Protein AF-A0A9W4UR04-F1 (afdb_monomer)

Sequence (602 aa):
MTTPFQALRPRLPQHEDHEETTQFPSSPHDAPISTSKLAYKSFTALTTPRKLILLISFLLGISLTTMLKHESLLWLLASKTGTTPMVGYGQGAPFDYPGLRFDVQDRKFQITVFSDLHLADQARPEGSDNQTIAVMNKVLDAEPGTDLVVLNGDLISCEWVGPESVNSTIDKIIDPLLARKLPFTATFGNHDMSKTCDTRAVAQHMREKASVLATGHREVTWTRNAVQGKYEDVGTSNYYIPVYSASGGGNPNLSMVLWFFDSRGGNKYQPGGEDEGVGDWVGDEVVSWFTLQRNFLLSQNNNIPIPSLAFVHIPPSVTAAFQKSGLRTEATEPGLNEETINTQAEGIKGGDHKFLQALIDTEGLMAVFSGHDHRIDWCMKYSRTHPIPTFQPPVAKNGMHLCFNRHTGYGGYSDYERGGRHIVVDEDDLITSLHASHPRQQPPGETQQRKEKEGGGGGLQMWIRLESGHVSGNVSLNASYGVDEYEVVGRGKTFLGGGGVEVDLSSSSSLAPSPSYISSSAGYASRVSRSRSSTPTPPTTTTTTTTTTSATGTPESTPIPTEVHDASGVVAVSRSLPSANSASSPLSSSLLVMRWWILVFL

Organism: NCBI:txid1303443

Secondary structure (DSSP, 8-state):
-----PPP--------------------------HHHHHHHHHHTS-HHHHHHHHHHHHHHHHHHHHHH-THHHHHHHTTSS------TTTTS---SSSEE--TTT-EEEEEEEB---BT-TTS-TTHHHHHHHHHHHHHHH-TT-SEEEEES--B-GGG--TTTHHHHHHHHHHHHHHHT--EEEE--TTS-BTTB-HHHHHHHHHHHHHTT-BTTB-SB-----S-S-HHHH-S--EEEEEE-SSSTTSPPEEEEEEEE----SB---TTS---B---S--HHHHHHHHHHHHHHHHHTTTPPPPEEEEESSPPTHHHHHHHHT---TTTS-S-B-SPPP-TTTTSTTSSHHHHHHHHT-TTEEEEEE-S-TTB--EEEESSSS--TTSPPPSSTT-EEEEEPPB--SSSS--BPPEEEEEEEEHHHHHHHHHHHS-----TT--------TT--S-EEEEEEETTS-EEEEEEESSSTTTS--PPPP--B----SS--------------------------------------------------------------------------------------S-STTHHHHHTTGGG--

Foldseek 3Di:
DDDDDDDDDDDDDDDDDDDDDDDDDDDDDDDPDDPVVVVVVVLVPDDPVVNVVVVVVVVVVVVVVVVVVPPVVVVVVVVVPVDDPPDDVQQPAAAQDLFAEQALPQQKAKEWEAEQAAPQFPVFDPCLNVQLLLQVVLQCVLVVVHQEYEYQENQHQCVRDALVCLLVSVCSVCVVLLVVLHAYEYEYAQRQAWQNHAVQVNLVSSQVVQVVVDDRSRGSYPFAAPFDDACLAANGGWDKGFYFGSDSRRHTDGAEMETEGHQHWHAHHHHPDHGDTGFRGGHPSSLVVLLVVQVVVCVVVVVQQHAYEYGYAFAAPVVLLVVVVPLDDCFQWPFFPPDRRDHGPPPNVCRHVSVVVSLLARQNYAEYEYEDPQRTFTKDFFAPVDDRVPDDGRPHHLGHMYGYWHHSGSRDDDFFFHWIKMKMARSVLSVVSSCVVPPDPDDPDDDDPDPPPPDDRRFMWMFTQTSVRDTFDTDGRGSCRSPGTDDHGDRHGDDDDDDDDPPPPPDDDDDDDDDDDDDDDDDDDDDDDDDDDDDDDDDDDDDDDDDDDDDDDDDDDDDDDDDDDDDDDDDDDDDDDDDDDDDDDPDPPPVVVVVVVVVVPD

pLDDT: mean 74.49, std 27.39, range [24.7, 98.94]

Mean predicted aligned error: 17.42 Å

Structure (mmCIF, N/CA/C/O backbone):
data_AF-A0A9W4UR04-F1
#
_entry.id   AF-A0A9W4UR04-F1
#
loop_
_atom_site.group_PDB
_atom_site.id
_atom_site.type_symbol
_atom_site.label_atom_id
_atom_site.label_alt_id
_atom_site.label_comp_id
_atom_site.label_asym_id
_atom_site.label_entity_id
_atom_site.label_seq_id
_atom_site.pdbx_PDB_ins_code
_atom_site.Cartn_x
_atom_site.Cartn_y
_atom_site.Cartn_z
_atom_site.occupancy
_atom_site.B_iso_or_equiv
_atom_site.auth_seq_id
_atom_site.auth_comp_id
_atom_site.auth_asym_id
_atom_site.auth_atom_id
_atom_site.pdbx_PDB_model_num
ATOM 1 N N . MET A 1 1 ? 22.907 44.168 11.884 1.00 30.09 1 MET A N 1
ATOM 2 C CA . MET A 1 1 ? 22.542 45.555 12.243 1.00 30.09 1 MET A CA 1
ATOM 3 C C . MET A 1 1 ? 21.029 45.635 12.283 1.00 30.09 1 MET A C 1
ATOM 5 O O . MET A 1 1 ? 20.379 45.160 11.365 1.00 30.09 1 MET A O 1
ATOM 9 N N . THR A 1 2 ? 20.504 46.098 13.408 1.00 34.31 2 THR A N 1
ATOM 10 C CA . THR A 1 2 ? 19.102 46.088 13.841 1.00 34.31 2 THR A CA 1
ATOM 11 C C . THR A 1 2 ? 18.376 47.373 13.439 1.00 34.31 2 THR A C 1
ATOM 13 O O . THR A 1 2 ? 18.956 48.447 13.559 1.00 34.31 2 THR A O 1
ATOM 16 N N . THR A 1 3 ? 17.100 47.285 13.043 1.00 31.25 3 THR A N 1
ATOM 17 C CA . THR A 1 3 ? 15.973 48.051 13.633 1.00 31.25 3 THR A CA 1
ATOM 18 C C . THR A 1 3 ? 14.618 47.670 12.997 1.00 31.25 3 THR A C 1
ATOM 20 O O . THR A 1 3 ? 14.602 47.218 11.854 1.00 31.25 3 THR A O 1
ATOM 23 N N . PRO A 1 4 ? 13.493 47.792 13.740 1.00 47.91 4 PRO A N 1
ATOM 24 C CA . PRO A 1 4 ? 12.186 47.212 13.404 1.00 47.91 4 PRO A CA 1
ATOM 25 C C . PRO A 1 4 ? 11.139 48.256 12.955 1.00 47.91 4 PRO A C 1
ATOM 27 O O . PRO A 1 4 ? 11.324 49.453 13.160 1.00 47.91 4 PRO A O 1
ATOM 30 N N . PHE A 1 5 ? 9.997 47.796 12.424 1.00 36.66 5 PHE A N 1
ATOM 31 C CA . PHE A 1 5 ? 8.817 48.627 12.135 1.00 36.66 5 PHE A CA 1
ATOM 32 C C . PHE A 1 5 ? 7.612 48.238 13.011 1.00 36.66 5 PHE A C 1
ATOM 34 O O . PHE A 1 5 ? 7.276 47.062 13.148 1.00 36.66 5 PHE A O 1
ATOM 41 N N . GLN A 1 6 ? 6.992 49.257 13.614 1.00 33.50 6 GLN A N 1
ATOM 42 C CA . GLN A 1 6 ? 5.826 49.216 14.505 1.00 33.50 6 GLN A CA 1
ATOM 43 C C . GLN A 1 6 ? 4.490 49.248 13.745 1.00 33.50 6 GLN A C 1
ATOM 45 O O . GLN A 1 6 ? 4.362 49.899 12.710 1.00 33.50 6 GLN A O 1
ATOM 50 N N . ALA A 1 7 ? 3.475 48.617 14.344 1.00 33.78 7 ALA A N 1
ATOM 51 C CA . ALA A 1 7 ? 2.067 48.669 13.956 1.00 33.78 7 ALA A CA 1
ATOM 52 C C . ALA A 1 7 ? 1.283 49.716 14.779 1.00 33.78 7 ALA A C 1
ATOM 54 O O . ALA A 1 7 ? 1.504 49.871 15.980 1.00 33.78 7 ALA A O 1
ATOM 55 N N . LEU A 1 8 ? 0.330 50.394 14.132 1.00 32.00 8 LEU A N 1
ATOM 56 C CA . LEU A 1 8 ? -0.577 51.397 14.705 1.00 32.00 8 LEU A CA 1
ATOM 57 C C . LEU A 1 8 ? -1.945 50.781 15.069 1.00 32.00 8 LEU A C 1
ATOM 59 O O . LEU A 1 8 ? -2.575 50.124 14.244 1.00 32.00 8 LEU A O 1
ATOM 63 N N . ARG A 1 9 ? -2.435 51.065 16.285 1.00 30.48 9 ARG A N 1
ATOM 64 C CA . ARG A 1 9 ? -3.853 50.992 16.701 1.00 30.48 9 ARG A CA 1
ATOM 65 C C . ARG A 1 9 ? -4.294 52.379 17.194 1.00 30.48 9 ARG A C 1
ATOM 67 O O . ARG A 1 9 ? -3.541 52.968 17.970 1.00 30.48 9 ARG A O 1
ATOM 74 N N . PRO A 1 10 ? -5.508 52.864 16.881 1.00 38.09 10 PRO A N 1
ATOM 75 C CA . PRO A 1 10 ? -6.090 54.018 17.567 1.00 38.09 10 PRO A CA 1
ATOM 76 C C . PRO A 1 10 ? -6.950 53.604 18.775 1.00 38.09 10 PRO A C 1
ATOM 78 O O . PRO A 1 10 ? -7.755 52.677 18.693 1.00 38.09 10 PRO A O 1
ATOM 81 N N . ARG A 1 11 ? -6.778 54.330 19.888 1.00 30.11 11 ARG A N 1
ATOM 82 C CA . ARG A 1 11 ? -7.666 54.381 21.064 1.00 30.11 11 ARG A CA 1
ATOM 83 C C . ARG A 1 11 ? -8.720 55.478 20.864 1.00 30.11 11 ARG A C 1
ATOM 85 O O . ARG A 1 11 ? -8.395 56.521 20.304 1.00 30.11 11 ARG A O 1
ATOM 92 N N . LEU A 1 12 ? -9.921 55.279 21.406 1.00 34.00 12 LEU A N 1
ATOM 93 C CA . LEU A 1 12 ? -10.919 56.328 21.655 1.00 34.00 12 LEU A CA 1
ATOM 94 C C . LEU A 1 12 ? -11.213 56.415 23.169 1.00 34.00 12 LEU A C 1
ATOM 96 O O . LEU A 1 12 ? -11.013 55.413 23.863 1.00 34.00 12 LEU A O 1
ATOM 100 N N . PRO A 1 13 ? -11.610 57.591 23.694 1.00 39.84 13 PRO A N 1
ATOM 101 C CA . PRO A 1 13 ? -11.506 57.925 25.113 1.00 39.84 13 PRO A CA 1
ATOM 102 C C . PRO A 1 13 ? -12.808 57.734 25.906 1.00 39.84 13 PRO A C 1
ATOM 104 O O . PRO A 1 13 ? -13.908 57.822 25.365 1.00 39.84 13 PRO A O 1
ATOM 107 N N . GLN A 1 14 ? -12.641 57.518 27.213 1.00 32.31 14 GLN A N 1
ATOM 108 C CA . GLN A 1 14 ? -13.676 57.619 28.242 1.00 32.31 14 GLN A CA 1
ATOM 109 C C . GLN A 1 14 ? -13.855 59.076 28.688 1.00 32.31 14 GLN A C 1
ATOM 111 O O . GLN A 1 14 ? -12.871 59.803 28.820 1.00 32.31 14 GLN A O 1
ATOM 116 N N . HIS A 1 15 ? -15.096 59.450 28.996 1.00 34.84 15 HIS A N 1
ATOM 117 C CA . HIS A 1 15 ? -15.423 60.505 29.950 1.00 34.84 15 HIS A CA 1
ATOM 118 C C . HIS A 1 15 ? -16.747 60.135 30.633 1.00 34.84 15 HIS A C 1
ATOM 120 O O . HIS A 1 15 ? -17.757 59.935 29.958 1.00 34.84 15 HIS A O 1
ATOM 126 N N . GLU A 1 16 ? -16.701 59.976 31.954 1.00 36.75 16 GLU A N 1
ATOM 127 C CA . GLU A 1 16 ? -17.862 59.993 32.848 1.00 36.75 16 GLU A CA 1
ATOM 128 C C . GLU A 1 16 ? -18.278 61.449 33.091 1.00 36.75 16 GLU A C 1
ATOM 130 O O . GLU A 1 16 ? -17.415 62.325 33.041 1.00 36.75 16 GLU A O 1
ATOM 135 N N . ASP A 1 17 ? -19.571 61.683 33.348 1.00 32.16 17 ASP A N 1
ATOM 136 C CA . ASP A 1 17 ? -20.024 62.622 34.382 1.00 32.16 17 ASP A CA 1
ATOM 137 C C . ASP A 1 17 ? -21.543 62.518 34.657 1.00 32.16 17 ASP A C 1
ATOM 139 O O . ASP A 1 17 ? -22.376 62.607 33.758 1.00 32.16 17 ASP A O 1
ATOM 143 N N . HIS A 1 18 ? -21.825 62.383 35.956 1.00 32.28 18 HIS A N 1
ATOM 144 C CA . HIS A 1 18 ? -22.937 62.893 36.767 1.00 32.28 18 HIS A CA 1
ATOM 145 C C . HIS A 1 18 ? -24.399 62.395 36.662 1.00 32.28 18 HIS A C 1
ATOM 147 O O . HIS A 1 18 ? -25.042 62.290 35.624 1.00 32.28 18 HIS A O 1
ATOM 153 N N . GLU A 1 19 ? -24.900 62.147 37.874 1.00 38.91 19 GLU A N 1
ATOM 154 C CA . GLU A 1 19 ? -26.187 61.648 38.349 1.00 38.91 19 GLU A CA 1
ATOM 155 C C . GLU A 1 19 ? -27.166 62.811 38.605 1.00 38.91 19 GLU A C 1
ATOM 157 O O . GLU A 1 19 ? -26.792 63.775 39.271 1.00 38.91 19 GLU A O 1
ATOM 162 N N . GLU A 1 20 ? -28.426 62.713 38.157 1.00 31.45 20 GLU A N 1
ATOM 163 C CA . GLU A 1 20 ? -29.533 63.478 38.755 1.00 31.45 20 GLU A CA 1
ATOM 164 C C . GLU A 1 20 ? -30.890 62.761 38.591 1.00 31.45 20 GLU A C 1
ATOM 166 O O . GLU A 1 20 ? -31.393 62.517 37.493 1.00 31.45 20 GLU A O 1
ATOM 171 N N . THR A 1 21 ? -31.484 62.412 39.730 1.00 36.62 21 THR A N 1
ATOM 172 C CA . THR A 1 21 ? -32.844 61.886 39.919 1.00 36.62 21 THR A CA 1
ATOM 173 C C . THR A 1 21 ? -33.911 62.963 39.716 1.00 36.62 21 THR A C 1
ATOM 175 O O . THR A 1 21 ? -33.892 63.970 40.415 1.00 36.62 21 THR A O 1
ATOM 178 N N . THR A 1 22 ? -34.938 62.696 38.902 1.00 31.50 22 THR A N 1
ATOM 179 C CA . THR A 1 22 ? -36.258 63.352 39.004 1.00 31.50 22 THR A CA 1
ATOM 180 C C . THR A 1 22 ? -37.398 62.376 38.682 1.00 31.50 22 THR A C 1
ATOM 182 O O . THR A 1 22 ? -37.239 61.405 37.946 1.00 31.50 22 THR A O 1
ATOM 185 N N . GLN A 1 23 ? -38.541 62.602 39.329 1.00 34.03 23 GLN A N 1
ATOM 186 C CA . GLN A 1 23 ? -39.650 61.672 39.561 1.00 34.03 23 GLN A CA 1
ATOM 187 C C . GLN A 1 23 ? -40.946 62.186 38.878 1.00 34.03 23 GLN A C 1
ATOM 189 O O . GLN A 1 23 ? -41.136 63.398 38.812 1.00 34.03 23 GLN A O 1
ATOM 194 N N . PHE A 1 24 ? -41.852 61.254 38.509 1.00 28.69 24 PHE A N 1
ATOM 195 C CA . PHE A 1 24 ? -43.296 61.371 38.130 1.00 28.69 24 PHE A CA 1
ATOM 196 C C . PHE A 1 24 ? -43.697 61.629 36.651 1.00 28.69 24 PHE A C 1
ATOM 198 O O . PHE A 1 24 ? -42.949 62.292 35.942 1.00 28.69 24 PHE A O 1
ATOM 205 N N . PRO A 1 25 ? -44.924 61.242 36.184 1.00 39.28 25 PRO A N 1
ATOM 206 C CA . PRO A 1 25 ? -45.940 60.309 36.720 1.00 39.28 25 PRO A CA 1
ATOM 207 C C . PRO A 1 25 ? -46.449 59.239 35.709 1.00 39.28 25 PRO A C 1
ATOM 209 O O . PRO A 1 25 ? -46.221 59.295 34.504 1.00 39.28 25 PRO A O 1
ATOM 212 N N . SER A 1 26 ? -47.205 58.268 36.227 1.00 37.81 26 SER A N 1
ATOM 213 C CA . SER A 1 26 ? -47.869 57.162 35.525 1.00 37.81 26 SER A CA 1
ATOM 214 C C . SER A 1 26 ? -49.300 57.486 35.050 1.00 37.81 26 SER A C 1
ATOM 216 O O . SER A 1 26 ? -50.077 58.114 35.768 1.00 37.81 26 SER A O 1
ATOM 218 N N . SER A 1 27 ? -49.686 56.967 33.873 1.00 33.00 27 SER A N 1
ATOM 219 C CA . SER A 1 27 ? -51.078 56.655 33.486 1.00 33.00 27 SER A CA 1
ATOM 220 C C . SER A 1 27 ? -51.115 55.577 32.369 1.00 33.00 27 SER A C 1
ATOM 222 O O . SER A 1 27 ? -50.116 55.446 31.663 1.00 33.00 27 SER A O 1
ATOM 224 N N . PRO A 1 28 ? -52.186 54.758 32.250 1.00 46.91 28 PRO A N 1
ATOM 225 C CA . PRO A 1 28 ? -52.107 53.334 31.876 1.00 46.91 28 PRO A CA 1
ATOM 226 C C . PRO A 1 28 ? -52.612 52.986 30.452 1.00 46.91 28 PRO A C 1
ATOM 228 O O . PRO A 1 28 ? -53.100 53.860 29.747 1.00 46.91 28 PRO A O 1
ATOM 231 N N . HIS A 1 29 ? -52.580 51.675 30.130 1.00 40.47 29 HIS A N 1
ATOM 232 C CA . HIS A 1 29 ? -53.002 50.945 28.904 1.00 40.47 29 HIS A CA 1
ATOM 233 C C . HIS A 1 29 ? -51.819 50.691 27.941 1.00 40.47 29 HIS A C 1
ATOM 235 O O . HIS A 1 29 ? -51.236 51.631 27.432 1.00 40.47 29 HIS A O 1
ATOM 241 N N . ASP A 1 30 ? -51.287 49.477 27.743 1.00 40.22 30 ASP A N 1
ATOM 242 C CA . ASP A 1 30 ? -51.924 48.174 27.512 1.00 40.22 30 ASP A CA 1
ATOM 243 C C . ASP A 1 30 ? -51.205 47.010 28.226 1.00 40.22 30 ASP A C 1
ATOM 245 O O . ASP A 1 30 ? -49.981 46.891 28.205 1.00 40.22 30 ASP A O 1
ATOM 249 N N . ALA A 1 31 ? -51.972 46.105 28.841 1.00 47.88 31 ALA A N 1
ATOM 250 C CA . ALA A 1 31 ? -51.442 44.864 29.407 1.00 47.88 31 ALA A CA 1
ATOM 251 C C . ALA A 1 31 ? -51.293 43.785 28.312 1.00 47.88 31 ALA A C 1
ATOM 253 O O . ALA A 1 31 ? -52.207 43.631 27.498 1.00 47.88 31 ALA A O 1
ATOM 254 N N . PRO A 1 32 ? -50.220 42.969 28.309 1.00 51.06 32 PRO A N 1
ATOM 255 C CA . PRO A 1 32 ? -50.100 41.853 27.379 1.00 51.06 32 PRO A CA 1
ATOM 256 C C . PRO A 1 32 ? -51.223 40.838 27.632 1.00 51.06 32 PRO A C 1
ATOM 258 O O . PRO A 1 32 ? -51.410 40.329 28.743 1.00 51.06 32 PRO A O 1
ATOM 261 N N . ILE A 1 33 ? -52.002 40.545 26.588 1.00 56.50 33 ILE A N 1
ATOM 262 C CA . ILE A 1 33 ? -53.060 39.537 26.635 1.00 56.50 33 ILE A CA 1
ATOM 263 C C . ILE A 1 33 ? -52.392 38.177 26.837 1.00 56.50 33 ILE A C 1
ATOM 265 O O . ILE A 1 33 ? -51.756 37.633 25.940 1.00 56.50 33 ILE A O 1
ATOM 269 N N . SER A 1 34 ? -52.546 37.621 28.035 1.00 66.69 34 SER A N 1
ATOM 270 C CA . SER A 1 34 ? -52.095 36.269 28.348 1.00 66.69 34 SER A CA 1
ATOM 271 C C . SER A 1 34 ? -52.772 35.262 27.408 1.00 66.69 34 SER A C 1
ATOM 273 O O . SER A 1 34 ? -54.000 35.125 27.406 1.00 66.69 34 SER A O 1
ATOM 275 N N . THR A 1 35 ? -51.971 34.553 26.612 1.00 59.44 35 THR A N 1
ATOM 276 C CA . THR A 1 35 ? -52.415 33.526 25.653 1.00 59.44 35 THR A CA 1
ATOM 277 C C . THR A 1 35 ? -53.272 32.448 26.321 1.00 59.44 35 THR A C 1
ATOM 279 O O . THR A 1 35 ? -54.255 31.988 25.740 1.00 59.44 35 THR A O 1
ATOM 282 N N . SER A 1 36 ? -52.998 32.131 27.590 1.00 59.78 36 SER A N 1
ATOM 283 C CA . SER A 1 36 ? -53.793 31.192 28.389 1.00 59.78 36 SER A CA 1
ATOM 284 C C . SER A 1 36 ? -55.196 31.720 28.717 1.00 59.78 36 SER A C 1
ATOM 286 O O . SER A 1 36 ? -56.164 30.959 28.675 1.00 59.78 36 SER A O 1
ATOM 288 N N . LYS A 1 37 ? -55.360 33.031 28.953 1.00 64.88 37 LYS A N 1
ATOM 289 C CA . LYS A 1 37 ? -56.682 33.653 29.163 1.00 64.88 37 LYS A CA 1
ATOM 290 C C . LYS A 1 37 ? -57.512 33.684 27.877 1.00 64.88 37 LYS A C 1
ATOM 292 O O . LYS A 1 37 ? -58.730 33.507 27.942 1.00 64.88 37 LYS A O 1
ATOM 297 N N . LEU A 1 38 ? -56.875 33.879 26.719 1.00 68.19 38 LEU A N 1
ATOM 298 C CA . LEU A 1 38 ? -57.549 33.854 25.415 1.00 68.19 38 LEU A CA 1
ATOM 299 C C . LEU A 1 38 ? -57.971 32.429 25.024 1.00 68.19 38 LEU A C 1
ATOM 301 O O . LEU A 1 38 ? -59.106 32.225 24.588 1.00 68.19 38 LEU A O 1
ATOM 305 N N . ALA A 1 39 ? -57.106 31.439 25.256 1.00 67.12 39 ALA A N 1
ATOM 306 C CA . ALA A 1 39 ? -57.418 30.027 25.053 1.00 67.12 39 ALA A CA 1
ATOM 307 C C . ALA A 1 39 ? -58.566 29.565 25.965 1.00 67.12 39 ALA A C 1
ATOM 309 O O . ALA A 1 39 ? -59.502 28.915 25.501 1.00 67.12 39 ALA A O 1
ATOM 310 N N . TYR A 1 40 ? -58.562 29.981 27.236 1.00 73.06 40 TYR A N 1
ATOM 311 C CA . TYR A 1 40 ? -59.632 29.655 28.178 1.00 73.06 40 TYR A CA 1
ATOM 312 C C . TYR A 1 40 ? -60.978 30.282 27.787 1.00 73.06 40 TYR A C 1
ATOM 314 O O . TYR A 1 40 ? -62.000 29.597 27.788 1.00 73.06 40 TYR A O 1
ATOM 322 N N . LYS A 1 41 ? -61.001 31.565 27.394 1.00 72.81 41 LYS A N 1
ATOM 323 C CA . LYS A 1 41 ? -62.226 32.216 26.891 1.00 72.81 41 LYS A CA 1
ATOM 324 C C . LYS A 1 41 ? -62.745 31.568 25.604 1.00 72.81 41 LYS A C 1
ATOM 326 O O . LYS A 1 41 ? -63.948 31.382 25.457 1.00 72.81 41 LYS A O 1
ATOM 331 N N . SER A 1 42 ? -61.846 31.180 24.702 1.00 72.06 42 SER A N 1
ATOM 332 C CA . SER A 1 42 ? -62.211 30.498 23.454 1.00 72.06 42 SER A CA 1
ATOM 333 C C . SER A 1 42 ? -62.763 29.096 23.720 1.00 72.06 42 SER A C 1
ATOM 335 O O . SER A 1 42 ? -63.747 28.693 23.107 1.00 72.06 42 SER A O 1
ATOM 337 N N . PHE A 1 43 ? -62.194 28.374 24.690 1.00 75.25 43 PHE A N 1
ATOM 338 C CA . PHE A 1 43 ? -62.690 27.063 25.097 1.00 75.25 43 PHE A CA 1
ATOM 339 C C . PHE A 1 43 ? -64.053 27.153 25.788 1.00 75.25 43 PHE A C 1
ATOM 341 O O . PHE A 1 43 ? -64.946 26.363 25.488 1.00 75.25 43 PHE A O 1
ATOM 348 N N . THR A 1 44 ? -64.267 28.131 26.675 1.00 74.88 44 THR A N 1
ATOM 349 C CA . THR A 1 44 ? -65.549 28.289 27.383 1.00 74.88 44 THR A CA 1
ATOM 350 C C . THR A 1 44 ? -66.685 28.759 26.474 1.00 74.88 44 THR A C 1
ATOM 352 O O . THR A 1 44 ? -67.827 28.372 26.728 1.00 74.88 44 THR A O 1
ATOM 355 N N . ALA A 1 45 ? -66.383 29.468 25.382 1.00 78.06 45 ALA A N 1
ATOM 356 C CA . ALA A 1 45 ? -67.348 29.881 24.359 1.00 78.06 45 ALA A CA 1
ATOM 357 C C . ALA A 1 45 ? -67.834 28.739 23.441 1.00 78.06 45 ALA A C 1
ATOM 359 O O . ALA A 1 45 ? -68.806 28.907 22.704 1.00 78.06 45 ALA A O 1
ATOM 360 N N . LEU A 1 46 ? -67.192 27.565 23.470 1.00 79.44 46 LEU A N 1
ATOM 361 C CA . LEU A 1 46 ? -67.609 26.417 22.665 1.00 79.44 46 LEU A CA 1
ATOM 362 C C . LEU A 1 46 ? -68.857 25.727 23.233 1.00 79.44 46 LEU A C 1
ATOM 364 O O . LEU A 1 46 ? -69.061 25.625 24.448 1.00 79.44 46 LEU A O 1
ATOM 368 N N . THR A 1 47 ? -69.673 25.180 22.334 1.00 86.44 47 THR A N 1
ATOM 369 C CA . THR A 1 47 ? -70.814 24.336 22.697 1.00 86.44 47 THR A CA 1
ATOM 370 C C . THR A 1 47 ? -70.339 23.028 23.338 1.00 86.44 47 THR A C 1
ATOM 372 O O . THR A 1 47 ? -69.255 22.526 23.029 1.00 86.44 47 THR A O 1
ATOM 375 N N . THR A 1 48 ? -71.151 22.446 24.224 1.00 82.50 48 THR A N 1
ATOM 376 C CA . THR A 1 48 ? -70.830 21.206 24.960 1.00 82.50 48 THR A CA 1
ATOM 377 C C . THR A 1 48 ? -70.334 20.054 24.067 1.00 82.50 48 THR A C 1
ATOM 379 O O . THR A 1 48 ? -69.335 19.435 24.433 1.00 82.50 48 THR A O 1
ATOM 382 N N . PRO A 1 49 ? -70.903 19.798 22.867 1.00 82.12 49 PRO A N 1
ATOM 383 C CA . PRO A 1 49 ? -70.399 18.753 21.971 1.00 82.12 49 PRO A CA 1
ATOM 384 C C . PRO A 1 49 ? -68.988 19.043 21.445 1.00 82.12 49 PRO A C 1
ATOM 386 O O . PRO A 1 49 ? -68.160 18.144 21.346 1.00 82.12 49 PRO A O 1
ATOM 389 N N . ARG A 1 50 ? -68.677 20.311 21.145 1.00 74.00 50 ARG A N 1
ATOM 390 C CA . ARG A 1 50 ? -67.355 20.717 20.640 1.00 74.00 50 ARG A CA 1
ATOM 391 C C . ARG A 1 50 ? -66.289 20.683 21.733 1.00 74.00 50 ARG A C 1
ATOM 393 O O . ARG A 1 50 ? -65.159 20.291 21.458 1.00 74.00 50 ARG A O 1
ATOM 400 N N . LYS A 1 51 ? -66.659 21.024 22.973 1.00 81.38 51 LYS A N 1
ATOM 401 C CA . LYS A 1 51 ? -65.796 20.843 24.153 1.00 81.38 51 LYS A CA 1
ATOM 402 C C . LYS A 1 51 ? -65.456 19.372 24.365 1.00 81.38 51 LYS A C 1
ATOM 404 O O . LYS A 1 51 ? -64.294 19.053 24.583 1.00 81.38 51 LYS A O 1
ATOM 409 N N . LEU A 1 52 ? -66.451 18.491 24.246 1.00 81.19 52 LEU A N 1
ATOM 410 C CA . LEU A 1 52 ? -66.263 17.052 24.406 1.00 81.19 52 LEU A CA 1
ATOM 411 C C . LEU A 1 52 ? -65.339 16.475 23.324 1.00 81.19 52 LEU A C 1
ATOM 413 O O . LEU A 1 52 ? -64.427 15.729 23.655 1.00 81.19 52 LEU A O 1
ATOM 417 N N . ILE A 1 53 ? -65.511 16.874 22.060 1.00 83.75 53 ILE A N 1
ATOM 418 C CA . ILE A 1 53 ? -64.633 16.443 20.960 1.00 83.75 53 ILE A CA 1
ATOM 419 C C . ILE A 1 53 ? -63.189 16.896 21.197 1.00 83.75 53 ILE A C 1
ATOM 421 O O . ILE A 1 53 ? -62.276 16.090 21.073 1.00 83.75 53 ILE A O 1
ATOM 425 N N . LEU A 1 54 ? -62.964 18.157 21.580 1.00 78.31 54 LEU A N 1
ATOM 426 C CA . LEU A 1 54 ? -61.611 18.652 21.857 1.00 78.31 54 LEU A CA 1
ATOM 427 C C . LEU A 1 54 ? -60.967 17.946 23.051 1.00 78.31 54 LEU A C 1
ATOM 429 O O . LEU A 1 54 ? -59.783 17.624 22.993 1.00 78.31 54 LEU A O 1
ATOM 433 N N . LEU A 1 55 ? -61.740 17.666 24.104 1.00 81.19 55 LEU A N 1
ATOM 434 C CA . LEU A 1 55 ? -61.253 16.931 25.268 1.00 81.19 55 LEU A CA 1
ATOM 435 C C . LEU A 1 55 ? -60.880 15.489 24.896 1.00 81.19 55 LEU A C 1
ATOM 437 O O . LEU A 1 55 ? -59.815 15.016 25.277 1.00 81.19 55 LEU A O 1
ATOM 441 N N . ILE A 1 56 ? -61.723 14.812 24.109 1.00 85.19 56 ILE A N 1
ATOM 442 C CA . ILE A 1 56 ? -61.468 13.451 23.623 1.00 85.19 56 ILE A CA 1
ATOM 443 C C . ILE A 1 56 ? -60.227 13.428 22.730 1.00 85.19 56 ILE A C 1
ATOM 445 O O . ILE A 1 56 ? -59.350 12.602 22.953 1.00 85.19 56 ILE A O 1
ATOM 449 N N . SER A 1 57 ? -60.100 14.356 21.777 1.00 78.88 57 SER A N 1
ATOM 450 C CA . SER A 1 57 ? -58.927 14.451 20.899 1.00 78.88 57 SER A CA 1
ATOM 451 C C . SER A 1 57 ? -57.641 14.746 21.672 1.00 78.88 57 SER A C 1
ATOM 453 O O . SER A 1 57 ? -56.596 14.182 21.358 1.00 78.88 57 SER A O 1
ATOM 455 N N . PHE A 1 58 ? -57.705 15.590 22.705 1.00 80.94 58 PHE A N 1
ATOM 456 C CA . PHE A 1 58 ? -56.564 15.885 23.572 1.00 80.94 58 PHE A CA 1
ATOM 457 C C . PHE A 1 58 ? -56.147 14.662 24.402 1.00 80.94 58 PHE A C 1
ATOM 459 O O . PHE A 1 58 ? -54.966 14.328 24.456 1.00 80.94 58 PHE A O 1
ATOM 466 N N . LEU A 1 59 ? -57.110 13.942 24.985 1.00 84.00 59 LEU A N 1
ATOM 467 C CA . LEU A 1 59 ? -56.856 12.715 25.747 1.00 84.00 59 LEU A CA 1
ATOM 468 C C . LEU A 1 59 ? -56.345 11.566 24.861 1.00 84.00 59 LEU A C 1
ATOM 470 O O . LEU A 1 59 ? -55.467 10.814 25.287 1.00 84.00 59 LEU A O 1
ATOM 474 N N . LEU A 1 60 ? -56.839 11.458 23.623 1.00 81.75 60 LEU A N 1
ATOM 475 C CA . LEU A 1 60 ? -56.311 10.545 22.604 1.00 81.75 60 LEU A CA 1
ATOM 476 C C . LEU A 1 60 ? -54.889 10.927 22.197 1.00 81.75 60 LEU A C 1
ATOM 478 O O . LEU A 1 60 ? -54.043 10.049 22.106 1.00 81.75 60 LEU A O 1
ATOM 482 N N . GLY A 1 61 ? -54.604 12.217 22.010 1.00 79.38 61 GLY A N 1
ATOM 483 C CA . GLY A 1 61 ? -53.261 12.709 21.702 1.00 79.38 61 GLY A CA 1
ATOM 484 C C . GLY A 1 61 ? -52.259 12.412 22.817 1.00 79.38 61 GLY A C 1
ATOM 485 O O . GLY A 1 61 ? -51.160 11.934 22.535 1.00 79.38 61 GLY A O 1
ATOM 486 N N . ILE A 1 62 ? -52.651 12.612 24.081 1.00 77.00 62 ILE A N 1
ATOM 487 C CA . ILE A 1 62 ? -51.835 12.243 25.248 1.00 77.00 62 ILE A CA 1
ATOM 488 C C . ILE A 1 62 ? -51.654 10.728 25.320 1.00 77.00 62 ILE A C 1
ATOM 490 O O . ILE A 1 62 ? -50.528 10.278 25.469 1.00 77.00 62 ILE A O 1
ATOM 494 N N . SER A 1 63 ? -52.717 9.932 25.164 1.00 70.88 63 SER A N 1
ATOM 495 C CA . SER A 1 63 ? -52.604 8.463 25.188 1.00 70.88 63 SER A CA 1
ATOM 496 C C . SER A 1 63 ? -51.739 7.926 24.049 1.00 70.88 63 SER A C 1
ATOM 498 O O . SER A 1 63 ? -50.963 6.999 24.244 1.00 70.88 63 SER A O 1
ATOM 500 N N . LEU A 1 64 ? -51.834 8.518 22.858 1.00 65.25 64 LEU A N 1
ATOM 501 C CA . LEU A 1 64 ? -51.021 8.127 21.714 1.00 65.25 64 LEU A CA 1
ATOM 502 C C . LEU A 1 64 ? -49.558 8.528 21.924 1.00 65.25 64 LEU A C 1
ATOM 504 O O . LEU A 1 64 ? -48.672 7.739 21.629 1.00 65.25 64 LEU A O 1
ATOM 508 N N . THR A 1 65 ? -49.280 9.705 22.491 1.00 67.69 65 THR A N 1
ATOM 509 C CA . THR A 1 65 ? -47.901 10.113 22.815 1.00 67.69 65 THR A CA 1
ATOM 510 C C . THR A 1 65 ? -47.313 9.349 23.995 1.00 67.69 65 THR A C 1
ATOM 512 O O . THR A 1 65 ? -46.114 9.087 23.984 1.00 67.69 65 THR A O 1
ATOM 515 N N . THR A 1 66 ? -48.107 8.935 24.985 1.00 66.00 66 THR A N 1
ATOM 516 C CA . THR A 1 66 ? -47.635 8.050 26.060 1.00 66.00 66 THR A CA 1
ATOM 517 C C . THR A 1 66 ? -47.423 6.624 25.560 1.00 66.00 66 THR A C 1
ATOM 519 O O . THR A 1 66 ? -46.438 6.006 25.952 1.00 66.00 66 THR A O 1
ATOM 522 N N . MET A 1 67 ? -48.256 6.124 24.639 1.00 58.66 67 MET A N 1
ATOM 523 C CA . MET A 1 67 ? -48.025 4.840 23.967 1.00 58.66 67 MET A CA 1
ATOM 524 C C . MET A 1 67 ? -46.808 4.867 23.039 1.00 58.66 67 MET A C 1
ATOM 526 O O . MET A 1 67 ? -46.017 3.931 23.067 1.00 58.66 67 MET A O 1
ATOM 530 N N . LEU A 1 68 ? -46.603 5.945 22.278 1.00 58.81 68 LEU A N 1
ATOM 531 C CA . LEU A 1 68 ? -45.420 6.121 21.429 1.00 58.81 68 LEU A CA 1
ATOM 532 C C . LEU A 1 68 ? -44.142 6.380 22.247 1.00 58.81 68 LEU A C 1
ATOM 534 O O . LEU A 1 68 ? -43.061 6.035 21.797 1.00 58.81 68 LEU A O 1
ATOM 538 N N . LYS A 1 69 ? -44.236 6.939 23.464 1.00 55.84 69 LYS A N 1
ATOM 539 C CA . LYS A 1 69 ? -43.093 7.056 24.394 1.00 55.84 69 LYS A CA 1
ATOM 540 C C . LYS A 1 69 ? -42.778 5.760 25.147 1.00 55.84 69 LYS A C 1
ATOM 542 O O . LYS A 1 69 ? -41.665 5.613 25.640 1.00 55.84 69 LYS A O 1
ATOM 547 N N . HIS A 1 70 ? -43.723 4.826 25.232 1.00 56.31 70 HIS A N 1
ATOM 548 C CA . HIS A 1 70 ? -43.531 3.495 25.810 1.00 56.31 70 HIS A CA 1
ATOM 549 C C . HIS A 1 70 ? -43.406 2.431 24.706 1.00 56.31 70 HIS A C 1
ATOM 551 O O . HIS A 1 70 ? -44.162 1.460 24.661 1.00 56.31 70 HIS A O 1
ATOM 557 N N . GLU A 1 71 ? -42.408 2.578 23.828 1.00 53.31 71 GLU A N 1
ATOM 558 C CA . GLU A 1 71 ? -42.103 1.612 22.756 1.00 53.31 71 GLU A CA 1
ATOM 559 C C . GLU A 1 71 ? -41.807 0.189 23.276 1.00 53.31 71 GLU A C 1
ATOM 561 O O . GLU A 1 71 ? -41.920 -0.793 22.544 1.00 53.31 71 GLU A O 1
ATOM 566 N N . SER A 1 72 ? -41.516 0.039 24.571 1.00 55.62 72 SER A N 1
ATOM 567 C CA . SER A 1 72 ? -41.238 -1.241 25.229 1.00 55.62 72 SER A CA 1
ATOM 568 C C . SER A 1 72 ? -42.432 -2.209 25.250 1.00 55.62 72 SER A C 1
ATOM 570 O O . SER A 1 72 ? -42.233 -3.420 25.335 1.00 55.62 72 SER A O 1
ATOM 572 N N . LEU A 1 73 ? -43.677 -1.713 25.184 1.00 49.75 73 LEU A N 1
ATOM 573 C CA . LEU A 1 73 ? -44.865 -2.566 25.334 1.00 49.75 73 LEU A CA 1
ATOM 574 C C . LEU A 1 73 ? -45.256 -3.295 24.036 1.00 49.75 73 LEU A C 1
ATOM 576 O O . LEU A 1 73 ? -45.748 -4.422 24.089 1.00 49.75 73 LEU A O 1
ATOM 580 N N . LEU A 1 74 ? -44.998 -2.685 22.873 1.00 52.69 74 LEU A N 1
ATOM 581 C CA . LEU A 1 74 ? -45.227 -3.310 21.562 1.00 52.69 74 LEU A CA 1
ATOM 582 C C . LEU A 1 74 ? -44.222 -4.445 21.298 1.00 52.69 74 LEU A C 1
ATOM 584 O O . LEU A 1 74 ? -44.591 -5.484 20.749 1.00 52.69 74 LEU A O 1
ATOM 588 N N . TRP A 1 75 ? -42.990 -4.306 21.795 1.00 49.47 75 TRP A N 1
ATOM 589 C CA . TRP A 1 75 ? -41.970 -5.361 21.764 1.00 49.47 75 TRP A CA 1
ATOM 590 C C . TRP A 1 75 ? -42.326 -6.585 22.622 1.00 49.47 75 TRP A C 1
ATOM 592 O O . TRP A 1 75 ? -41.987 -7.711 22.256 1.00 49.47 75 TRP A O 1
ATOM 602 N N . LEU A 1 76 ? -43.068 -6.397 23.720 1.00 49.56 76 LEU A N 1
ATOM 603 C CA . LEU A 1 76 ? -43.525 -7.490 24.590 1.00 49.56 76 LEU A CA 1
ATOM 604 C C . LEU A 1 76 ? -44.666 -8.324 23.980 1.00 49.56 76 LEU A C 1
ATOM 606 O O . LEU A 1 76 ? -44.883 -9.468 24.379 1.00 49.56 76 LEU A O 1
ATOM 610 N N . LEU A 1 77 ? -45.399 -7.759 23.017 1.00 47.91 77 LEU A N 1
ATOM 611 C CA . LEU A 1 77 ? -46.434 -8.473 22.266 1.00 47.91 77 LEU A CA 1
ATOM 612 C C . LEU A 1 77 ? -45.842 -9.242 21.074 1.00 47.91 77 LEU A C 1
ATOM 614 O O . LEU A 1 77 ? -46.291 -10.353 20.800 1.00 47.91 77 LEU A O 1
ATOM 618 N N . ALA A 1 78 ? -44.793 -8.715 20.430 1.00 49.12 78 ALA A N 1
ATOM 619 C CA . ALA A 1 78 ? -44.076 -9.398 19.346 1.00 49.12 78 ALA A CA 1
ATOM 620 C C . ALA A 1 78 ? -43.198 -10.573 19.830 1.00 49.12 78 ALA A C 1
ATOM 622 O O . ALA A 1 78 ? -42.978 -11.531 19.093 1.00 49.12 78 ALA A O 1
ATOM 623 N N . SER A 1 79 ? -42.739 -10.559 21.086 1.00 46.94 79 SER A N 1
ATOM 624 C CA . SER A 1 79 ? -41.927 -11.643 21.661 1.00 46.94 79 SER A CA 1
ATOM 625 C C . SER A 1 79 ? -42.723 -12.903 22.035 1.00 46.94 79 SER A C 1
ATOM 627 O O . SER A 1 79 ? -42.129 -13.943 22.317 1.00 46.94 79 SER A O 1
ATOM 629 N N . LYS A 1 80 ? -44.063 -12.858 21.995 1.00 41.47 80 LYS A N 1
ATOM 630 C CA . LYS A 1 80 ? -44.933 -13.998 22.340 1.00 41.47 80 LYS A CA 1
ATOM 631 C C . LYS A 1 80 ? -45.263 -14.930 21.168 1.00 41.47 80 LYS A C 1
ATOM 633 O O . LYS A 1 80 ? -45.785 -16.015 21.409 1.00 41.47 80 LYS A O 1
ATOM 638 N N . THR A 1 81 ? -44.954 -14.549 19.927 1.00 46.34 81 THR A N 1
ATOM 639 C CA . THR A 1 81 ? -45.244 -15.350 18.718 1.00 46.34 81 THR A CA 1
ATOM 640 C C . THR A 1 81 ? -44.029 -16.080 18.145 1.00 46.34 81 THR A C 1
ATOM 642 O O . THR A 1 81 ? -44.136 -16.691 17.088 1.00 46.34 81 THR A O 1
ATOM 645 N N . GLY A 1 82 ? -42.871 -16.052 18.817 1.00 41.81 82 GLY A N 1
ATOM 646 C CA . GLY A 1 82 ? -41.681 -16.803 18.385 1.00 41.81 82 GLY A CA 1
ATOM 647 C C . GLY A 1 82 ? -41.036 -16.305 17.085 1.00 41.81 82 GLY A C 1
ATOM 648 O O . GLY A 1 82 ? -40.091 -16.915 16.598 1.00 41.81 82 GLY A O 1
ATOM 649 N N . THR A 1 83 ? -41.502 -15.185 16.537 1.00 40.78 83 THR A N 1
ATOM 650 C CA . THR A 1 83 ? -40.854 -14.472 15.438 1.00 40.78 83 THR A CA 1
ATOM 651 C C . THR A 1 83 ? -40.040 -13.337 16.039 1.00 40.78 83 THR A C 1
ATOM 653 O O . THR A 1 83 ? -40.579 -12.274 16.345 1.00 40.78 83 THR A O 1
ATOM 656 N N . THR A 1 84 ? -38.746 -13.554 16.249 1.00 41.72 84 THR A N 1
ATOM 657 C CA . THR A 1 84 ? -37.805 -12.451 16.459 1.00 41.72 84 THR A CA 1
ATOM 658 C C . THR A 1 84 ? -37.937 -11.474 15.287 1.00 41.72 84 THR A C 1
ATOM 660 O O . THR A 1 84 ? -37.768 -11.883 14.137 1.00 41.72 84 THR A O 1
ATOM 663 N N . PRO A 1 85 ? -38.217 -10.179 15.510 1.00 42.31 85 PRO A N 1
ATOM 664 C CA . PRO A 1 85 ? -38.001 -9.189 14.473 1.00 42.31 85 PRO A CA 1
ATOM 665 C C . PRO A 1 85 ? -36.482 -9.032 14.334 1.00 42.31 85 PRO A C 1
ATOM 667 O O . PRO A 1 85 ? -35.853 -8.288 15.082 1.00 42.31 85 PRO A O 1
ATOM 670 N N . MET A 1 86 ? -35.873 -9.760 13.394 1.00 49.16 86 MET A N 1
ATOM 671 C CA . MET A 1 86 ? -34.521 -9.487 12.884 1.00 49.16 86 MET A CA 1
ATOM 672 C C . MET A 1 86 ? -34.519 -8.196 12.052 1.00 49.16 86 MET A C 1
ATOM 674 O O . MET A 1 86 ? -34.103 -8.199 10.907 1.00 49.16 86 MET A O 1
ATOM 678 N N . VAL A 1 87 ? -35.027 -7.081 12.571 1.00 45.16 87 VAL A N 1
ATOM 679 C CA . VAL A 1 87 ? -34.779 -5.766 11.972 1.00 45.16 87 VAL A CA 1
ATOM 680 C C . VAL A 1 87 ? -34.862 -4.740 13.096 1.00 45.16 87 VAL A C 1
ATOM 682 O O . VAL A 1 87 ? -35.940 -4.259 13.442 1.00 45.16 87 VAL A O 1
ATOM 685 N N . GLY A 1 88 ? -33.717 -4.415 13.697 1.00 41.16 88 GLY A N 1
ATOM 686 C CA . GLY A 1 88 ? -33.603 -3.176 14.465 1.00 41.16 88 GLY A CA 1
ATOM 687 C C . GLY A 1 88 ? -33.856 -1.981 13.540 1.00 41.16 88 GLY A C 1
ATOM 688 O O . GLY A 1 88 ? -33.561 -2.049 12.343 1.00 41.16 88 GLY A O 1
ATOM 689 N N . TYR A 1 89 ? -34.411 -0.890 14.071 1.00 36.75 89 TYR A N 1
ATOM 690 C CA . TYR A 1 89 ? -34.590 0.366 13.332 1.00 36.75 89 TYR A CA 1
ATOM 691 C C . TYR A 1 89 ? -33.309 0.710 12.541 1.00 36.75 89 TYR A C 1
ATOM 693 O O . TYR A 1 89 ? -32.227 0.795 13.115 1.00 36.75 89 TYR A O 1
ATOM 701 N N . GLY A 1 90 ? -33.424 0.847 11.214 1.00 45.91 90 GLY A N 1
ATOM 702 C CA . GLY A 1 90 ? -32.306 1.164 10.311 1.00 45.91 90 GLY A CA 1
ATOM 703 C C . GLY A 1 90 ? -31.591 -0.026 9.653 1.00 45.91 90 GLY A C 1
ATOM 704 O O . GLY A 1 90 ? -30.889 0.188 8.669 1.00 45.91 90 GLY A O 1
ATOM 705 N N . GLN A 1 91 ? -31.799 -1.274 10.097 1.00 46.41 91 GLN A N 1
ATOM 706 C CA . GLN A 1 91 ? -31.160 -2.453 9.478 1.00 46.41 91 GLN A CA 1
ATOM 707 C C . GLN A 1 91 ? -31.806 -2.924 8.164 1.00 46.41 91 GLN A C 1
ATOM 709 O O . GLN A 1 91 ? -31.212 -3.725 7.451 1.00 46.41 91 GLN A O 1
ATOM 714 N N . GLY A 1 92 ? -32.999 -2.429 7.822 1.00 50.53 92 GLY A N 1
ATOM 715 C CA . GLY A 1 92 ? -33.677 -2.766 6.563 1.00 50.53 92 GLY A CA 1
ATOM 716 C C . GLY A 1 92 ? -33.278 -1.897 5.365 1.00 50.53 92 GLY A C 1
ATOM 717 O O . GLY A 1 92 ? -33.664 -2.209 4.241 1.00 50.53 92 GLY A O 1
ATOM 718 N N . ALA A 1 93 ? -32.543 -0.801 5.583 1.00 66.94 93 ALA A N 1
ATOM 719 C CA . ALA A 1 93 ? -32.082 0.063 4.502 1.00 66.94 93 ALA A CA 1
ATOM 720 C C . ALA A 1 93 ? -30.756 -0.476 3.927 1.00 66.94 93 ALA A C 1
ATOM 722 O O . ALA A 1 93 ? -29.846 -0.778 4.705 1.00 66.94 93 ALA A O 1
ATOM 723 N N . PRO A 1 94 ? -30.630 -0.618 2.594 1.00 75.31 94 PRO A N 1
ATOM 724 C CA . PRO A 1 94 ? -29.392 -1.077 1.976 1.00 75.31 94 PRO A CA 1
ATOM 725 C C . PRO A 1 94 ? -28.249 -0.097 2.269 1.00 75.31 94 PRO A C 1
ATOM 727 O O . PRO A 1 94 ? -28.447 1.116 2.301 1.00 75.31 94 PRO A O 1
ATOM 730 N N . PHE A 1 95 ? -27.045 -0.631 2.483 1.00 84.69 95 PHE A N 1
ATOM 731 C CA . PHE A 1 95 ? -25.830 0.177 2.580 1.00 84.69 95 PHE A CA 1
ATOM 732 C C . PHE A 1 95 ? -25.520 0.790 1.211 1.00 84.69 95 PHE A C 1
ATOM 734 O O . PHE A 1 95 ? -25.168 0.065 0.279 1.00 84.69 95 PHE A O 1
ATOM 741 N N . ASP A 1 96 ? -25.664 2.109 1.113 1.00 83.94 96 ASP A N 1
ATOM 742 C CA . ASP A 1 96 ? -25.440 2.890 -0.106 1.00 83.94 96 ASP A CA 1
ATOM 743 C C . ASP A 1 96 ? -24.636 4.163 0.218 1.00 83.94 96 ASP A C 1
ATOM 745 O O . ASP A 1 96 ? -25.068 5.284 -0.030 1.00 83.94 96 ASP A O 1
ATOM 749 N N . TYR A 1 97 ? -23.486 3.976 0.874 1.00 86.88 97 TYR A N 1
ATOM 750 C CA . TYR A 1 97 ? -22.535 5.044 1.201 1.00 86.88 97 TYR A CA 1
ATOM 751 C C . TYR A 1 97 ? -21.327 4.967 0.266 1.00 86.88 97 TYR A C 1
ATOM 753 O O . TYR A 1 97 ? -20.944 3.863 -0.131 1.00 86.88 97 TYR A O 1
ATOM 761 N N . PRO A 1 98 ? -20.679 6.104 -0.043 1.00 89.62 98 PRO A N 1
ATOM 762 C CA . PRO A 1 98 ? -19.431 6.128 -0.795 1.00 89.62 98 PRO A CA 1
ATOM 763 C C . PRO A 1 98 ? -18.276 5.639 0.092 1.00 89.62 98 PRO A C 1
ATOM 765 O O . PRO A 1 98 ? -17.506 6.435 0.618 1.00 89.62 98 PRO A O 1
ATOM 768 N N . GLY A 1 99 ? -18.184 4.326 0.296 1.00 93.88 99 GLY A N 1
ATOM 769 C CA . GLY A 1 99 ? -17.082 3.662 0.984 1.00 93.88 99 GLY A CA 1
ATOM 770 C C . GLY A 1 99 ? -17.237 2.149 1.042 1.00 93.88 99 GLY A C 1
ATOM 771 O O . GLY A 1 99 ? -18.145 1.558 0.454 1.00 93.88 99 GLY A O 1
ATOM 772 N N . LEU A 1 100 ? -16.352 1.533 1.815 1.00 95.81 100 LEU A N 1
ATOM 773 C CA . LEU A 1 100 ? -16.402 0.115 2.149 1.00 95.81 100 LEU A CA 1
ATOM 774 C C . LEU A 1 100 ? -16.987 -0.074 3.548 1.00 95.81 100 LEU A C 1
ATOM 776 O O . LEU A 1 100 ? -17.233 0.891 4.272 1.00 95.81 100 LEU A O 1
ATOM 780 N N . ARG A 1 101 ? -17.249 -1.317 3.940 1.00 95.25 101 ARG A N 1
ATOM 781 C CA . ARG A 1 101 ? -17.861 -1.629 5.230 1.00 95.25 101 ARG A CA 1
ATOM 782 C C . ARG A 1 101 ? -17.200 -2.860 5.828 1.00 95.25 101 ARG A C 1
ATOM 784 O O . ARG A 1 101 ? -16.915 -3.791 5.085 1.00 95.25 101 ARG A O 1
ATOM 791 N N . PHE A 1 102 ? -17.015 -2.862 7.146 1.00 97.00 102 PHE A N 1
ATOM 792 C CA . PHE A 1 102 ? -16.722 -4.092 7.882 1.00 97.00 102 PHE A CA 1
ATOM 793 C C . PHE A 1 102 ? -17.824 -5.127 7.627 1.00 97.00 102 PHE A C 1
ATOM 795 O O . PHE A 1 102 ? -19.006 -4.765 7.517 1.00 97.00 102 PHE A O 1
ATOM 802 N N . ASP A 1 103 ? -17.449 -6.401 7.555 1.00 94.94 103 ASP A N 1
ATOM 803 C CA . ASP A 1 103 ? -18.409 -7.477 7.358 1.00 94.94 103 ASP A CA 1
ATOM 804 C C . ASP A 1 103 ? -19.432 -7.508 8.501 1.00 94.94 103 ASP A C 1
ATOM 806 O O . ASP A 1 103 ? -19.133 -7.319 9.682 1.00 94.94 103 ASP A O 1
ATOM 810 N N . VAL A 1 104 ? -20.696 -7.706 8.139 1.00 93.00 104 VAL A N 1
ATOM 811 C CA . VAL A 1 104 ? -21.814 -7.600 9.084 1.00 93.00 104 VAL A CA 1
ATOM 812 C C . VAL A 1 104 ? -21.945 -8.816 10.001 1.00 93.00 104 VAL A C 1
ATOM 814 O O . VAL A 1 104 ? -22.675 -8.736 10.990 1.00 93.00 104 VAL A O 1
ATOM 817 N N . GLN A 1 105 ? -21.286 -9.930 9.677 1.00 91.06 105 GLN A N 1
ATOM 818 C CA . GLN A 1 105 ? -21.351 -11.180 10.429 1.00 91.06 105 GLN A CA 1
ATOM 819 C C . GLN A 1 105 ? -20.180 -11.299 11.399 1.00 91.06 105 GLN A C 1
ATOM 821 O O . GLN A 1 105 ? -20.406 -11.546 12.584 1.00 91.06 105 GLN A O 1
ATOM 826 N N . ASP A 1 106 ? -18.951 -11.118 10.914 1.00 93.25 106 ASP A N 1
ATOM 827 C CA . ASP A 1 106 ? -17.738 -11.312 11.714 1.00 93.25 106 ASP A CA 1
ATOM 828 C C . ASP A 1 106 ? -17.086 -10.008 12.194 1.00 93.25 106 ASP A C 1
ATOM 830 O O . ASP A 1 106 ? -16.214 -10.062 13.060 1.00 93.25 106 ASP A O 1
ATOM 834 N N . ARG A 1 107 ? -17.563 -8.850 11.709 1.00 95.06 107 ARG A N 1
ATOM 835 C CA . ARG A 1 107 ? -17.079 -7.504 12.068 1.00 95.06 107 ARG A CA 1
ATOM 836 C C . ARG A 1 107 ? -15.618 -7.263 11.685 1.00 95.06 107 ARG A C 1
ATOM 838 O O . ARG A 1 107 ? -14.997 -6.344 12.221 1.00 95.06 107 ARG A O 1
ATOM 845 N N . LYS A 1 108 ? -15.080 -8.040 10.744 1.00 96.62 108 LYS A N 1
ATOM 846 C CA . LYS A 1 108 ? -13.724 -7.881 10.226 1.00 96.62 108 LYS A CA 1
ATOM 847 C C . LYS A 1 108 ? -13.711 -7.110 8.917 1.00 96.62 108 LYS A C 1
ATOM 849 O O . LYS A 1 108 ? -14.721 -6.971 8.232 1.00 96.62 108 LYS A O 1
ATOM 854 N N . PHE A 1 109 ? -12.547 -6.561 8.611 1.00 98.06 109 PHE A N 1
ATOM 855 C CA . PHE A 1 109 ? -12.227 -6.004 7.310 1.00 98.06 109 PHE A CA 1
ATOM 856 C C . PHE A 1 109 ? -10.847 -6.504 6.898 1.00 98.06 109 PHE A C 1
ATOM 858 O O . PHE A 1 109 ? -9.863 -6.270 7.609 1.00 98.06 109 PHE A O 1
ATOM 865 N N . GLN A 1 110 ? -10.786 -7.227 5.786 1.00 98.56 110 GLN A N 1
ATOM 866 C CA . GLN A 1 110 ? -9.601 -7.956 5.350 1.00 98.56 110 GLN A CA 1
ATOM 867 C C . GLN A 1 110 ? -9.045 -7.372 4.053 1.00 98.56 110 GLN A C 1
ATOM 869 O O . GLN A 1 110 ? -9.763 -7.178 3.071 1.00 98.56 110 GLN A O 1
ATOM 874 N N . ILE A 1 111 ? -7.744 -7.105 4.040 1.00 98.88 111 ILE A N 1
ATOM 875 C CA . ILE A 1 111 ? -7.048 -6.462 2.929 1.00 98.88 111 ILE A CA 1
ATOM 876 C C . ILE A 1 111 ? -5.931 -7.382 2.452 1.00 98.88 111 ILE A C 1
ATOM 878 O O . ILE A 1 111 ? -5.029 -7.707 3.222 1.00 98.88 111 ILE A O 1
ATOM 882 N N . THR A 1 112 ? -5.954 -7.747 1.172 1.00 98.88 112 THR A N 1
ATOM 883 C CA . THR A 1 112 ? -4.829 -8.431 0.521 1.00 98.88 112 THR A CA 1
ATOM 884 C C . THR A 1 112 ? -4.048 -7.423 -0.310 1.00 98.88 112 THR A C 1
ATOM 886 O O . THR A 1 112 ? -4.604 -6.762 -1.185 1.00 98.88 112 THR A O 1
ATOM 889 N N . VAL A 1 113 ? -2.756 -7.296 -0.031 1.00 98.94 113 VAL A N 1
ATOM 890 C CA . VAL A 1 113 ? -1.852 -6.331 -0.653 1.00 98.94 113 VAL A CA 1
ATOM 891 C C . VAL A 1 113 ? -0.864 -7.063 -1.554 1.00 98.94 113 VAL A C 1
ATOM 893 O O . VAL A 1 113 ? -0.136 -7.950 -1.098 1.00 98.94 113 VAL A O 1
ATOM 896 N N . PHE A 1 114 ? -0.821 -6.655 -2.818 1.00 98.94 114 PHE A N 1
ATOM 897 C CA . PHE A 1 114 ? 0.194 -7.054 -3.786 1.00 98.94 114 PHE A CA 1
ATOM 898 C C . PHE A 1 114 ? 1.058 -5.840 -4.126 1.00 98.94 114 PHE A C 1
ATOM 900 O O . PHE A 1 114 ? 0.524 -4.759 -4.375 1.00 98.94 114 PHE A O 1
ATOM 907 N N . SER A 1 115 ? 2.374 -6.021 -4.145 1.00 98.50 115 SER A N 1
ATOM 908 C CA . SER A 1 115 ? 3.354 -4.992 -4.509 1.00 98.50 115 SER A CA 1
ATOM 909 C C . SER A 1 115 ? 4.383 -5.587 -5.461 1.00 98.50 115 SER A C 1
ATOM 911 O O . SER A 1 115 ? 4.625 -6.799 -5.429 1.00 98.50 115 SER A O 1
ATOM 913 N N . ASP A 1 116 ? 4.978 -4.736 -6.299 1.00 98.69 116 ASP A N 1
ATOM 914 C CA . ASP A 1 116 ? 6.138 -5.096 -7.117 1.00 98.69 116 ASP A CA 1
ATOM 915 C C . ASP A 1 116 ? 5.819 -6.274 -8.061 1.00 98.69 116 ASP A C 1
ATOM 917 O O . ASP A 1 116 ? 6.474 -7.321 -8.062 1.00 98.69 116 ASP A O 1
ATOM 921 N N . LEU A 1 117 ? 4.733 -6.143 -8.829 1.00 98.75 117 LEU A N 1
ATOM 922 C CA . LEU A 1 117 ? 4.280 -7.162 -9.780 1.00 98.75 117 LEU A CA 1
ATOM 923 C C . LEU A 1 117 ? 5.174 -7.186 -11.027 1.00 98.75 117 LEU A C 1
ATOM 925 O O . LEU A 1 117 ? 5.425 -8.269 -11.568 1.00 98.75 117 LEU A O 1
ATOM 929 N N . HIS A 1 118 ? 5.629 -6.003 -11.463 1.00 98.25 118 HIS A N 1
ATOM 930 C CA . HIS A 1 118 ? 6.532 -5.791 -12.596 1.00 98.25 118 HIS A CA 1
ATOM 931 C C . HIS A 1 118 ? 6.143 -6.580 -13.851 1.00 98.25 118 HIS A C 1
ATOM 933 O O . HIS A 1 118 ? 6.951 -7.311 -14.432 1.00 98.25 118 HIS A O 1
ATOM 939 N N . LEU A 1 119 ? 4.883 -6.473 -14.278 1.00 98.31 119 LEU A N 1
ATOM 940 C CA . LEU A 1 119 ? 4.497 -7.076 -15.550 1.00 98.31 119 LEU A CA 1
ATOM 941 C C . LEU A 1 119 ? 5.239 -6.409 -16.712 1.00 98.31 119 LEU A C 1
ATOM 943 O O . LEU A 1 119 ? 5.552 -5.220 -16.671 1.00 98.31 119 LEU A O 1
ATOM 947 N N . ALA A 1 120 ? 5.462 -7.189 -17.768 1.00 96.31 120 ALA A N 1
ATOM 948 C CA . ALA A 1 120 ? 6.191 -6.796 -18.969 1.00 96.31 120 ALA A CA 1
ATOM 949 C C . ALA A 1 120 ? 7.665 -6.407 -18.730 1.00 96.31 120 ALA A C 1
ATOM 951 O O . ALA A 1 120 ? 8.267 -5.704 -19.542 1.00 96.31 120 ALA A O 1
ATOM 952 N N . ASP A 1 121 ? 8.274 -6.916 -17.658 1.00 95.00 121 ASP A N 1
ATOM 953 C CA . ASP A 1 121 ? 9.714 -6.817 -17.433 1.00 95.00 121 ASP A CA 1
ATOM 954 C C . ASP A 1 121 ? 10.499 -7.676 -18.443 1.00 95.00 121 ASP A C 1
ATOM 956 O O . ASP A 1 121 ? 10.598 -8.900 -18.320 1.00 95.00 121 ASP A O 1
ATOM 960 N N . GLN A 1 122 ? 11.093 -7.026 -19.447 1.00 92.31 122 GLN A N 1
ATOM 961 C CA . GLN A 1 122 ? 11.883 -7.691 -20.490 1.00 92.31 122 GLN A CA 1
ATOM 962 C C . GLN A 1 122 ? 13.219 -8.259 -19.989 1.00 92.31 122 GLN A C 1
ATOM 964 O O . GLN A 1 122 ? 13.851 -9.046 -20.696 1.00 92.31 122 GLN A O 1
ATOM 969 N N . ALA A 1 123 ? 13.659 -7.909 -18.774 1.00 91.00 123 ALA A N 1
ATOM 970 C CA . ALA A 1 123 ? 14.832 -8.526 -18.159 1.00 91.00 123 ALA A CA 1
ATOM 971 C C . ALA A 1 123 ? 14.539 -9.941 -17.623 1.00 91.00 123 ALA A C 1
ATOM 973 O O . ALA A 1 123 ? 15.448 -10.623 -17.131 1.00 91.00 123 ALA A O 1
ATOM 974 N N . ARG A 1 124 ? 13.282 -10.398 -17.697 1.00 91.62 124 ARG A N 1
ATOM 975 C CA . ARG A 1 124 ? 12.829 -11.686 -17.170 1.00 91.62 124 ARG A CA 1
ATOM 976 C C . ARG A 1 124 ? 12.417 -12.664 -18.271 1.00 91.62 124 ARG A C 1
ATOM 978 O O . ARG A 1 124 ? 12.103 -12.251 -19.385 1.00 91.62 124 ARG A O 1
ATOM 985 N N . PRO A 1 125 ? 12.459 -13.983 -17.989 1.00 90.12 125 PRO A N 1
ATOM 986 C CA . PRO A 1 125 ? 12.039 -14.991 -18.953 1.00 90.12 125 PRO A CA 1
ATOM 987 C C . PRO A 1 125 ? 10.601 -14.783 -19.435 1.00 90.12 125 PRO A C 1
ATOM 989 O O . PRO A 1 125 ? 9.723 -14.346 -18.689 1.00 90.12 125 PRO A O 1
ATOM 992 N N . GLU A 1 126 ? 10.343 -15.178 -20.680 1.00 89.69 126 GLU A N 1
ATOM 993 C CA . GLU A 1 126 ? 8.983 -15.221 -21.210 1.00 89.69 126 GLU A CA 1
ATOM 994 C C . GLU A 1 126 ? 8.083 -16.082 -20.306 1.00 89.69 126 GLU A C 1
ATOM 996 O O . GLU A 1 126 ? 8.464 -17.168 -19.865 1.00 89.69 126 GLU A O 1
ATOM 1001 N N . GLY A 1 127 ? 6.876 -15.589 -20.028 1.00 92.62 127 GLY A N 1
ATOM 1002 C CA . GLY A 1 127 ? 5.921 -16.249 -19.140 1.00 92.62 127 GLY A CA 1
ATOM 1003 C C . GLY A 1 127 ? 5.956 -15.775 -17.685 1.00 92.62 127 GLY A C 1
ATOM 1004 O O . GLY A 1 127 ? 5.029 -16.131 -16.954 1.00 92.62 127 GLY A O 1
ATOM 1005 N N . SER A 1 128 ? 6.917 -14.932 -17.279 1.00 95.44 128 SER A N 1
ATOM 1006 C CA . SER A 1 128 ? 6.948 -14.329 -15.935 1.00 95.44 128 SER A CA 1
ATOM 1007 C C . SER A 1 128 ? 5.635 -13.628 -15.569 1.00 95.44 128 SER A C 1
ATOM 1009 O O . SER A 1 128 ? 5.116 -13.860 -14.481 1.00 95.44 128 SER A O 1
ATOM 1011 N N . ASP A 1 129 ? 5.021 -12.873 -16.489 1.00 97.38 129 ASP A N 1
ATOM 1012 C CA . ASP A 1 129 ? 3.699 -12.260 -16.273 1.00 97.38 129 ASP A CA 1
ATOM 1013 C C . ASP A 1 129 ? 2.648 -13.290 -15.826 1.00 97.38 129 ASP A C 1
ATOM 1015 O O . ASP A 1 129 ? 1.925 -13.081 -14.854 1.00 97.38 129 ASP A O 1
ATOM 1019 N N . ASN A 1 130 ? 2.569 -14.432 -16.518 1.00 97.75 130 ASN A N 1
ATOM 1020 C CA . ASN A 1 130 ? 1.590 -15.476 -16.209 1.00 97.75 130 ASN A CA 1
ATOM 1021 C C . ASN A 1 130 ? 1.860 -16.108 -14.840 1.00 97.75 130 ASN A C 1
ATOM 1023 O O . ASN A 1 130 ? 0.921 -16.493 -14.145 1.00 97.75 130 ASN A O 1
ATOM 1027 N N . GLN A 1 131 ? 3.131 -16.208 -14.445 1.00 97.38 131 GLN A N 1
ATOM 1028 C CA . GLN A 1 131 ? 3.515 -16.680 -13.119 1.00 97.38 131 GLN A CA 1
ATOM 1029 C C . GLN A 1 131 ? 3.122 -15.667 -12.043 1.00 97.38 131 GLN A C 1
ATOM 1031 O O . GLN A 1 131 ? 2.508 -16.071 -11.060 1.00 97.38 131 GLN A O 1
ATOM 1036 N N . THR A 1 132 ? 3.348 -14.366 -12.261 1.00 98.50 132 THR A N 1
ATOM 1037 C CA . THR A 1 132 ? 2.857 -13.297 -11.373 1.00 98.50 132 THR A CA 1
ATOM 1038 C C . THR A 1 132 ? 1.342 -13.391 -11.176 1.00 98.50 132 THR A C 1
ATOM 1040 O O . THR A 1 132 ? 0.858 -13.416 -10.044 1.00 98.50 132 THR A O 1
ATOM 1043 N N . ILE A 1 133 ? 0.570 -13.529 -12.260 1.00 98.69 133 ILE A N 1
ATOM 1044 C CA . ILE A 1 133 ? -0.890 -13.674 -12.161 1.00 98.69 133 ILE A CA 1
ATOM 1045 C C . ILE A 1 133 ? -1.282 -14.979 -11.447 1.00 98.69 133 ILE A C 1
ATOM 1047 O O . ILE A 1 133 ? -2.247 -15.006 -10.679 1.00 98.69 133 ILE A O 1
ATOM 1051 N N . ALA A 1 134 ? -0.530 -16.068 -11.634 1.00 98.56 134 ALA A N 1
ATOM 1052 C CA . ALA A 1 134 ? -0.745 -17.306 -10.889 1.00 98.56 134 ALA A CA 1
ATOM 1053 C C . ALA A 1 134 ? -0.496 -17.132 -9.380 1.00 98.56 134 ALA A C 1
ATOM 1055 O O . ALA A 1 134 ? -1.270 -17.673 -8.591 1.00 98.56 134 ALA A O 1
ATOM 1056 N N . VAL A 1 135 ? 0.517 -16.357 -8.971 1.00 98.62 135 VAL A N 1
ATOM 1057 C CA . VAL A 1 135 ? 0.754 -16.003 -7.559 1.00 98.62 135 VAL A CA 1
ATOM 1058 C C . VAL A 1 135 ? -0.450 -15.262 -6.993 1.00 98.62 135 VAL A C 1
ATOM 1060 O O . VAL A 1 135 ? -0.997 -15.696 -5.980 1.00 98.62 135 VAL A O 1
ATOM 1063 N N . MET A 1 136 ? -0.911 -14.202 -7.668 1.00 98.81 136 MET A N 1
ATOM 1064 C CA . MET A 1 136 ? -2.079 -13.433 -7.223 1.00 98.81 136 MET A CA 1
ATOM 1065 C C . MET A 1 136 ? -3.302 -14.331 -7.025 1.00 98.81 136 MET A C 1
ATOM 1067 O O . MET A 1 136 ? -3.967 -14.257 -5.994 1.00 98.81 136 MET A O 1
ATOM 1071 N N . ASN A 1 137 ? -3.576 -15.219 -7.986 1.00 98.75 137 ASN A N 1
ATOM 1072 C CA . ASN A 1 137 ? -4.687 -16.160 -7.892 1.00 98.75 137 ASN A CA 1
ATOM 1073 C C . ASN A 1 137 ? -4.547 -17.092 -6.685 1.00 98.75 137 ASN A C 1
ATOM 1075 O O . ASN A 1 137 ? -5.478 -17.180 -5.896 1.00 98.75 137 ASN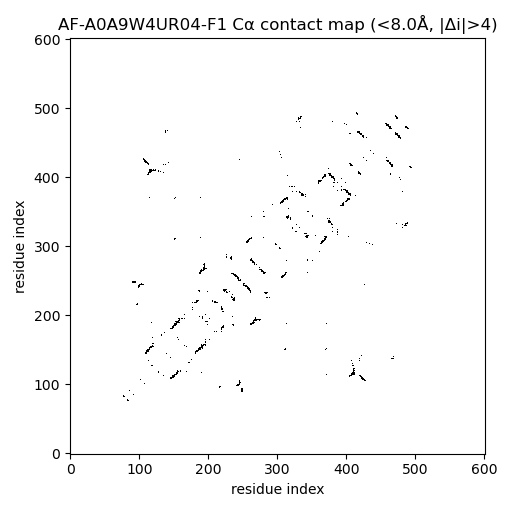 A O 1
ATOM 1079 N N . LYS A 1 138 ? -3.387 -17.732 -6.495 1.00 98.62 138 LYS A N 1
ATOM 1080 C CA . LYS A 1 138 ? -3.167 -18.647 -5.365 1.00 98.62 138 LYS A CA 1
ATOM 1081 C C . LYS A 1 138 ? -3.290 -17.953 -4.010 1.00 98.62 138 LYS A C 1
ATOM 1083 O O . LYS A 1 138 ? -3.848 -18.535 -3.086 1.00 98.62 138 LYS A O 1
ATOM 1088 N N . VAL A 1 139 ? -2.779 -16.726 -3.893 1.00 98.75 139 VAL A N 1
ATOM 1089 C CA . VAL A 1 139 ? -2.907 -15.929 -2.667 1.00 98.75 139 VAL A CA 1
ATOM 1090 C C . VAL A 1 139 ? -4.378 -15.622 -2.389 1.00 98.75 139 VAL A C 1
ATOM 1092 O O . VAL A 1 139 ? -4.844 -15.883 -1.287 1.00 98.75 139 VAL A O 1
ATOM 1095 N N . LEU A 1 140 ? -5.132 -15.142 -3.383 1.00 98.62 140 LEU A N 1
ATOM 1096 C CA . LEU A 1 140 ? -6.560 -14.840 -3.216 1.00 98.62 140 LEU A CA 1
ATOM 1097 C C . LEU A 1 140 ? -7.406 -16.091 -2.945 1.00 98.62 140 LEU A C 1
ATOM 1099 O O . LEU A 1 140 ? -8.348 -16.029 -2.163 1.00 98.62 140 LEU A O 1
ATOM 1103 N N . ASP A 1 141 ? -7.067 -17.226 -3.555 1.00 98.38 141 ASP A N 1
ATOM 1104 C CA . ASP A 1 141 ? -7.757 -18.497 -3.321 1.00 98.38 141 ASP A CA 1
ATOM 1105 C C . ASP A 1 141 ? -7.495 -19.022 -1.892 1.00 98.38 141 ASP A C 1
ATOM 1107 O O . ASP A 1 141 ? -8.366 -19.655 -1.294 1.00 98.38 141 ASP A O 1
ATOM 1111 N N . ALA A 1 142 ? -6.315 -18.735 -1.325 1.00 98.31 142 ALA A N 1
ATOM 1112 C CA . ALA A 1 142 ? -5.972 -19.046 0.063 1.00 98.31 142 ALA A CA 1
ATOM 1113 C C . ALA A 1 142 ? -6.551 -18.043 1.079 1.00 98.31 142 ALA A C 1
ATOM 1115 O O . ALA A 1 142 ? -6.662 -18.387 2.255 1.00 98.31 142 ALA A O 1
ATOM 1116 N N . GLU A 1 143 ? -6.939 -16.844 0.633 1.00 97.62 143 GLU A N 1
ATOM 1117 C CA . GLU A 1 143 ? -7.500 -15.762 1.456 1.00 97.62 143 GLU A CA 1
ATOM 1118 C C . GLU A 1 143 ? -8.926 -15.370 1.008 1.00 97.62 143 GLU A C 1
ATOM 1120 O O . GLU A 1 143 ? -9.173 -14.222 0.606 1.00 97.62 143 GLU A O 1
ATOM 1125 N N . PRO A 1 144 ? -9.907 -16.295 1.092 1.00 95.19 144 PRO A N 1
ATOM 1126 C CA . PRO A 1 144 ? -11.262 -16.082 0.574 1.00 95.19 144 PRO A CA 1
ATOM 1127 C C . PRO A 1 144 ? -12.045 -14.981 1.306 1.00 95.19 144 PRO A C 1
ATOM 1129 O O . PRO A 1 144 ? -13.092 -14.562 0.820 1.00 95.19 144 PRO A O 1
ATOM 1132 N N . GLY A 1 145 ? -11.561 -14.527 2.467 1.00 94.75 145 GLY A N 1
ATOM 1133 C CA . GLY A 1 145 ? -12.153 -13.444 3.252 1.00 94.75 145 GLY A CA 1
ATOM 1134 C C . GLY A 1 145 ? -11.773 -12.035 2.793 1.00 94.75 145 GLY A C 1
ATOM 1135 O O . GLY A 1 145 ? -12.193 -11.085 3.433 1.00 94.75 145 GLY A O 1
ATOM 1136 N N . THR A 1 146 ? -10.973 -11.882 1.732 1.00 98.19 146 THR A N 1
ATOM 1137 C CA . THR A 1 146 ? -10.505 -10.570 1.249 1.00 98.19 146 THR A CA 1
ATOM 1138 C C . THR A 1 146 ? -11.670 -9.639 0.877 1.00 98.19 146 THR A C 1
ATOM 1140 O O . THR A 1 146 ? -12.392 -9.904 -0.082 1.00 98.19 146 THR A O 1
ATOM 1143 N N . ASP A 1 147 ? -11.785 -8.502 1.569 1.00 97.94 147 ASP A N 1
ATOM 1144 C CA . ASP A 1 147 ? -12.781 -7.451 1.302 1.00 97.94 147 ASP A CA 1
ATOM 1145 C C . ASP A 1 147 ? -12.265 -6.378 0.329 1.00 97.94 147 ASP A C 1
ATOM 1147 O O . ASP A 1 147 ? -13.043 -5.738 -0.385 1.00 97.94 147 ASP A O 1
ATOM 1151 N N . LEU A 1 148 ? -10.946 -6.165 0.302 1.00 98.75 148 LEU A N 1
ATOM 1152 C CA . LEU A 1 148 ? -10.277 -5.204 -0.572 1.00 98.75 148 LEU A CA 1
ATOM 1153 C C . LEU A 1 148 ? -8.914 -5.730 -1.025 1.00 98.75 148 LEU A C 1
ATOM 1155 O O . LEU A 1 148 ? -8.091 -6.146 -0.209 1.00 98.75 148 LEU A O 1
ATOM 1159 N N . VAL A 1 149 ? -8.637 -5.628 -2.323 1.00 98.94 149 VAL A N 1
ATOM 1160 C CA . VAL A 1 149 ? -7.291 -5.822 -2.872 1.00 98.94 149 VAL A CA 1
ATOM 1161 C C . VAL A 1 149 ? -6.593 -4.476 -3.044 1.00 98.94 149 VAL A C 1
ATOM 1163 O O . VAL A 1 149 ? -7.118 -3.579 -3.703 1.00 98.94 149 VAL A O 1
ATOM 1166 N N . VAL A 1 150 ? -5.394 -4.332 -2.486 1.00 98.94 150 VAL A N 1
ATOM 1167 C CA . VAL A 1 150 ? -4.535 -3.160 -2.697 1.00 98.94 150 VAL A CA 1
ATOM 1168 C C . VAL A 1 150 ? -3.382 -3.546 -3.618 1.00 98.94 150 VAL A C 1
ATOM 1170 O O . VAL A 1 150 ? -2.591 -4.426 -3.295 1.00 98.94 150 VAL A O 1
ATOM 1173 N N . LEU A 1 151 ? -3.279 -2.868 -4.755 1.00 98.94 151 LEU A N 1
ATOM 1174 C CA . LEU A 1 151 ? -2.146 -2.935 -5.674 1.00 98.94 151 LEU A CA 1
ATOM 1175 C C . LEU A 1 151 ? -1.193 -1.782 -5.321 1.00 98.94 151 LEU A C 1
ATOM 1177 O O . LEU A 1 151 ? -1.450 -0.643 -5.701 1.00 98.94 151 LEU A O 1
ATOM 1181 N N . ASN A 1 152 ? -0.165 -2.039 -4.512 1.00 98.75 152 ASN A N 1
ATOM 1182 C CA . ASN A 1 152 ? 0.656 -0.991 -3.897 1.00 98.75 152 ASN A CA 1
ATOM 1183 C C . ASN A 1 152 ? 1.965 -0.733 -4.666 1.00 98.75 152 ASN A C 1
ATOM 1185 O O . ASN A 1 152 ? 3.051 -0.989 -4.136 1.00 98.75 152 ASN A O 1
ATOM 1189 N N . GLY A 1 153 ? 1.824 -0.231 -5.896 1.00 98.06 153 GLY A N 1
ATOM 1190 C CA . GLY A 1 153 ? 2.896 0.224 -6.788 1.00 98.06 153 GLY A CA 1
ATOM 1191 C C . GLY A 1 153 ? 3.729 -0.864 -7.472 1.00 98.06 153 GLY A C 1
ATOM 1192 O O . GLY A 1 153 ? 3.675 -2.042 -7.104 1.00 98.06 153 GLY A O 1
ATOM 1193 N N . ASP A 1 154 ? 4.464 -0.426 -8.494 1.00 98.62 154 ASP A N 1
ATOM 1194 C CA . ASP A 1 154 ? 5.273 -1.222 -9.422 1.00 98.62 154 ASP A CA 1
ATOM 1195 C C . ASP A 1 154 ? 4.475 -2.374 -10.039 1.00 98.62 154 ASP A C 1
ATOM 1197 O O . ASP A 1 154 ? 4.810 -3.561 -9.975 1.00 98.62 154 ASP A O 1
ATOM 1201 N N . LEU A 1 155 ? 3.342 -2.006 -10.633 1.00 98.56 155 LEU A N 1
ATOM 1202 C CA . LEU A 1 155 ? 2.418 -2.925 -11.287 1.00 98.56 155 LEU A CA 1
ATOM 1203 C C . LEU A 1 155 ? 2.975 -3.387 -12.635 1.00 98.56 155 LEU A C 1
ATOM 1205 O O . LEU A 1 155 ? 2.897 -4.570 -12.982 1.00 98.56 155 LEU A O 1
ATOM 1209 N N . ILE A 1 156 ? 3.527 -2.442 -13.395 1.00 97.50 156 ILE A N 1
ATOM 1210 C CA . ILE A 1 156 ? 4.065 -2.626 -14.741 1.00 97.50 156 ILE A CA 1
ATOM 1211 C C . ILE A 1 156 ? 5.476 -2.044 -14.776 1.00 97.50 156 ILE A C 1
ATOM 1213 O O . ILE A 1 156 ? 5.718 -0.973 -14.238 1.00 97.50 156 ILE A O 1
ATOM 1217 N N . SER A 1 157 ? 6.397 -2.712 -15.466 1.00 96.56 157 SER A N 1
ATOM 1218 C CA . SER A 1 157 ? 7.711 -2.145 -15.786 1.00 96.56 157 SER A CA 1
ATOM 1219 C C . SER A 1 157 ? 7.606 -1.274 -17.040 1.00 96.56 157 SER A C 1
ATOM 1221 O O . SER A 1 157 ? 7.947 -1.707 -18.146 1.00 96.56 157 SER A O 1
ATOM 1223 N N . CYS A 1 158 ? 7.041 -0.072 -16.896 1.00 95.75 158 CYS A N 1
ATOM 1224 C CA . CYS A 1 158 ? 6.642 0.776 -18.019 1.00 95.75 158 CYS A CA 1
ATOM 1225 C C . CYS A 1 158 ? 7.800 1.197 -18.932 1.00 95.75 158 CYS A C 1
ATOM 1227 O O . CYS A 1 158 ? 7.553 1.511 -20.096 1.00 95.75 158 CYS A O 1
ATOM 1229 N N . GLU A 1 159 ? 9.047 1.144 -18.461 1.00 92.62 159 GLU A N 1
ATOM 1230 C CA . GLU A 1 159 ? 10.241 1.422 -19.271 1.00 92.62 159 GLU A CA 1
ATOM 1231 C C . GLU A 1 159 ? 10.377 0.480 -20.478 1.00 92.62 159 GLU A C 1
ATOM 1233 O O . GLU A 1 159 ? 11.073 0.789 -21.447 1.00 92.62 159 GLU A O 1
ATOM 1238 N N . TRP A 1 160 ? 9.694 -0.667 -20.437 1.00 92.25 160 TRP A N 1
ATOM 1239 C CA . TRP A 1 160 ? 9.754 -1.715 -21.453 1.00 92.25 160 TRP A CA 1
ATOM 1240 C C . TRP A 1 160 ? 8.453 -1.888 -22.242 1.00 92.25 160 TRP A C 1
ATOM 1242 O O . TRP A 1 160 ? 8.348 -2.801 -23.067 1.00 92.25 160 TRP A O 1
ATOM 1252 N N . VAL A 1 161 ? 7.450 -1.042 -21.998 1.00 90.44 161 VAL A N 1
ATOM 1253 C CA . VAL A 1 161 ? 6.105 -1.200 -22.563 1.00 90.44 161 VAL A CA 1
ATOM 1254 C C . VAL A 1 161 ? 5.827 -0.122 -23.604 1.00 90.44 161 VAL A C 1
ATOM 1256 O O . VAL A 1 161 ? 5.956 1.073 -23.341 1.00 90.44 161 VAL A O 1
ATOM 1259 N N . GLY A 1 162 ? 5.416 -0.542 -24.804 1.00 89.38 162 GLY A N 1
ATOM 1260 C CA . GLY A 1 162 ? 4.909 0.366 -25.835 1.00 89.38 162 GLY A CA 1
ATOM 1261 C C . GLY A 1 162 ? 3.530 0.935 -25.459 1.00 89.38 162 GLY A C 1
ATOM 1262 O O . GLY A 1 162 ? 2.748 0.225 -24.817 1.00 89.38 162 GLY A O 1
ATOM 1263 N N . PRO A 1 163 ? 3.182 2.179 -25.853 1.00 87.19 163 PRO A N 1
ATOM 1264 C CA . PRO A 1 163 ? 1.928 2.831 -25.449 1.00 87.19 163 PRO A CA 1
ATOM 1265 C C . PRO A 1 163 ? 0.666 2.011 -25.756 1.00 87.19 163 PRO A C 1
ATOM 1267 O O . PRO A 1 163 ? -0.304 2.038 -25.003 1.00 87.19 163 PRO A O 1
ATOM 1270 N N . GLU A 1 164 ? 0.676 1.248 -26.850 1.00 90.81 164 GLU A N 1
ATOM 1271 C CA . GLU A 1 164 ? -0.430 0.386 -27.278 1.00 90.81 164 GLU A CA 1
ATOM 1272 C C . GLU A 1 164 ? -0.634 -0.853 -26.395 1.00 90.81 164 GLU A C 1
ATOM 1274 O O . GLU A 1 164 ? -1.720 -1.433 -26.381 1.00 90.81 164 GLU A O 1
ATOM 1279 N N . SER A 1 165 ? 0.396 -1.255 -25.648 1.00 94.12 165 SER A N 1
ATOM 1280 C CA . SER A 1 165 ? 0.400 -2.483 -24.854 1.00 94.12 165 SER A CA 1
ATOM 1281 C C . SER A 1 165 ? -0.003 -2.247 -23.393 1.00 94.12 165 SER A C 1
ATOM 1283 O O . SER A 1 165 ? -0.481 -3.180 -22.745 1.00 94.12 165 SER A O 1
ATOM 1285 N N . VAL A 1 166 ? 0.103 -1.010 -22.889 1.00 96.00 166 VAL A N 1
ATOM 1286 C CA . VAL A 1 166 ? -0.140 -0.639 -21.479 1.00 96.00 166 VAL A CA 1
ATOM 1287 C C . VAL A 1 166 ? -1.500 -1.130 -20.971 1.00 96.00 166 VAL A C 1
ATOM 1289 O O . VAL A 1 166 ? -1.566 -1.825 -19.955 1.00 96.00 166 VAL A O 1
ATOM 1292 N N . ASN A 1 167 ? -2.581 -0.848 -21.705 1.00 97.06 167 ASN A N 1
ATOM 1293 C CA . ASN A 1 167 ? -3.932 -1.252 -21.300 1.00 97.06 167 ASN A CA 1
ATOM 1294 C C . ASN A 1 167 ? -4.090 -2.779 -21.252 1.00 97.06 167 ASN A C 1
ATOM 1296 O O . ASN A 1 167 ? -4.680 -3.317 -20.321 1.00 97.06 167 ASN A O 1
ATOM 1300 N N . SER A 1 168 ? -3.518 -3.500 -22.219 1.00 97.19 168 SER A N 1
ATOM 1301 C CA . SER A 1 168 ? -3.570 -4.968 -22.219 1.00 97.19 168 SER A CA 1
ATOM 1302 C C . SER A 1 168 ? -2.748 -5.586 -21.082 1.00 97.19 168 SER A C 1
ATOM 1304 O O . SER A 1 168 ? -3.098 -6.646 -20.566 1.00 97.19 168 SER A O 1
ATOM 1306 N N . THR A 1 169 ? -1.672 -4.918 -20.660 1.00 97.75 169 THR A N 1
ATOM 1307 C CA . THR A 1 169 ? -0.840 -5.359 -19.540 1.00 97.75 169 THR A CA 1
ATOM 1308 C C . THR A 1 169 ? -1.554 -5.143 -18.213 1.00 97.75 169 THR A C 1
ATOM 1310 O O . THR A 1 169 ? -1.625 -6.077 -17.416 1.00 97.75 169 THR A O 1
ATOM 1313 N N . ILE A 1 170 ? -2.146 -3.964 -17.985 1.00 98.12 170 ILE A N 1
ATOM 1314 C CA . ILE A 1 170 ? -2.898 -3.721 -16.747 1.00 98.12 170 ILE A CA 1
ATOM 1315 C C . ILE A 1 170 ? -4.143 -4.609 -16.654 1.00 98.12 170 ILE A C 1
ATOM 1317 O O . ILE A 1 170 ? -4.489 -5.080 -15.571 1.00 98.12 170 ILE A O 1
ATOM 1321 N N . ASP A 1 171 ? -4.764 -4.920 -17.793 1.00 98.50 171 ASP A N 1
ATOM 1322 C CA . ASP A 1 171 ? -5.898 -5.835 -17.878 1.00 98.50 171 ASP A CA 1
ATOM 1323 C C . ASP A 1 171 ? -5.584 -7.213 -17.290 1.00 98.50 171 ASP A C 1
ATOM 1325 O O . ASP A 1 171 ? -6.398 -7.743 -16.535 1.00 98.50 171 ASP A O 1
ATOM 1329 N N . LYS A 1 172 ? -4.377 -7.752 -17.519 1.00 98.56 172 LYS A N 1
ATOM 1330 C CA . LYS A 1 172 ? -3.943 -9.025 -16.915 1.00 98.56 172 LYS A CA 1
ATOM 1331 C C . LYS A 1 172 ? -4.004 -9.003 -15.382 1.00 98.56 172 LYS A C 1
ATOM 1333 O O . LYS A 1 172 ? -4.293 -10.035 -14.782 1.00 98.56 172 LYS A O 1
ATOM 1338 N N . ILE A 1 173 ? -3.729 -7.853 -14.761 1.00 98.69 173 ILE A N 1
ATOM 1339 C CA . ILE A 1 173 ? -3.703 -7.673 -13.300 1.00 98.69 173 ILE A CA 1
ATOM 1340 C C . ILE A 1 173 ? -5.124 -7.553 -12.748 1.00 98.69 173 ILE A C 1
ATOM 1342 O O . ILE A 1 173 ? -5.453 -8.185 -11.744 1.00 98.69 173 ILE A O 1
ATOM 1346 N N . ILE A 1 174 ? -5.975 -6.748 -13.393 1.00 98.50 174 ILE A N 1
ATOM 1347 C CA . ILE A 1 174 ? -7.307 -6.431 -12.859 1.00 98.50 174 ILE A CA 1
ATOM 1348 C C . ILE A 1 174 ? -8.381 -7.447 -13.262 1.00 98.50 174 ILE A C 1
ATOM 1350 O O . ILE A 1 174 ? -9.320 -7.650 -12.496 1.00 98.50 174 ILE A O 1
ATOM 1354 N N . ASP A 1 175 ? -8.253 -8.143 -14.395 1.00 98.44 175 ASP A N 1
ATOM 1355 C CA . ASP A 1 175 ? -9.256 -9.116 -14.858 1.00 98.44 175 ASP A CA 1
ATOM 1356 C C . ASP A 1 175 ? -9.542 -10.239 -13.846 1.00 98.44 175 ASP A C 1
ATOM 1358 O O . ASP A 1 175 ? -10.719 -10.523 -13.598 1.00 98.44 175 ASP A O 1
ATOM 1362 N N . PRO A 1 176 ? -8.538 -10.841 -13.176 1.00 98.06 176 PRO A N 1
ATOM 1363 C CA . PRO A 1 176 ? -8.786 -11.808 -12.111 1.00 98.06 176 PRO A CA 1
ATOM 1364 C C . PRO A 1 176 ? -9.542 -11.228 -10.905 1.00 98.06 176 PRO A C 1
ATOM 1366 O O . PRO A 1 176 ? -10.240 -11.974 -10.214 1.00 98.06 176 PRO A O 1
ATOM 1369 N N . LEU A 1 177 ? -9.417 -9.924 -10.634 1.00 98.31 177 LEU A N 1
ATOM 1370 C CA . LEU A 1 177 ? -10.130 -9.238 -9.548 1.00 98.31 177 LEU A CA 1
ATOM 1371 C C . LEU A 1 177 ? -11.581 -8.961 -9.954 1.00 98.31 177 LEU A C 1
ATOM 1373 O O . LEU A 1 177 ? -12.511 -9.283 -9.211 1.00 98.31 177 LEU A O 1
ATOM 1377 N N . LEU A 1 178 ? -11.777 -8.456 -11.176 1.00 97.50 178 LEU A N 1
ATOM 1378 C CA . LEU A 1 178 ? -13.092 -8.204 -11.768 1.00 97.50 178 LEU A CA 1
ATOM 1379 C C . LEU A 1 178 ? -13.913 -9.497 -11.884 1.00 97.50 178 LEU A C 1
ATOM 1381 O O . LEU A 1 178 ? -15.087 -9.515 -11.516 1.00 97.50 178 LEU A O 1
ATOM 1385 N N . ALA A 1 179 ? -13.294 -10.599 -12.321 1.00 96.25 179 ALA A N 1
ATOM 1386 C CA . ALA A 1 179 ? -13.942 -11.907 -12.425 1.00 96.25 179 ALA A CA 1
ATOM 1387 C C . ALA A 1 179 ? -14.430 -12.434 -11.064 1.00 96.25 179 ALA A C 1
ATOM 1389 O O . ALA A 1 179 ? -15.498 -13.044 -10.980 1.00 96.25 179 ALA A O 1
ATOM 1390 N N . ARG A 1 180 ? -13.678 -12.155 -9.990 1.00 95.44 180 ARG A N 1
ATOM 1391 C CA . ARG A 1 180 ? -14.053 -12.485 -8.606 1.00 95.44 180 ARG A CA 1
ATOM 1392 C C . ARG A 1 180 ? -15.007 -11.471 -7.972 1.00 95.44 180 ARG A C 1
ATOM 1394 O O . ARG A 1 180 ? -15.517 -11.733 -6.888 1.00 95.44 180 ARG A O 1
ATOM 1401 N N . LYS A 1 181 ? -15.269 -10.337 -8.636 1.00 94.25 181 LYS A N 1
ATOM 1402 C CA . LYS A 1 181 ? -16.006 -9.183 -8.092 1.00 94.25 181 LYS A CA 1
ATOM 1403 C C . LYS A 1 181 ? -15.381 -8.640 -6.802 1.00 94.25 181 LYS A C 1
ATOM 1405 O O . LYS A 1 181 ? -16.098 -8.153 -5.931 1.00 94.25 181 LYS A O 1
ATOM 1410 N N . LEU A 1 182 ? -14.058 -8.737 -6.685 1.00 95.88 182 LEU A N 1
ATOM 1411 C CA . LEU A 1 182 ? -13.325 -8.207 -5.543 1.00 95.88 182 LEU A CA 1
ATOM 1412 C C . LEU A 1 182 ? -13.106 -6.704 -5.731 1.00 95.88 182 LEU A C 1
ATOM 1414 O O . LEU A 1 182 ? -12.544 -6.307 -6.759 1.00 95.88 182 LEU A O 1
ATOM 1418 N N . PRO A 1 183 ? -13.516 -5.863 -4.763 1.00 96.94 183 PRO A N 1
ATOM 1419 C CA . PRO A 1 183 ? -13.117 -4.469 -4.745 1.00 96.94 183 PRO A CA 1
ATOM 1420 C C . PRO A 1 183 ? -11.594 -4.356 -4.743 1.00 96.94 183 PRO A C 1
ATOM 1422 O O . PRO A 1 183 ? -10.907 -5.085 -4.025 1.00 96.94 183 PRO A O 1
ATOM 1425 N N . PHE A 1 184 ? -11.061 -3.426 -5.526 1.00 98.69 184 PHE A N 1
ATOM 1426 C CA . PHE A 1 184 ? -9.630 -3.166 -5.564 1.00 98.69 184 PHE A CA 1
ATOM 1427 C C . PHE A 1 184 ? -9.303 -1.679 -5.627 1.00 98.69 184 PHE A C 1
ATOM 1429 O O . PHE A 1 184 ? -10.148 -0.821 -5.888 1.00 98.69 184 PHE A O 1
ATOM 1436 N N . THR A 1 185 ? -8.047 -1.365 -5.367 1.00 98.62 185 THR A N 1
ATOM 1437 C CA . THR A 1 185 ? -7.512 -0.008 -5.344 1.00 98.62 185 THR A CA 1
ATOM 1438 C C . THR A 1 185 ? -6.027 -0.064 -5.688 1.00 98.62 185 THR A C 1
ATOM 1440 O O . THR A 1 185 ? -5.401 -1.104 -5.479 1.00 98.62 185 THR A O 1
ATOM 1443 N N . ALA A 1 186 ? -5.464 1.011 -6.234 1.00 98.44 186 ALA A N 1
ATOM 1444 C CA . ALA A 1 186 ? -4.079 1.024 -6.688 1.00 98.44 186 ALA A CA 1
ATOM 1445 C C . ALA A 1 186 ? -3.357 2.322 -6.322 1.00 98.44 186 ALA A C 1
ATOM 1447 O O . ALA A 1 186 ? -3.873 3.415 -6.568 1.00 98.44 186 ALA A O 1
ATOM 1448 N N . THR A 1 187 ? -2.143 2.178 -5.804 1.00 97.06 187 THR A N 1
ATOM 1449 C CA . THR A 1 187 ? -1.113 3.216 -5.870 1.00 97.06 187 THR A CA 1
ATOM 1450 C C . THR A 1 187 ? -0.112 2.867 -6.962 1.00 97.06 187 THR A C 1
ATOM 1452 O O . THR A 1 187 ? -0.015 1.708 -7.370 1.00 97.06 187 THR A O 1
ATOM 1455 N N . PHE A 1 188 ? 0.606 3.873 -7.448 1.00 97.81 188 PHE A N 1
ATOM 1456 C CA . PHE A 1 188 ? 1.666 3.695 -8.433 1.00 97.81 188 PHE A CA 1
ATOM 1457 C C . PHE A 1 188 ? 3.043 3.819 -7.781 1.00 97.81 188 PHE A C 1
ATOM 1459 O O . PHE A 1 188 ? 3.213 4.529 -6.785 1.00 97.81 188 PHE A O 1
ATOM 1466 N N . GLY A 1 189 ? 3.993 3.065 -8.324 1.00 97.19 189 GLY A N 1
ATOM 1467 C CA . GLY A 1 189 ? 5.397 3.073 -7.942 1.00 97.19 189 GLY A CA 1
ATOM 1468 C C . GLY A 1 189 ? 6.281 3.722 -9.001 1.00 97.19 189 GLY A C 1
ATOM 1469 O O . GLY A 1 189 ? 5.804 4.243 -10.014 1.00 97.19 189 GLY A O 1
ATOM 1470 N N . ASN A 1 190 ? 7.588 3.695 -8.761 1.00 97.19 190 ASN A N 1
ATOM 1471 C CA . ASN A 1 190 ? 8.571 4.336 -9.627 1.00 97.19 190 ASN A CA 1
ATOM 1472 C C . ASN A 1 190 ? 8.715 3.657 -10.997 1.00 97.19 190 ASN A C 1
ATOM 1474 O O . ASN A 1 190 ? 9.201 4.296 -11.920 1.00 97.19 190 ASN A O 1
ATOM 1478 N N . HIS A 1 191 ? 8.292 2.407 -11.171 1.00 97.62 191 HIS A N 1
ATOM 1479 C CA . HIS A 1 191 ? 8.322 1.740 -12.478 1.00 97.62 191 HIS A CA 1
ATOM 1480 C C . HIS A 1 191 ? 7.054 1.954 -13.313 1.00 97.62 191 HIS A C 1
ATOM 1482 O O . HIS A 1 191 ? 7.047 1.674 -14.511 1.00 97.62 191 HIS A O 1
ATOM 1488 N N . ASP A 1 192 ? 5.983 2.489 -12.721 1.00 97.38 192 ASP A N 1
ATOM 1489 C CA . ASP A 1 192 ? 4.677 2.604 -13.382 1.00 97.38 192 ASP A CA 1
ATOM 1490 C C . ASP A 1 192 ? 4.548 3.835 -14.301 1.00 97.38 192 ASP A C 1
ATOM 1492 O O . ASP A 1 192 ? 3.516 4.026 -14.951 1.00 97.38 192 ASP A O 1
ATOM 1496 N N . MET A 1 193 ? 5.573 4.690 -14.364 1.00 95.50 193 MET A N 1
ATOM 1497 C CA . MET A 1 193 ? 5.587 5.910 -15.171 1.00 95.50 193 MET A CA 1
ATOM 1498 C C . MET A 1 193 ? 6.855 5.983 -16.028 1.00 95.50 193 MET A C 1
ATOM 1500 O O . MET A 1 193 ? 7.978 5.910 -15.533 1.00 95.50 193 MET A O 1
ATOM 1504 N N . SER A 1 194 ? 6.675 6.155 -17.338 1.00 95.50 194 SER A N 1
ATOM 1505 C CA . SER A 1 194 ? 7.773 6.281 -18.307 1.00 95.50 194 SER A CA 1
ATOM 1506 C C . SER A 1 194 ? 7.334 7.113 -19.510 1.00 95.50 194 SER A C 1
ATOM 1508 O O . SER A 1 194 ? 6.163 7.475 -19.634 1.00 95.50 194 SER A O 1
ATOM 1510 N N . LYS A 1 195 ? 8.248 7.417 -20.437 1.00 94.25 195 LYS A N 1
ATOM 1511 C CA . LYS A 1 195 ? 7.962 8.163 -21.671 1.00 94.25 195 LYS A CA 1
ATOM 1512 C C . LYS A 1 195 ? 6.789 7.608 -22.498 1.00 94.25 195 LYS A C 1
ATOM 1514 O O . LYS A 1 195 ? 6.161 8.363 -23.238 1.00 94.25 195 LYS A O 1
ATOM 1519 N N . THR A 1 196 ? 6.476 6.317 -22.374 1.00 91.25 196 THR A N 1
ATOM 1520 C CA . THR A 1 196 ? 5.393 5.619 -23.094 1.00 91.25 196 THR A CA 1
ATOM 1521 C C . THR A 1 196 ? 4.180 5.265 -22.232 1.00 91.25 196 THR A C 1
ATOM 1523 O O . THR A 1 196 ? 3.177 4.803 -22.775 1.00 91.25 196 THR A O 1
ATOM 1526 N N . CYS A 1 197 ? 4.239 5.481 -20.917 1.00 94.88 197 CYS A N 1
ATOM 1527 C CA . CYS A 1 197 ? 3.275 4.954 -19.954 1.00 94.88 197 CYS A CA 1
ATOM 1528 C C . CYS A 1 197 ? 2.824 6.060 -18.995 1.00 94.88 197 CYS A C 1
ATOM 1530 O O . CYS A 1 197 ? 3.640 6.600 -18.250 1.00 94.88 197 CYS A O 1
ATOM 1532 N N . ASP A 1 198 ? 1.533 6.401 -19.026 1.00 95.38 198 ASP A N 1
ATOM 1533 C CA . ASP A 1 198 ? 0.934 7.420 -18.158 1.00 95.38 198 ASP A CA 1
ATOM 1534 C C . ASP A 1 198 ? 0.049 6.767 -17.093 1.00 95.38 198 ASP A C 1
ATOM 1536 O O . ASP A 1 198 ? -1.027 6.240 -17.397 1.00 95.38 198 ASP A O 1
ATOM 1540 N N . THR A 1 199 ? 0.457 6.859 -15.828 1.00 96.56 199 THR A N 1
ATOM 1541 C CA . THR A 1 199 ? -0.309 6.341 -14.684 1.00 96.56 199 THR A CA 1
ATOM 1542 C C . THR A 1 199 ? -1.722 6.928 -14.606 1.00 96.56 199 THR A C 1
ATOM 1544 O O . THR A 1 199 ? -2.649 6.250 -14.156 1.00 96.56 199 THR A O 1
ATOM 1547 N N . ARG A 1 200 ? -1.953 8.159 -15.089 1.00 95.88 200 ARG A N 1
ATOM 1548 C CA . ARG A 1 200 ? -3.298 8.767 -15.114 1.00 95.88 200 ARG A CA 1
ATOM 1549 C C . ARG A 1 200 ? -4.199 8.086 -16.130 1.00 95.88 200 ARG A C 1
ATOM 1551 O O . ARG A 1 200 ? -5.357 7.806 -15.805 1.00 95.88 200 ARG A O 1
ATOM 1558 N N . ALA A 1 201 ? -3.663 7.784 -17.311 1.00 96.31 201 ALA A N 1
ATOM 1559 C CA . ALA A 1 201 ? -4.349 7.006 -18.335 1.00 96.31 201 ALA A CA 1
ATOM 1560 C C . ALA A 1 201 ? -4.608 5.568 -17.858 1.00 96.31 201 ALA A C 1
ATOM 1562 O O . ALA A 1 201 ? -5.727 5.079 -17.998 1.00 96.31 201 ALA A O 1
ATOM 1563 N N . VAL A 1 202 ? -3.634 4.931 -17.196 1.00 97.44 202 VAL A N 1
ATOM 1564 C CA . VAL A 1 202 ? -3.798 3.600 -16.583 1.00 97.44 202 VAL A CA 1
ATOM 1565 C C . VAL A 1 202 ? -4.924 3.607 -15.546 1.00 97.44 202 VAL A C 1
ATOM 1567 O O . VAL A 1 202 ? -5.842 2.789 -15.610 1.00 97.44 202 VAL A O 1
ATOM 1570 N N . ALA A 1 203 ? -4.914 4.563 -14.613 1.00 97.50 203 ALA A N 1
ATOM 1571 C CA . ALA A 1 203 ? -5.952 4.688 -13.592 1.00 97.50 203 ALA A CA 1
ATOM 1572 C C . ALA A 1 203 ? -7.335 4.981 -14.197 1.00 97.50 203 ALA A C 1
ATOM 1574 O O . ALA A 1 203 ? -8.354 4.522 -13.677 1.00 97.50 203 ALA A O 1
ATOM 1575 N N . GLN A 1 204 ? -7.390 5.766 -15.277 1.00 97.06 204 GLN A N 1
ATOM 1576 C CA . GLN A 1 204 ? -8.621 6.012 -16.021 1.00 97.06 204 GLN A CA 1
ATOM 1577 C C . GLN A 1 204 ? -9.138 4.728 -16.670 1.00 97.06 204 GLN A C 1
ATOM 1579 O O . GLN A 1 204 ? -10.302 4.393 -16.464 1.00 97.06 204 GLN A O 1
ATOM 1584 N N . HIS A 1 205 ? -8.277 3.976 -17.354 1.00 97.44 205 HIS A N 1
ATOM 1585 C CA . HIS A 1 205 ? -8.628 2.700 -17.975 1.00 97.44 205 HIS A CA 1
ATOM 1586 C C . HIS A 1 205 ? -9.144 1.682 -16.947 1.00 97.44 205 HIS A C 1
ATOM 1588 O O . HIS A 1 205 ? -10.203 1.089 -17.150 1.00 97.44 205 HIS A O 1
ATOM 1594 N N . MET A 1 206 ? -8.481 1.551 -15.787 1.00 97.69 206 MET A N 1
ATOM 1595 C CA . MET A 1 206 ? -8.968 0.715 -14.676 1.00 97.69 206 MET A CA 1
ATOM 1596 C C . MET A 1 206 ? -10.401 1.087 -14.262 1.00 97.69 206 MET A C 1
ATOM 1598 O O . MET A 1 206 ? -11.243 0.206 -14.081 1.00 97.69 206 MET A O 1
ATOM 1602 N N . ARG A 1 207 ? -10.691 2.390 -14.117 1.00 96.50 207 ARG A N 1
ATOM 1603 C CA . ARG A 1 207 ? -12.028 2.890 -13.754 1.00 96.50 207 ARG A CA 1
ATOM 1604 C C . ARG A 1 207 ? -13.057 2.610 -14.836 1.00 96.50 207 ARG A C 1
ATOM 1606 O O . ARG A 1 207 ? -14.134 2.115 -14.519 1.00 96.50 207 ARG A O 1
ATOM 1613 N N . GLU A 1 208 ? -12.738 2.909 -16.088 1.00 96.06 208 GLU A N 1
ATOM 1614 C CA . GLU A 1 208 ? -13.637 2.692 -17.222 1.00 96.06 208 GLU A CA 1
ATOM 1615 C C . GLU A 1 208 ? -13.994 1.213 -17.355 1.00 96.06 208 GLU A C 1
ATOM 1617 O O . GLU A 1 208 ? -15.177 0.868 -17.397 1.00 96.06 208 GLU A O 1
ATOM 1622 N N . LYS A 1 209 ? -12.994 0.329 -17.301 1.00 96.31 209 LYS A N 1
ATOM 1623 C CA . LYS A 1 209 ? -13.206 -1.115 -17.388 1.00 96.31 209 LYS A CA 1
ATOM 1624 C C . LYS A 1 209 ? -14.002 -1.664 -16.204 1.00 96.31 209 LYS A C 1
ATOM 1626 O O . LYS A 1 209 ? -14.901 -2.475 -16.404 1.00 96.31 209 LYS A O 1
ATOM 1631 N N . ALA A 1 210 ? -13.731 -1.204 -14.983 1.00 95.44 210 ALA A N 1
ATOM 1632 C CA . ALA A 1 210 ? -14.459 -1.643 -13.791 1.00 95.44 210 ALA A CA 1
ATOM 1633 C C . ALA A 1 210 ? -15.879 -1.051 -13.684 1.00 95.44 210 ALA A C 1
ATOM 1635 O O . ALA A 1 210 ? -16.740 -1.643 -13.029 1.00 95.44 210 ALA A O 1
ATOM 1636 N N . SER A 1 211 ? -16.148 0.095 -14.323 1.00 92.31 211 SER A N 1
ATOM 1637 C CA . SER A 1 211 ? -17.430 0.811 -14.214 1.00 92.31 211 SER A CA 1
ATOM 1638 C C . SER A 1 211 ? -18.631 -0.018 -14.669 1.00 92.31 211 SER A C 1
ATOM 1640 O O . SER A 1 211 ? -19.721 0.129 -14.120 1.00 92.31 211 SER A O 1
ATOM 1642 N N . VAL A 1 212 ? -18.428 -0.954 -15.603 1.00 89.12 212 VAL A N 1
ATOM 1643 C CA . VAL A 1 212 ? -19.483 -1.846 -16.112 1.00 89.12 212 VAL A CA 1
ATOM 1644 C C . VAL A 1 212 ? -20.026 -2.807 -15.048 1.00 89.12 212 VAL A C 1
ATOM 1646 O O . VAL A 1 212 ? -21.098 -3.380 -15.230 1.00 89.12 212 VAL A O 1
ATOM 1649 N N . LEU A 1 213 ? -19.293 -2.991 -13.945 1.00 87.94 213 LEU A N 1
ATOM 1650 C CA . LEU A 1 213 ? -19.674 -3.838 -12.814 1.00 87.94 213 LEU A CA 1
ATOM 1651 C C . LEU A 1 213 ? -20.190 -3.037 -11.608 1.00 87.94 213 LEU A C 1
ATOM 1653 O O . LEU A 1 213 ? -20.597 -3.641 -10.616 1.00 87.94 213 LEU A O 1
ATOM 1657 N N . ALA A 1 214 ? -20.168 -1.701 -11.661 1.00 84.00 214 ALA A N 1
ATOM 1658 C CA . ALA A 1 214 ? -20.589 -0.860 -10.547 1.00 84.00 214 ALA A CA 1
ATOM 1659 C C . ALA A 1 214 ? -22.118 -0.881 -10.363 1.00 84.00 214 ALA A C 1
ATOM 1661 O O . ALA A 1 214 ? -22.883 -0.835 -11.328 1.00 84.00 214 ALA A O 1
ATOM 1662 N N . THR A 1 215 ? -22.577 -0.907 -9.108 1.00 79.12 215 THR A N 1
ATOM 1663 C CA . THR A 1 215 ? -24.011 -0.852 -8.767 1.00 79.12 215 THR A CA 1
ATOM 1664 C C . THR A 1 215 ? -24.261 0.124 -7.616 1.00 79.12 215 THR A C 1
ATOM 1666 O O . THR A 1 215 ? -23.870 -0.154 -6.483 1.00 79.12 215 THR A O 1
ATOM 1669 N N . GLY A 1 216 ? -24.933 1.251 -7.874 1.00 78.62 216 GLY A N 1
ATOM 1670 C CA . GLY A 1 216 ? -25.089 2.315 -6.868 1.00 78.62 216 GLY A CA 1
ATOM 1671 C C . GLY A 1 216 ? -23.729 2.894 -6.462 1.00 78.62 216 GLY A C 1
ATOM 1672 O O . GLY A 1 216 ? -22.875 3.085 -7.324 1.00 78.62 216 GLY A O 1
ATOM 1673 N N . HIS A 1 217 ? -23.496 3.104 -5.163 1.00 78.81 217 HIS A N 1
ATOM 1674 C CA . HIS A 1 217 ? -22.178 3.510 -4.643 1.00 78.81 217 HIS A CA 1
ATOM 1675 C C . HIS A 1 217 ? -21.178 2.348 -4.489 1.00 78.81 217 HIS A C 1
ATOM 1677 O O . HIS A 1 217 ? -20.079 2.535 -3.968 1.00 78.81 217 HIS A O 1
ATOM 1683 N N . ARG A 1 218 ? -21.533 1.131 -4.926 1.00 81.31 218 ARG A N 1
ATOM 1684 C CA . ARG A 1 218 ? -20.630 -0.026 -4.894 1.00 81.31 218 ARG A CA 1
ATOM 1685 C C . ARG A 1 218 ? -19.738 -0.013 -6.121 1.00 81.31 218 ARG A C 1
ATOM 1687 O O . ARG A 1 218 ? -20.061 -0.591 -7.160 1.00 81.31 218 ARG A O 1
ATOM 1694 N N . GLU A 1 219 ? -18.623 0.678 -5.976 1.00 87.00 219 GLU A N 1
ATOM 1695 C CA . GLU A 1 219 ? -17.553 0.711 -6.957 1.00 87.00 219 GLU A CA 1
ATOM 1696 C C . GLU A 1 219 ? -16.673 -0.537 -6.810 1.00 87.00 219 GLU A C 1
ATOM 1698 O O . GLU A 1 219 ? -16.326 -0.942 -5.699 1.00 87.00 219 GLU A O 1
ATOM 1703 N N . VAL A 1 220 ? -16.292 -1.148 -7.935 1.00 91.69 220 VAL A N 1
ATOM 1704 C CA . VAL A 1 220 ? -15.330 -2.266 -7.930 1.00 91.69 220 VAL A CA 1
ATOM 1705 C C . VAL A 1 220 ? -13.893 -1.748 -7.852 1.00 91.69 220 VAL A C 1
ATOM 1707 O O . VAL A 1 220 ? -13.029 -2.427 -7.313 1.00 91.69 220 VAL A O 1
ATOM 1710 N N . THR A 1 221 ? -13.629 -0.526 -8.325 1.00 95.69 221 THR A N 1
ATOM 1711 C CA . THR A 1 221 ? -12.330 0.129 -8.144 1.00 95.69 221 THR A CA 1
ATOM 1712 C C . THR A 1 221 ? -12.438 1.467 -7.430 1.00 95.69 221 THR A C 1
ATOM 1714 O O . THR A 1 221 ? -13.193 2.362 -7.832 1.00 95.69 221 THR A O 1
ATOM 1717 N N . TRP A 1 222 ? -11.599 1.624 -6.414 1.00 95.62 222 TRP A N 1
ATOM 1718 C CA . TRP A 1 222 ? -11.473 2.826 -5.597 1.00 95.62 222 TRP A CA 1
ATOM 1719 C C . TRP A 1 222 ? -10.268 3.687 -5.986 1.00 95.62 222 TRP A C 1
ATOM 1721 O O . TRP A 1 222 ? -10.015 4.700 -5.345 1.00 95.62 222 TRP A O 1
ATOM 1731 N N . THR A 1 223 ? -9.548 3.345 -7.061 1.00 96.31 223 THR A N 1
ATOM 1732 C CA . THR A 1 223 ? -8.402 4.130 -7.546 1.00 96.31 223 THR A CA 1
ATOM 1733 C C . THR A 1 223 ? -8.844 5.517 -8.002 1.00 96.31 223 THR A C 1
ATOM 1735 O O . THR A 1 223 ? -9.570 5.661 -8.995 1.00 96.31 223 THR A O 1
ATOM 1738 N N . ARG A 1 224 ? -8.433 6.567 -7.289 1.00 94.62 224 ARG A N 1
ATOM 1739 C CA . ARG A 1 224 ? -8.817 7.961 -7.566 1.00 94.62 224 ARG A CA 1
ATOM 1740 C C . ARG A 1 224 ? -7.590 8.861 -7.678 1.00 94.62 224 ARG A C 1
ATOM 1742 O O . ARG A 1 224 ? -6.482 8.482 -7.329 1.00 94.62 224 ARG A O 1
ATOM 1749 N N . ASN A 1 225 ? -7.821 10.066 -8.182 1.00 93.88 225 ASN A N 1
ATOM 1750 C CA . ASN A 1 225 ? -6.867 11.162 -8.121 1.00 93.88 225 ASN A CA 1
ATOM 1751 C C . ASN A 1 225 ? -7.584 12.368 -7.503 1.00 93.88 225 ASN A C 1
ATOM 1753 O O . ASN A 1 225 ? -8.352 13.045 -8.188 1.00 93.88 225 ASN A O 1
ATOM 1757 N N . ALA A 1 226 ? -7.409 12.578 -6.197 1.00 95.06 226 ALA A N 1
ATOM 1758 C CA . ALA A 1 226 ? -8.078 13.654 -5.467 1.00 95.06 226 ALA A CA 1
ATOM 1759 C C . ALA A 1 226 ? -7.268 14.961 -5.432 1.00 95.06 226 ALA A C 1
ATOM 1761 O O . ALA A 1 226 ? -7.795 15.983 -4.990 1.00 95.06 226 ALA A O 1
ATOM 1762 N N . VAL A 1 227 ? -6.010 14.947 -5.890 1.00 97.00 227 VAL A N 1
ATOM 1763 C CA . VAL A 1 227 ? -5.106 16.102 -5.838 1.00 97.00 227 VAL A CA 1
ATOM 1764 C C . VAL A 1 227 ? -4.810 16.575 -7.256 1.00 97.00 227 VAL A C 1
ATOM 1766 O O . VAL A 1 227 ? -4.182 15.885 -8.051 1.00 97.00 227 VAL A O 1
ATOM 1769 N N . GLN A 1 228 ? -5.274 17.776 -7.592 1.00 94.81 228 GLN A N 1
ATOM 1770 C CA . GLN A 1 228 ? -5.015 18.371 -8.901 1.00 94.81 228 GLN A CA 1
ATOM 1771 C C . GLN A 1 228 ? -3.607 18.968 -8.948 1.00 94.81 228 GLN A C 1
ATOM 1773 O O . GLN A 1 228 ? -3.198 19.676 -8.032 1.00 94.81 228 GLN A O 1
ATOM 1778 N N . GLY A 1 229 ? -2.886 18.724 -10.039 1.00 94.62 229 GLY A N 1
ATOM 1779 C CA . GLY A 1 229 ? -1.535 19.236 -10.241 1.00 94.62 229 GLY A CA 1
ATOM 1780 C C . GLY A 1 229 ? -0.827 18.526 -11.388 1.00 94.62 229 GLY A C 1
ATOM 1781 O O . GLY A 1 229 ? -1.355 17.572 -11.977 1.00 94.62 229 GLY A O 1
ATOM 1782 N N . LYS A 1 230 ?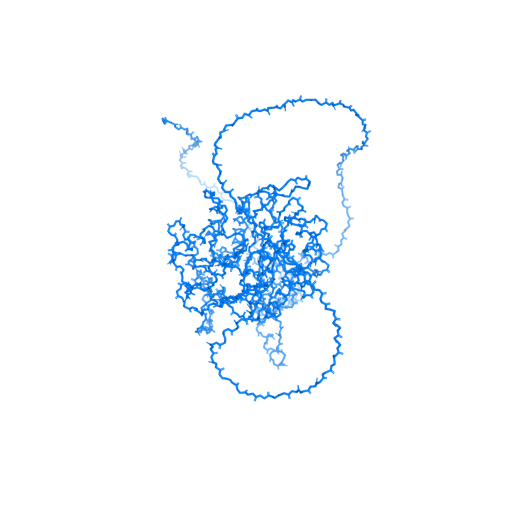 0.381 18.976 -11.723 1.00 93.12 230 LYS A N 1
ATOM 1783 C CA . LYS A 1 230 ? 1.230 18.232 -12.656 1.00 93.12 230 LYS A CA 1
ATOM 1784 C C . LYS A 1 230 ? 1.713 16.944 -11.993 1.00 93.12 230 LYS A C 1
ATOM 1786 O O . LYS A 1 230 ? 1.786 16.876 -10.769 1.00 93.12 230 LYS A O 1
ATOM 1791 N N . TYR A 1 231 ? 1.986 15.908 -12.782 1.00 92.56 231 TYR A N 1
ATOM 1792 C CA . TYR A 1 231 ? 2.411 14.624 -12.218 1.00 92.56 231 TYR A CA 1
ATOM 1793 C C . TYR A 1 231 ? 3.699 14.780 -11.406 1.00 92.56 231 TYR A C 1
ATOM 1795 O O . TYR A 1 231 ? 3.809 14.245 -10.309 1.00 92.56 231 TYR A O 1
ATOM 1803 N N . GLU A 1 232 ? 4.625 15.597 -11.899 1.00 91.75 232 GLU A N 1
ATOM 1804 C CA . GLU A 1 232 ? 5.908 15.845 -11.255 1.00 91.75 232 GLU A CA 1
ATOM 1805 C C . GLU A 1 232 ? 5.759 16.536 -9.902 1.00 91.75 232 GLU A C 1
ATOM 1807 O O . GLU A 1 232 ? 6.706 16.497 -9.133 1.00 91.75 232 GLU A O 1
ATOM 1812 N N . ASP A 1 233 ? 4.601 17.127 -9.592 1.00 92.81 233 ASP A N 1
ATOM 1813 C CA . ASP A 1 233 ? 4.324 17.787 -8.314 1.00 92.81 233 ASP A CA 1
ATOM 1814 C C . ASP A 1 233 ? 3.521 16.874 -7.376 1.00 92.81 233 ASP A C 1
ATOM 1816 O O . ASP A 1 233 ? 3.822 16.780 -6.188 1.00 92.81 233 ASP A O 1
ATOM 1820 N N . VAL A 1 234 ? 2.506 16.174 -7.903 1.00 95.38 234 VAL A N 1
ATOM 1821 C CA . VAL A 1 234 ? 1.506 15.482 -7.069 1.00 95.38 234 VAL A CA 1
ATOM 1822 C C . VAL A 1 234 ? 1.354 13.991 -7.342 1.00 95.38 234 VAL A C 1
ATOM 1824 O O . VAL A 1 234 ? 0.684 13.324 -6.571 1.00 95.38 234 VAL A O 1
ATOM 1827 N N . GLY A 1 235 ? 1.922 13.446 -8.414 1.00 95.75 235 GLY A N 1
ATOM 1828 C CA . GLY A 1 235 ? 1.668 12.069 -8.841 1.00 95.75 235 GLY A CA 1
ATOM 1829 C C . GLY A 1 235 ? 0.250 11.859 -9.394 1.00 95.75 235 GLY A C 1
ATOM 1830 O O . GLY A 1 235 ? -0.365 12.767 -9.980 1.00 95.75 235 GLY A O 1
ATOM 1831 N N . THR A 1 236 ? -0.273 10.647 -9.221 1.00 95.12 236 THR A N 1
ATOM 1832 C CA . THR A 1 236 ? -1.563 10.187 -9.749 1.00 95.12 236 THR A CA 1
ATOM 1833 C C . THR A 1 236 ? -2.506 9.671 -8.667 1.00 95.12 236 THR A C 1
ATOM 1835 O O . THR A 1 236 ? -3.666 10.081 -8.636 1.00 95.12 236 THR A O 1
ATOM 1838 N N . SER A 1 237 ? -2.061 8.771 -7.792 1.00 95.19 237 SER A N 1
ATOM 1839 C CA . SER A 1 237 ? -2.942 8.019 -6.882 1.00 95.19 237 SER A CA 1
ATOM 1840 C C . SER A 1 237 ? -2.915 8.551 -5.445 1.00 95.19 237 SER A C 1
ATOM 1842 O O . SER A 1 237 ? -2.362 7.914 -4.552 1.00 95.19 237 SER A O 1
ATOM 1844 N N . ASN A 1 238 ? -3.538 9.713 -5.213 1.00 98.06 238 ASN A N 1
ATOM 1845 C CA . ASN A 1 238 ? -3.677 10.305 -3.873 1.00 98.06 238 ASN A CA 1
ATOM 1846 C C . ASN A 1 238 ? -5.146 10.469 -3.498 1.00 98.06 238 ASN A C 1
ATOM 1848 O O . ASN A 1 238 ? -5.863 11.241 -4.141 1.00 98.06 238 ASN A O 1
ATOM 1852 N N . TYR A 1 239 ? -5.610 9.709 -2.509 1.00 98.56 239 TYR A N 1
ATOM 1853 C CA . TYR A 1 239 ? -7.013 9.667 -2.085 1.00 98.56 239 TYR A CA 1
ATOM 1854 C C . TYR A 1 239 ? -7.165 8.893 -0.770 1.00 98.56 239 TYR A C 1
ATOM 1856 O O . TYR A 1 239 ? -6.193 8.410 -0.189 1.00 98.56 239 TYR A O 1
ATOM 1864 N N . TYR A 1 240 ? -8.398 8.792 -0.282 1.00 98.44 240 TYR A N 1
ATOM 1865 C CA . TYR A 1 240 ? -8.732 7.926 0.837 1.00 98.44 240 TYR A CA 1
ATOM 1866 C C . TYR A 1 240 ? -10.026 7.159 0.579 1.00 98.44 240 TYR A C 1
ATOM 1868 O O . TYR A 1 240 ? -10.872 7.600 -0.199 1.00 98.44 240 TYR A O 1
ATOM 1876 N N . ILE A 1 241 ? -10.176 6.021 1.254 1.00 98.19 241 ILE A N 1
ATOM 1877 C CA . ILE A 1 241 ? -11.395 5.211 1.259 1.00 98.19 241 ILE A CA 1
ATOM 1878 C C . ILE A 1 241 ? -11.943 5.187 2.690 1.00 98.19 241 ILE A C 1
ATOM 1880 O O . ILE A 1 241 ? -11.245 4.721 3.597 1.00 98.19 241 ILE A O 1
ATOM 1884 N N . PRO A 1 242 ? -13.169 5.678 2.930 1.00 97.19 242 PRO A N 1
ATOM 1885 C CA . PRO A 1 242 ? -13.830 5.501 4.214 1.00 97.19 242 PRO A CA 1
ATOM 1886 C C . PRO A 1 242 ? -14.320 4.055 4.371 1.00 97.19 242 PRO A C 1
ATOM 1888 O O . PRO A 1 242 ? -14.896 3.474 3.448 1.00 97.19 242 PRO A O 1
ATOM 1891 N N . VAL A 1 243 ? -14.117 3.488 5.559 1.00 97.44 243 VAL A N 1
ATOM 1892 C CA . VAL A 1 243 ? -14.602 2.160 5.945 1.00 97.44 243 VAL A CA 1
ATOM 1893 C C . VAL A 1 243 ? -15.576 2.308 7.110 1.00 97.44 243 VAL A C 1
ATOM 1895 O O . VAL A 1 243 ? -15.235 2.773 8.202 1.00 97.44 243 VAL A O 1
ATOM 1898 N N . TYR A 1 244 ? -16.822 1.939 6.852 1.00 96.25 244 TYR A N 1
ATOM 1899 C CA . TYR A 1 244 ? -17.950 2.139 7.746 1.00 96.25 244 TYR A CA 1
ATOM 1900 C C . TYR A 1 244 ? -18.215 0.926 8.633 1.00 96.25 244 TYR A C 1
ATOM 1902 O O . TYR A 1 244 ? -17.940 -0.215 8.262 1.00 96.25 244 TYR A O 1
ATOM 1910 N N . SER A 1 245 ? -18.819 1.184 9.791 1.00 95.25 245 SER A N 1
ATOM 1911 C CA . SER A 1 245 ? -19.164 0.169 10.779 1.00 95.25 245 SER A CA 1
ATOM 1912 C C . SER A 1 245 ? -20.006 -0.964 10.209 1.00 95.25 245 SER A C 1
ATOM 1914 O O . SER A 1 245 ? -20.940 -0.733 9.437 1.00 95.25 245 SER A O 1
ATOM 1916 N N . ALA A 1 246 ? -19.769 -2.187 10.685 1.00 94.62 246 ALA A N 1
ATOM 1917 C CA . ALA A 1 246 ? -20.646 -3.326 10.423 1.00 94.62 246 ALA A CA 1
ATOM 1918 C C . ALA A 1 246 ? -22.059 -3.104 11.005 1.00 94.62 246 ALA A C 1
ATOM 1920 O O . ALA A 1 246 ? -23.047 -3.654 10.513 1.00 94.62 246 ALA A O 1
ATOM 1921 N N . SER A 1 247 ? -22.192 -2.230 12.007 1.00 90.94 247 SER A N 1
ATOM 1922 C CA . SER A 1 247 ? -23.465 -1.835 12.622 1.00 90.94 247 SER A CA 1
ATOM 1923 C C . SER A 1 247 ? -24.092 -0.595 11.952 1.00 90.94 247 SER A C 1
ATOM 1925 O O . SER A 1 247 ? -23.578 -0.085 10.961 1.00 90.94 247 SER A O 1
ATOM 1927 N N . GLY A 1 248 ? -25.253 -0.133 12.432 1.00 87.31 248 GLY A N 1
ATOM 1928 C CA . GLY A 1 248 ? -25.903 1.100 11.947 1.00 87.31 248 GLY A CA 1
ATOM 1929 C C . GLY A 1 248 ? -26.749 0.970 10.672 1.00 87.31 248 GLY A C 1
ATOM 1930 O O . GLY A 1 248 ? -27.431 1.920 10.296 1.00 87.31 248 GLY A O 1
ATOM 1931 N N . GLY A 1 249 ? -26.770 -0.203 10.029 1.00 85.12 249 GLY A N 1
ATOM 1932 C CA . GLY A 1 249 ? -27.637 -0.478 8.879 1.00 85.12 249 GLY A CA 1
ATOM 1933 C C . GLY A 1 249 ? -27.387 0.485 7.715 1.00 85.12 249 GLY A C 1
ATOM 1934 O O . GLY A 1 249 ? -26.250 0.614 7.267 1.00 85.12 249 GLY A O 1
ATOM 1935 N N . GLY A 1 250 ? -28.434 1.162 7.242 1.00 84.88 250 GLY A N 1
ATOM 1936 C CA . GLY A 1 250 ? -28.336 2.201 6.211 1.00 84.88 250 GLY A CA 1
ATOM 1937 C C . GLY A 1 250 ? -27.878 3.574 6.715 1.00 84.88 250 GLY A C 1
ATOM 1938 O O . GLY A 1 250 ? -28.044 4.541 5.989 1.00 84.88 250 GLY A O 1
ATOM 1939 N N . ASN A 1 251 ? -27.370 3.696 7.945 1.00 88.06 251 ASN A N 1
ATOM 1940 C CA . ASN A 1 251 ? -26.693 4.900 8.439 1.00 88.06 251 ASN A CA 1
ATOM 1941 C C . ASN A 1 251 ? -25.524 4.533 9.375 1.00 88.06 251 ASN A C 1
ATOM 1943 O O . ASN A 1 251 ? -25.604 4.753 10.588 1.00 88.06 251 ASN A O 1
ATOM 1947 N N . PRO A 1 252 ? -24.467 3.890 8.851 1.00 92.00 252 PRO A N 1
ATOM 1948 C CA . PRO A 1 252 ? -23.340 3.448 9.658 1.00 92.00 252 PRO A CA 1
ATOM 1949 C C . PRO A 1 252 ? -22.393 4.606 10.001 1.00 92.00 252 PRO A C 1
ATOM 1951 O O . PRO A 1 252 ? -22.233 5.558 9.239 1.00 92.00 252 PRO A O 1
ATOM 1954 N N . ASN A 1 253 ? -21.706 4.490 11.138 1.00 92.25 253 ASN A N 1
ATOM 1955 C CA . ASN A 1 253 ? -20.635 5.416 11.507 1.00 92.25 253 ASN A CA 1
ATOM 1956 C C . ASN A 1 253 ? -19.353 5.106 10.723 1.00 92.25 253 ASN A C 1
ATOM 1958 O O . ASN A 1 253 ? -19.096 3.950 10.384 1.00 92.25 253 ASN A O 1
ATOM 1962 N N . LEU A 1 254 ? -18.534 6.127 10.468 1.00 94.00 254 LEU A N 1
ATOM 1963 C CA . LEU A 1 254 ? -17.179 5.948 9.947 1.00 94.00 254 LEU A CA 1
ATOM 1964 C C . LEU A 1 254 ? -16.301 5.310 11.034 1.00 94.00 254 LEU A C 1
ATOM 1966 O O . LEU A 1 254 ? -16.137 5.901 12.101 1.00 94.00 254 LEU A O 1
ATOM 1970 N N . SER A 1 255 ? -15.751 4.125 10.765 1.00 94.62 255 SER A N 1
ATOM 1971 C CA . SER A 1 255 ? -14.959 3.361 11.742 1.00 94.62 255 SER A CA 1
ATOM 1972 C C . SER A 1 255 ? -13.461 3.382 11.430 1.00 94.62 255 SER A C 1
ATOM 1974 O O . SER A 1 255 ? -12.651 3.334 12.352 1.00 94.62 255 SER A O 1
ATOM 1976 N N . MET A 1 256 ? -13.078 3.473 10.154 1.00 96.81 256 MET A N 1
ATOM 1977 C CA . MET A 1 256 ? -11.678 3.509 9.728 1.00 96.81 256 MET A CA 1
ATOM 1978 C C . MET A 1 256 ? -11.512 4.284 8.413 1.00 96.81 256 MET A C 1
ATOM 1980 O O . MET A 1 256 ? -12.447 4.379 7.619 1.00 96.81 256 MET A O 1
ATOM 1984 N N . VAL A 1 257 ? -10.322 4.831 8.165 1.00 98.12 257 VAL A N 1
ATOM 1985 C CA . VAL A 1 257 ? -9.943 5.442 6.879 1.00 98.12 257 VAL A CA 1
ATOM 1986 C C . VAL A 1 257 ? -8.711 4.743 6.306 1.00 98.12 257 VAL A C 1
ATOM 1988 O O . VAL A 1 257 ? -7.747 4.491 7.023 1.00 98.12 257 VAL A O 1
ATOM 1991 N N . LEU A 1 258 ? -8.718 4.452 5.009 1.00 98.81 258 LEU A N 1
ATOM 1992 C CA . LEU A 1 258 ? -7.547 3.960 4.282 1.00 98.81 258 LEU A CA 1
ATOM 1993 C C . LEU A 1 258 ? -6.987 5.096 3.429 1.00 98.81 258 LEU A C 1
ATOM 1995 O O . LEU A 1 258 ? -7.706 5.612 2.578 1.00 98.81 258 LEU A O 1
ATOM 1999 N N . TRP A 1 259 ? -5.738 5.491 3.651 1.00 98.88 259 TRP A N 1
ATOM 2000 C CA . TRP A 1 259 ? -5.052 6.545 2.904 1.00 98.88 259 TRP A CA 1
ATOM 2001 C C . TRP A 1 259 ? -4.140 5.947 1.836 1.00 98.88 259 TRP A C 1
ATOM 2003 O O . TRP A 1 259 ? -3.426 4.983 2.098 1.00 98.88 259 TRP A O 1
ATOM 2013 N N . PHE A 1 260 ? -4.132 6.544 0.650 1.00 98.88 260 PHE A N 1
ATOM 2014 C CA . PHE A 1 260 ? -3.303 6.127 -0.476 1.00 98.88 260 PHE A CA 1
ATOM 2015 C C . PHE A 1 260 ? -2.492 7.323 -0.952 1.00 98.88 260 PHE A C 1
ATOM 2017 O O . PHE A 1 260 ? -3.054 8.404 -1.157 1.00 98.88 260 PHE A O 1
ATOM 2024 N N . PHE A 1 261 ? -1.187 7.121 -1.094 1.00 98.75 261 PHE A N 1
ATOM 2025 C CA . PHE A 1 261 ? -0.243 8.150 -1.498 1.00 98.75 261 PHE A CA 1
ATOM 2026 C C . PHE A 1 261 ? 0.609 7.671 -2.663 1.00 98.75 261 PHE A C 1
ATOM 2028 O O . PHE A 1 261 ? 1.055 6.524 -2.704 1.00 98.75 261 PHE A O 1
ATOM 2035 N N . ASP A 1 262 ? 0.869 8.593 -3.575 1.00 97.94 262 ASP A N 1
ATOM 2036 C CA . ASP A 1 262 ? 1.768 8.409 -4.698 1.00 97.94 262 ASP A CA 1
ATOM 2037 C C . ASP A 1 262 ? 3.113 9.063 -4.361 1.00 97.94 262 ASP A C 1
ATOM 2039 O O . ASP A 1 262 ? 3.229 10.291 -4.283 1.00 97.94 262 ASP A O 1
ATOM 2043 N N . SER A 1 263 ? 4.121 8.231 -4.102 1.00 97.00 263 SER A N 1
ATOM 2044 C CA . SER A 1 263 ? 5.493 8.686 -3.865 1.00 97.00 263 SER A CA 1
ATOM 2045 C C . SER A 1 263 ? 6.212 9.081 -5.155 1.00 97.00 263 SER A C 1
ATOM 2047 O O . SER A 1 263 ? 7.353 9.517 -5.073 1.00 97.00 263 SER A O 1
ATOM 2049 N N . ARG A 1 264 ? 5.572 8.972 -6.328 1.00 94.81 264 ARG A N 1
ATOM 2050 C CA . ARG A 1 264 ? 6.167 9.246 -7.639 1.00 94.81 264 ARG A CA 1
ATOM 2051 C C . ARG A 1 264 ? 7.403 8.361 -7.867 1.00 94.81 264 ARG A C 1
ATOM 2053 O O . ARG A 1 264 ? 7.337 7.146 -7.698 1.00 94.81 264 ARG A O 1
ATOM 2060 N N . GLY A 1 265 ? 8.528 8.969 -8.235 1.00 91.00 265 GLY A N 1
ATOM 2061 C CA . GLY A 1 265 ? 9.738 8.282 -8.663 1.00 91.00 265 GLY A CA 1
ATOM 2062 C C . GLY A 1 265 ? 9.668 7.849 -10.125 1.00 91.00 265 GLY A C 1
ATOM 2063 O O . GLY A 1 265 ? 8.669 8.070 -10.816 1.00 91.00 265 GLY A O 1
ATOM 2064 N N . GLY A 1 266 ? 10.766 7.274 -10.610 1.00 90.38 266 GLY A N 1
ATOM 2065 C CA . GLY A 1 266 ? 10.869 6.852 -12.002 1.00 90.38 266 GLY A CA 1
ATOM 2066 C C . GLY A 1 266 ? 11.018 8.022 -12.951 1.00 90.38 266 GLY A C 1
ATOM 2067 O O . GLY A 1 266 ? 11.787 8.945 -12.686 1.00 90.38 266 GLY A O 1
ATOM 2068 N N . ASN A 1 267 ? 10.267 7.982 -14.051 1.00 94.31 267 ASN A N 1
ATOM 2069 C CA . ASN A 1 267 ? 10.369 8.932 -15.152 1.00 94.31 267 ASN A CA 1
ATOM 2070 C C . ASN A 1 267 ? 9.051 9.682 -15.383 1.00 94.31 267 ASN A C 1
ATOM 2072 O O . ASN A 1 267 ? 7.976 9.216 -15.015 1.00 94.31 267 ASN A O 1
ATOM 2076 N N . LYS A 1 268 ? 9.106 10.847 -16.032 1.00 93.25 268 LYS A N 1
ATOM 2077 C CA . LYS A 1 268 ? 7.897 11.565 -16.464 1.00 93.25 268 LYS A CA 1
ATOM 2078 C C . LYS A 1 268 ? 7.342 11.010 -17.776 1.00 93.25 268 LYS A C 1
ATOM 2080 O O . LYS A 1 268 ? 8.083 10.541 -18.640 1.00 93.25 268 LYS A O 1
ATOM 2085 N N . TYR A 1 269 ? 6.032 11.147 -17.962 1.00 94.69 269 TYR A N 1
ATOM 2086 C CA . TYR A 1 269 ? 5.377 10.806 -19.222 1.00 94.69 269 TYR A CA 1
ATOM 2087 C C . TYR A 1 269 ? 5.643 11.879 -20.278 1.00 94.69 269 TYR A C 1
ATOM 2089 O O . TYR A 1 269 ? 5.196 13.021 -20.157 1.00 94.69 269 TYR A O 1
ATOM 2097 N N . GLN A 1 270 ? 6.365 11.501 -21.331 1.00 93.19 270 GLN A N 1
ATOM 2098 C CA . GLN A 1 270 ? 6.673 12.369 -22.463 1.00 93.19 270 GLN A CA 1
ATOM 2099 C C . GLN A 1 270 ? 6.751 11.583 -23.783 1.00 93.19 270 GLN A C 1
ATOM 2101 O O . GLN A 1 270 ? 7.835 11.180 -24.210 1.00 93.19 270 GLN A O 1
ATOM 2106 N N . PRO A 1 271 ? 5.612 11.375 -24.468 1.00 91.62 271 PRO A N 1
ATOM 2107 C CA . PRO A 1 271 ? 5.568 10.641 -25.729 1.00 91.62 271 PRO A CA 1
ATOM 2108 C C . PRO A 1 271 ? 6.535 11.195 -26.774 1.00 91.62 271 PRO A C 1
ATOM 2110 O O . PRO A 1 271 ? 6.512 12.384 -27.088 1.00 91.62 271 PRO A O 1
ATOM 2113 N N . GLY A 1 272 ? 7.369 10.319 -27.334 1.00 88.69 272 GLY A N 1
ATOM 2114 C CA . GLY A 1 272 ? 8.376 10.684 -28.336 1.00 88.69 272 GLY A CA 1
ATOM 2115 C C . GLY A 1 272 ? 9.608 11.412 -27.781 1.00 88.69 272 GLY A C 1
ATOM 2116 O O . GLY A 1 272 ? 10.492 11.751 -28.564 1.00 88.69 272 GLY A O 1
ATOM 2117 N N . GLY A 1 273 ? 9.670 11.651 -26.468 1.00 92.12 273 GLY A N 1
ATOM 2118 C CA . GLY A 1 273 ? 10.867 12.106 -25.763 1.00 92.12 273 GLY A CA 1
ATOM 2119 C C . GLY A 1 273 ? 11.700 10.944 -25.217 1.00 92.12 273 GLY A C 1
ATOM 2120 O O . GLY A 1 273 ? 11.387 9.777 -25.441 1.00 92.12 273 GLY A O 1
ATOM 2121 N N . GLU A 1 274 ? 12.758 11.275 -24.479 1.00 92.56 274 GLU A N 1
ATOM 2122 C CA . GLU A 1 274 ? 13.565 10.291 -23.745 1.00 92.56 274 GLU A CA 1
ATOM 2123 C C . GLU A 1 274 ? 12.984 10.009 -22.356 1.00 92.56 274 GLU A C 1
ATOM 2125 O O . GLU A 1 274 ? 12.003 10.621 -21.955 1.00 92.56 274 GLU A O 1
ATOM 2130 N N . ASP A 1 275 ? 13.550 9.080 -21.598 1.00 93.25 275 ASP A N 1
ATOM 2131 C CA . ASP A 1 275 ? 13.190 8.960 -20.184 1.00 93.25 275 ASP A CA 1
ATOM 2132 C C . ASP A 1 275 ? 13.888 10.068 -19.384 1.00 93.25 275 ASP A C 1
ATOM 2134 O O . ASP A 1 275 ? 15.084 10.318 -19.544 1.00 93.25 275 ASP A O 1
ATOM 2138 N N . GLU A 1 276 ? 13.123 10.774 -18.552 1.00 94.50 276 GLU A N 1
ATOM 2139 C CA . GLU A 1 276 ? 13.629 11.836 -17.683 1.00 94.50 276 GLU A CA 1
ATOM 2140 C C . GLU A 1 276 ? 13.085 11.636 -16.274 1.00 94.50 276 GLU A C 1
ATOM 2142 O O . GLU A 1 276 ? 11.867 11.603 -16.078 1.00 94.50 276 GLU A O 1
ATOM 2147 N N . GLY A 1 277 ? 14.001 11.522 -15.313 1.00 93.94 277 GLY A N 1
ATOM 2148 C CA . GLY A 1 277 ? 13.679 11.203 -13.930 1.00 93.94 277 GLY A CA 1
ATOM 2149 C C . GLY A 1 277 ? 12.851 12.277 -13.219 1.00 93.94 277 GLY A C 1
ATOM 2150 O O . GLY A 1 277 ? 12.996 13.471 -13.487 1.00 93.94 277 GLY A O 1
ATOM 2151 N N . VAL A 1 278 ? 12.021 11.854 -12.265 1.00 93.62 278 VAL A N 1
ATOM 2152 C CA . VAL A 1 278 ? 11.268 12.739 -11.359 1.00 93.62 278 VAL A CA 1
ATOM 2153 C C . VAL A 1 278 ? 11.626 12.474 -9.898 1.00 93.62 278 VAL A C 1
ATOM 2155 O O . VAL A 1 278 ? 12.242 11.464 -9.569 1.00 93.62 278 VAL A O 1
ATOM 2158 N N . GLY A 1 279 ? 11.233 13.390 -9.008 1.00 93.62 279 GLY A N 1
ATOM 2159 C CA . GLY A 1 279 ? 11.362 13.173 -7.567 1.00 93.62 279 GLY A CA 1
ATOM 2160 C C . GLY A 1 279 ? 10.537 11.975 -7.090 1.00 93.62 279 GLY A C 1
ATOM 2161 O O . GLY A 1 279 ? 9.452 11.721 -7.608 1.00 93.62 279 GLY A O 1
ATOM 2162 N N . ASP A 1 280 ? 11.051 11.275 -6.087 1.00 95.06 280 ASP A N 1
ATOM 2163 C CA . ASP A 1 280 ? 10.600 9.983 -5.557 1.00 95.06 280 ASP A CA 1
ATOM 2164 C C . ASP A 1 280 ? 10.069 10.085 -4.114 1.00 95.06 280 ASP A C 1
ATOM 2166 O O . ASP A 1 280 ? 10.301 9.226 -3.265 1.00 95.06 280 ASP A O 1
ATOM 2170 N N . TRP A 1 281 ? 9.354 11.169 -3.811 1.00 97.19 281 TRP A N 1
ATOM 2171 C CA . TRP A 1 281 ? 8.664 11.347 -2.531 1.00 97.19 281 TRP A CA 1
ATOM 2172 C C . TRP A 1 281 ? 7.240 11.865 -2.707 1.00 97.19 281 TRP A C 1
ATOM 2174 O O . TRP A 1 281 ? 6.867 12.350 -3.772 1.00 97.19 281 TRP A O 1
ATOM 2184 N N . VAL A 1 282 ? 6.427 11.836 -1.657 1.00 97.75 282 VAL A N 1
ATOM 2185 C CA . VAL A 1 282 ? 5.097 12.465 -1.668 1.00 97.75 282 VAL A CA 1
ATOM 2186 C C . VAL A 1 282 ? 5.222 13.996 -1.678 1.00 97.75 282 VAL A C 1
ATOM 2188 O O . VAL A 1 282 ? 5.858 14.581 -0.801 1.00 97.75 282 VAL A O 1
ATOM 2191 N N . GLY A 1 283 ? 4.611 14.655 -2.668 1.00 95.88 283 GLY A N 1
ATOM 2192 C CA . GLY A 1 283 ? 4.715 16.107 -2.879 1.00 95.88 283 GLY A CA 1
ATOM 2193 C C . GLY A 1 283 ? 4.051 16.976 -1.801 1.00 95.88 283 GLY A C 1
ATOM 2194 O O . GLY A 1 283 ? 3.119 16.556 -1.111 1.00 95.88 283 GLY A O 1
ATOM 2195 N N . ASP A 1 284 ? 4.496 18.229 -1.680 1.00 96.12 284 ASP A N 1
ATOM 2196 C CA . ASP A 1 284 ? 4.045 19.180 -0.649 1.00 96.12 284 ASP A CA 1
ATOM 2197 C C . ASP A 1 284 ? 2.539 19.490 -0.730 1.00 96.12 284 ASP A C 1
ATOM 2199 O O . ASP A 1 284 ? 1.857 19.664 0.288 1.00 96.12 284 ASP A O 1
ATOM 2203 N N . GLU A 1 285 ? 1.998 19.546 -1.941 1.00 97.12 285 GLU A N 1
ATOM 2204 C CA . GLU A 1 285 ? 0.582 19.754 -2.221 1.00 97.12 285 GLU A CA 1
ATOM 2205 C C . GLU A 1 285 ? -0.251 18.561 -1.745 1.00 97.12 285 GLU A C 1
ATOM 2207 O O . GLU A 1 285 ? -1.330 18.749 -1.176 1.00 97.12 285 GLU A O 1
ATOM 2212 N N . VAL A 1 286 ? 0.269 17.339 -1.900 1.00 98.31 286 VAL A N 1
ATOM 2213 C CA . VAL A 1 286 ? -0.363 16.118 -1.383 1.00 98.31 286 VAL A CA 1
ATOM 2214 C C . VAL A 1 286 ? -0.330 16.115 0.143 1.00 98.31 286 VAL A C 1
ATOM 2216 O O . VAL A 1 286 ? -1.348 15.835 0.774 1.00 98.31 286 VAL A O 1
ATOM 2219 N N . VAL A 1 287 ? 0.791 16.503 0.760 1.00 98.50 287 VAL A N 1
ATOM 2220 C CA . VAL A 1 287 ? 0.899 16.647 2.224 1.00 98.50 287 VAL A CA 1
ATOM 2221 C C . VAL A 1 287 ? -0.114 17.667 2.759 1.00 98.50 287 VAL A C 1
ATOM 2223 O O . VAL A 1 287 ? -0.778 17.436 3.777 1.00 98.50 287 VAL A O 1
ATOM 2226 N N . SER A 1 288 ? -0.273 18.788 2.055 1.00 98.19 288 SER A N 1
ATOM 2227 C CA . SER A 1 288 ? -1.236 19.837 2.402 1.00 98.19 288 SER A CA 1
ATOM 2228 C C . SER A 1 288 ? -2.676 19.335 2.280 1.00 98.19 288 SER A C 1
ATOM 2230 O O . SER A 1 288 ? -3.477 19.519 3.199 1.00 98.19 288 SER A O 1
ATOM 2232 N N . TRP A 1 289 ? -2.998 18.643 1.183 1.00 98.56 289 TRP A N 1
ATOM 2233 C CA . TRP A 1 289 ? -4.291 17.992 0.986 1.00 98.56 289 TRP A CA 1
ATOM 2234 C C . TRP A 1 289 ? -4.588 16.980 2.096 1.00 98.56 289 TRP A C 1
ATOM 2236 O O . TRP A 1 289 ? -5.651 17.052 2.713 1.00 98.56 289 TRP A O 1
ATOM 2246 N N . PHE A 1 290 ? -3.641 16.098 2.410 1.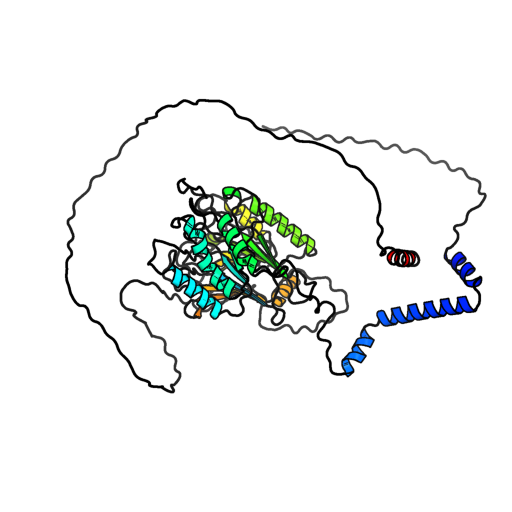00 98.69 290 PHE A N 1
ATOM 2247 C CA . PHE A 1 290 ? -3.785 15.091 3.457 1.00 98.69 290 PHE A CA 1
ATOM 2248 C C . PHE A 1 290 ? -4.086 15.732 4.810 1.00 98.69 290 PHE A C 1
ATOM 2250 O O . PHE A 1 290 ? -5.051 15.360 5.476 1.00 98.69 290 PHE A O 1
ATOM 2257 N N . THR A 1 291 ? -3.319 16.759 5.178 1.00 98.38 291 THR A N 1
ATOM 2258 C CA . THR A 1 291 ? -3.512 17.500 6.429 1.00 98.38 291 THR A CA 1
ATOM 2259 C C . THR A 1 291 ? -4.910 18.118 6.505 1.00 98.38 291 THR A C 1
ATOM 2261 O O . THR A 1 291 ? -5.580 18.013 7.535 1.00 98.38 291 THR A O 1
ATOM 2264 N N . LEU A 1 292 ? -5.385 18.728 5.413 1.00 98.31 292 LEU A N 1
ATOM 2265 C CA . LEU A 1 292 ? -6.722 19.320 5.345 1.00 98.31 292 LEU A CA 1
ATOM 2266 C C . LEU A 1 292 ? -7.828 18.262 5.440 1.00 98.31 292 LEU A C 1
ATOM 2268 O O . LEU A 1 292 ? -8.764 18.439 6.220 1.00 98.31 292 LEU A O 1
ATOM 2272 N N . GLN A 1 293 ? -7.718 17.158 4.695 1.00 98.06 293 GLN A N 1
ATOM 2273 C CA . GLN A 1 293 ? -8.717 16.084 4.710 1.00 98.06 293 GLN A CA 1
ATOM 2274 C C . GLN A 1 293 ? -8.772 15.382 6.065 1.00 98.06 293 GLN A C 1
ATOM 2276 O O . GLN A 1 293 ? -9.855 15.208 6.620 1.00 98.06 293 GLN A O 1
ATOM 2281 N N . ARG A 1 294 ? -7.619 15.048 6.651 1.00 96.62 294 ARG A N 1
ATOM 2282 C CA . ARG A 1 294 ? -7.525 14.472 7.997 1.00 96.62 294 ARG A CA 1
ATOM 2283 C C . ARG A 1 294 ? -8.214 15.359 9.031 1.00 96.62 294 ARG A C 1
ATOM 2285 O O . ARG A 1 294 ? -9.028 14.869 9.809 1.00 96.62 294 ARG A O 1
ATOM 2292 N N . ASN A 1 295 ? -7.906 16.657 9.039 1.00 96.75 295 ASN A N 1
ATOM 2293 C CA . ASN A 1 295 ? -8.478 17.594 10.007 1.00 96.75 295 ASN A CA 1
ATOM 2294 C C . ASN A 1 295 ? -9.987 17.781 9.793 1.00 96.75 295 ASN A C 1
ATOM 2296 O O . ASN A 1 295 ? -10.743 17.883 10.760 1.00 96.75 295 ASN A O 1
ATOM 2300 N N . PHE A 1 296 ? -10.439 17.784 8.536 1.00 97.00 296 PHE A N 1
ATOM 2301 C CA . PHE A 1 296 ? -11.859 17.804 8.211 1.00 97.00 296 PHE A CA 1
ATOM 2302 C C . PHE A 1 296 ? -12.566 16.561 8.764 1.00 97.00 296 PHE A C 1
ATOM 2304 O O . PHE A 1 296 ? -13.515 16.707 9.533 1.00 97.00 296 PHE A O 1
ATOM 2311 N N . LEU A 1 297 ? -12.073 15.356 8.467 1.00 95.56 297 LEU A N 1
ATOM 2312 C CA . LEU A 1 297 ? -12.653 14.103 8.960 1.00 95.56 297 LEU A CA 1
ATOM 2313 C C . LEU A 1 297 ? -12.661 14.038 10.494 1.00 95.56 297 LEU A C 1
ATOM 2315 O O . LEU A 1 297 ? -13.676 13.678 11.088 1.00 95.56 297 LEU A O 1
ATOM 2319 N N . LEU A 1 298 ? -11.580 14.478 11.143 1.00 93.81 298 LEU A N 1
ATOM 2320 C CA . LEU A 1 298 ? -11.501 14.600 12.600 1.00 93.81 298 LEU A CA 1
ATOM 2321 C C . LEU A 1 298 ? -12.606 15.513 13.157 1.00 93.81 298 LEU A C 1
ATOM 2323 O O . LEU A 1 298 ? -13.282 15.148 14.120 1.00 93.81 298 LEU A O 1
ATOM 2327 N N . SER A 1 299 ? -12.836 16.670 12.527 1.00 95.00 299 SER A N 1
ATOM 2328 C CA . SER A 1 299 ? -13.896 17.604 12.936 1.00 95.00 299 SER A CA 1
ATOM 2329 C C . SER A 1 299 ? -15.301 17.016 12.772 1.00 95.00 299 SER A C 1
ATOM 2331 O O . SER A 1 299 ? -16.173 17.272 13.600 1.00 95.00 299 SER A O 1
ATOM 2333 N N . GLN A 1 300 ? -15.515 16.189 11.740 1.00 92.56 300 GLN A N 1
ATOM 2334 C CA . GLN A 1 300 ? -16.783 15.489 11.521 1.00 92.56 300 GLN A CA 1
ATOM 2335 C C . GLN A 1 300 ? -16.987 14.340 12.518 1.00 92.56 300 GLN A C 1
ATOM 2337 O O . GLN A 1 300 ? -18.123 13.970 12.801 1.00 92.56 300 GLN A O 1
ATOM 2342 N N . ASN A 1 301 ? -15.907 13.809 13.099 1.00 91.38 301 ASN A N 1
ATOM 2343 C CA . ASN A 1 301 ? -15.943 12.732 14.085 1.00 91.38 301 ASN A CA 1
ATOM 2344 C C . ASN A 1 301 ? -15.848 13.236 15.537 1.00 91.38 301 ASN A C 1
ATOM 2346 O O . ASN A 1 301 ? -15.224 12.604 16.387 1.00 91.38 301 ASN A O 1
ATOM 2350 N N . ASN A 1 302 ? -16.444 14.393 15.844 1.00 91.19 302 ASN A N 1
ATOM 2351 C CA . ASN A 1 302 ? -16.446 14.987 17.190 1.00 91.19 302 ASN A CA 1
ATOM 2352 C C . ASN A 1 302 ? -15.039 15.189 17.791 1.00 91.19 302 ASN A C 1
ATOM 2354 O O . ASN A 1 302 ? -14.867 15.100 19.006 1.00 91.19 302 ASN A O 1
ATOM 2358 N N . ASN A 1 303 ? -14.034 15.449 16.949 1.00 90.50 303 ASN A N 1
ATOM 2359 C CA . ASN A 1 303 ? -12.621 15.541 17.329 1.00 90.50 303 ASN A CA 1
ATOM 2360 C C . ASN A 1 303 ? -12.052 14.266 17.970 1.00 90.50 303 ASN A C 1
ATOM 2362 O O . ASN A 1 303 ? -11.064 14.327 18.699 1.00 90.50 303 ASN A O 1
ATOM 2366 N N . ILE A 1 304 ? -12.659 13.111 17.697 1.00 89.62 304 ILE A N 1
ATOM 2367 C CA . ILE A 1 304 ? -12.116 11.807 18.070 1.00 89.62 304 ILE A CA 1
ATOM 2368 C C . ILE A 1 304 ? -11.273 11.302 16.891 1.00 89.62 304 ILE A C 1
ATOM 2370 O O . ILE A 1 304 ? -11.805 11.210 15.777 1.00 89.62 304 ILE A O 1
ATOM 2374 N N . PRO A 1 305 ? -9.983 10.968 17.095 1.00 90.88 305 PRO A N 1
ATOM 2375 C CA . PRO A 1 305 ? -9.152 10.384 16.050 1.00 90.88 305 PRO A CA 1
ATOM 2376 C C . PRO A 1 305 ? -9.823 9.171 15.406 1.00 90.88 305 PRO A C 1
ATOM 2378 O O . PRO A 1 305 ? -10.363 8.308 16.098 1.00 90.88 305 PRO A O 1
ATOM 2381 N N . ILE A 1 306 ? -9.801 9.119 14.076 1.00 92.69 306 ILE A N 1
ATOM 2382 C CA . ILE A 1 306 ? -10.332 7.988 13.316 1.00 92.69 306 ILE A CA 1
ATOM 2383 C C . ILE A 1 306 ? -9.168 7.030 13.049 1.00 92.69 306 ILE A C 1
ATOM 2385 O O . ILE A 1 306 ? -8.160 7.483 12.501 1.00 92.69 306 ILE A O 1
ATOM 2389 N N . PRO A 1 307 ? -9.280 5.740 13.410 1.00 95.19 307 PRO A N 1
ATOM 2390 C CA . PRO A 1 307 ? -8.294 4.733 13.057 1.00 95.19 307 PRO A CA 1
ATOM 2391 C C . PRO A 1 307 ? -8.027 4.742 11.559 1.00 95.19 307 PRO A C 1
ATOM 2393 O O . PRO A 1 307 ? -8.954 4.829 10.752 1.00 95.19 307 PRO A O 1
ATOM 2396 N N . SER A 1 308 ? -6.766 4.645 11.168 1.00 96.88 308 SER A N 1
ATOM 2397 C CA . SER A 1 308 ? -6.423 4.634 9.757 1.00 96.88 308 SER A CA 1
ATOM 2398 C C . SER A 1 308 ? -5.205 3.793 9.432 1.00 96.88 308 SER A C 1
ATOM 2400 O O . SER A 1 308 ? -4.320 3.611 10.269 1.00 96.88 308 SER A O 1
ATOM 2402 N N . LEU A 1 309 ? -5.156 3.338 8.184 1.00 98.62 309 LEU A N 1
ATOM 2403 C CA . LEU A 1 309 ? -4.001 2.703 7.551 1.00 98.62 309 LEU A CA 1
ATOM 2404 C C . LEU A 1 309 ? -3.566 3.557 6.360 1.00 98.62 309 LEU A C 1
ATOM 2406 O O . LEU A 1 309 ? -4.402 4.238 5.767 1.00 98.62 309 LEU A O 1
ATOM 2410 N N . ALA A 1 310 ? -2.288 3.519 6.003 1.00 98.81 310 ALA A N 1
ATOM 2411 C CA . ALA A 1 310 ? -1.762 4.217 4.835 1.00 98.81 310 ALA A CA 1
ATOM 2412 C C . ALA A 1 310 ? -0.975 3.278 3.919 1.00 98.81 310 ALA A C 1
ATOM 2414 O O . ALA A 1 310 ? -0.284 2.382 4.392 1.00 98.81 310 ALA A O 1
ATOM 2415 N N . PHE A 1 311 ? -1.045 3.529 2.616 1.00 98.94 311 PHE A N 1
ATOM 2416 C CA . PHE A 1 311 ? -0.329 2.793 1.581 1.00 98.94 311 PHE A CA 1
ATOM 2417 C C . PHE A 1 311 ? 0.459 3.782 0.725 1.00 98.94 311 PHE A C 1
ATOM 2419 O O . PHE A 1 311 ? -0.098 4.768 0.236 1.00 98.94 311 PHE A O 1
ATOM 2426 N N . VAL A 1 312 ? 1.757 3.537 0.589 1.00 98.81 312 VAL A N 1
ATOM 2427 C CA . VAL A 1 312 ? 2.679 4.333 -0.225 1.00 98.81 312 VAL A CA 1
ATOM 2428 C C . VAL A 1 312 ? 3.772 3.409 -0.727 1.00 98.81 312 VAL A C 1
ATOM 2430 O O . VAL A 1 312 ? 4.296 2.625 0.059 1.00 98.81 312 VAL A O 1
ATOM 2433 N N . HIS A 1 313 ? 4.101 3.467 -2.012 1.00 98.69 313 HIS A N 1
ATOM 2434 C CA . HIS A 1 313 ? 4.987 2.475 -2.610 1.00 98.69 313 HIS A CA 1
ATOM 2435 C C . HIS A 1 313 ? 6.415 2.543 -2.043 1.00 98.69 313 HIS A C 1
ATOM 2437 O O . HIS A 1 313 ? 6.860 1.575 -1.427 1.00 98.69 313 HIS A O 1
ATOM 2443 N N . ILE A 1 314 ? 7.083 3.698 -2.162 1.00 98.56 314 ILE A N 1
ATOM 2444 C CA . ILE A 1 314 ? 8.444 3.900 -1.645 1.00 98.56 314 ILE A CA 1
ATOM 2445 C C . ILE A 1 314 ? 8.379 4.204 -0.134 1.00 98.56 314 ILE A C 1
ATOM 2447 O O . ILE A 1 314 ? 7.624 5.095 0.290 1.00 98.56 314 ILE A O 1
ATOM 2451 N N . PRO A 1 315 ? 9.152 3.502 0.711 1.00 98.12 315 PRO A N 1
ATOM 2452 C CA . PRO A 1 315 ? 9.052 3.617 2.161 1.00 98.12 315 PRO A CA 1
ATOM 2453 C C . PRO A 1 315 ? 9.574 4.967 2.699 1.00 98.12 315 PRO A C 1
ATOM 2455 O O . PRO A 1 315 ? 10.519 5.546 2.152 1.00 98.12 315 PRO A O 1
ATOM 2458 N N . PRO A 1 316 ? 9.010 5.479 3.813 1.00 97.31 316 PRO A N 1
ATOM 2459 C CA . PRO A 1 316 ? 9.533 6.668 4.492 1.00 97.31 316 PRO A CA 1
ATOM 2460 C C . PRO A 1 316 ? 10.956 6.472 5.040 1.00 97.31 316 PRO A C 1
ATOM 2462 O O . PRO A 1 316 ? 11.305 5.386 5.513 1.00 97.31 316 PRO A O 1
ATOM 2465 N N . SER A 1 317 ? 11.746 7.546 5.096 1.00 95.25 317 SER A N 1
ATOM 2466 C CA . SER A 1 317 ? 13.175 7.541 5.466 1.00 95.25 317 SER A CA 1
ATOM 2467 C C . SER A 1 317 ? 13.490 6.969 6.855 1.00 95.25 317 SER A C 1
ATOM 2469 O O . SER A 1 317 ? 14.577 6.430 7.093 1.00 95.25 317 SER A O 1
ATOM 2471 N N . VAL A 1 318 ? 12.530 7.023 7.785 1.00 95.50 318 VAL A N 1
ATOM 2472 C CA . VAL A 1 318 ? 12.669 6.458 9.138 1.00 95.50 318 VAL A CA 1
ATOM 2473 C C . VAL A 1 318 ? 12.888 4.937 9.131 1.00 95.50 318 VAL A C 1
ATOM 2475 O O . VAL A 1 318 ? 13.530 4.413 10.041 1.00 95.50 318 VAL A O 1
ATOM 2478 N N . THR A 1 319 ? 12.419 4.229 8.097 1.00 96.50 319 THR A N 1
ATOM 2479 C CA . THR A 1 319 ? 12.562 2.767 7.966 1.00 96.50 319 THR A CA 1
ATOM 2480 C C . THR A 1 319 ? 14.021 2.345 7.781 1.00 96.50 319 THR A C 1
ATOM 2482 O O . THR A 1 319 ? 14.519 1.501 8.528 1.00 96.50 319 THR A O 1
ATOM 2485 N N . ALA A 1 320 ? 14.758 3.003 6.880 1.00 95.00 320 ALA A N 1
ATOM 2486 C CA . ALA A 1 320 ? 16.191 2.777 6.703 1.00 95.00 320 ALA A CA 1
ATOM 2487 C C . ALA A 1 320 ? 16.992 3.161 7.957 1.00 95.00 320 ALA A C 1
ATOM 2489 O O . ALA A 1 320 ? 17.978 2.504 8.299 1.00 95.00 320 ALA A O 1
ATOM 2490 N N . ALA A 1 321 ? 16.576 4.205 8.682 1.00 94.06 321 ALA A N 1
ATOM 2491 C CA . ALA A 1 321 ? 17.211 4.573 9.946 1.00 94.06 321 ALA A CA 1
ATOM 2492 C C . ALA A 1 321 ? 16.992 3.516 11.041 1.00 94.06 321 ALA A C 1
ATOM 2494 O O . ALA A 1 321 ? 17.927 3.200 11.777 1.00 94.06 321 ALA A O 1
ATOM 2495 N N . PHE A 1 322 ? 15.796 2.925 11.120 1.00 95.44 322 PHE A N 1
ATOM 2496 C CA . PHE A 1 322 ? 15.529 1.792 12.005 1.00 95.44 322 PHE A CA 1
ATOM 2497 C C . PHE A 1 322 ? 16.362 0.568 11.622 1.00 95.44 322 PHE A C 1
ATOM 2499 O O . PHE A 1 322 ? 17.033 0.011 12.488 1.00 95.44 322 PHE A O 1
ATOM 2506 N N . GLN A 1 323 ? 16.424 0.205 10.338 1.00 95.31 323 GLN A N 1
ATOM 2507 C CA . GLN A 1 323 ? 17.264 -0.905 9.875 1.00 95.31 323 GLN A CA 1
ATOM 2508 C C . GLN A 1 323 ? 18.739 -0.702 10.271 1.00 95.31 323 GLN A C 1
ATOM 2510 O O . GLN A 1 323 ? 19.372 -1.610 10.807 1.00 95.31 323 GLN A O 1
ATOM 2515 N N . LYS A 1 324 ? 19.272 0.515 10.096 1.00 93.62 324 LYS A N 1
ATOM 2516 C CA . LYS A 1 324 ? 20.658 0.876 10.454 1.00 93.62 324 LYS A CA 1
ATOM 2517 C C . LYS A 1 324 ? 20.912 0.958 11.961 1.00 93.62 324 LYS A C 1
ATOM 2519 O O . LYS A 1 324 ? 22.058 0.839 12.385 1.00 93.62 324 LYS A O 1
ATOM 2524 N N . SER A 1 325 ? 19.876 1.176 12.770 1.00 92.69 325 SER A N 1
ATOM 2525 C CA . SER A 1 325 ? 20.009 1.315 14.226 1.00 92.69 325 SER A CA 1
ATOM 2526 C C . SER A 1 325 ? 20.395 0.013 14.935 1.00 92.69 325 SER A C 1
ATOM 2528 O O . SER A 1 325 ? 20.872 0.060 16.067 1.00 92.69 325 SER A O 1
ATOM 2530 N N . GLY A 1 326 ? 20.176 -1.142 14.292 1.00 88.56 326 GLY A N 1
ATOM 2531 C CA . GLY A 1 326 ? 20.382 -2.456 14.904 1.00 88.56 326 GLY A CA 1
ATOM 2532 C C . GLY A 1 326 ? 19.323 -2.839 15.944 1.00 88.56 326 GLY A C 1
ATOM 2533 O O . GLY A 1 326 ? 19.502 -3.838 16.630 1.00 88.56 326 GLY A O 1
ATOM 2534 N N . LEU A 1 327 ? 18.234 -2.067 16.069 1.00 89.38 327 LEU A N 1
ATOM 2535 C CA . LEU A 1 327 ? 17.114 -2.373 16.970 1.00 89.38 327 LEU A CA 1
ATOM 2536 C C . LEU A 1 327 ? 16.314 -3.604 16.530 1.00 89.38 327 LEU A C 1
ATOM 2538 O O . LEU A 1 327 ? 15.691 -4.252 17.362 1.00 89.38 327 LEU A O 1
ATOM 2542 N N . ARG A 1 328 ? 16.334 -3.912 15.231 1.00 92.56 328 ARG A N 1
ATOM 2543 C CA . ARG A 1 328 ? 15.604 -5.036 14.650 1.00 92.56 328 ARG A CA 1
ATOM 2544 C C . ARG A 1 328 ? 16.236 -6.372 15.041 1.00 92.56 328 ARG A C 1
ATOM 2546 O O . ARG A 1 328 ? 17.434 -6.563 14.825 1.00 92.56 328 ARG A O 1
ATOM 2553 N N . THR A 1 329 ? 15.417 -7.340 15.445 1.00 93.38 329 THR A N 1
ATOM 2554 C CA . THR A 1 329 ? 15.817 -8.755 15.504 1.00 93.38 329 THR A CA 1
ATOM 2555 C C . THR A 1 329 ? 14.883 -9.632 14.671 1.00 93.38 329 THR A C 1
ATOM 2557 O O . THR A 1 329 ? 13.756 -9.255 14.369 1.00 93.38 329 THR A O 1
ATOM 2560 N N . GLU A 1 330 ? 15.341 -10.822 14.276 1.00 91.62 330 GLU A N 1
ATOM 2561 C CA . GLU A 1 330 ? 14.489 -11.765 13.532 1.00 91.62 330 GLU A CA 1
ATOM 2562 C C . GLU A 1 330 ? 13.327 -12.311 14.368 1.00 91.62 330 GLU A C 1
ATOM 2564 O O . GLU A 1 330 ? 12.308 -12.689 13.798 1.00 91.62 330 GLU A O 1
ATOM 2569 N N . ALA A 1 331 ? 13.478 -12.340 15.696 1.00 93.44 331 ALA A N 1
ATOM 2570 C CA . ALA A 1 331 ? 12.452 -12.821 16.610 1.00 93.44 331 ALA A CA 1
ATOM 2571 C C . ALA A 1 331 ? 11.368 -11.766 16.859 1.00 93.44 331 ALA A C 1
ATOM 2573 O O . ALA A 1 331 ? 10.201 -12.120 16.943 1.00 93.44 331 ALA A O 1
ATOM 2574 N N . THR A 1 332 ? 11.735 -10.486 16.957 1.00 93.81 332 THR A N 1
ATOM 2575 C CA . THR A 1 332 ? 10.809 -9.391 17.305 1.00 93.81 332 THR A CA 1
ATOM 2576 C C . THR A 1 332 ? 10.211 -8.679 16.093 1.00 93.81 332 THR A C 1
ATOM 2578 O O . THR A 1 332 ? 9.115 -8.126 16.174 1.00 93.81 332 THR A O 1
ATOM 2581 N N . GLU A 1 333 ? 10.897 -8.720 14.948 1.00 95.94 333 GLU A N 1
ATOM 2582 C CA . GLU A 1 333 ? 10.443 -8.173 13.667 1.00 95.94 333 GLU A CA 1
ATOM 2583 C C . GLU A 1 333 ? 10.657 -9.202 12.538 1.00 95.94 333 GLU A C 1
ATOM 2585 O O . GLU A 1 333 ? 11.515 -9.019 11.654 1.00 95.94 333 GLU A O 1
ATOM 2590 N N . PRO A 1 334 ? 9.895 -10.312 12.558 1.00 96.19 334 PRO A N 1
ATOM 2591 C CA . PRO A 1 334 ? 10.041 -11.403 11.603 1.00 96.19 334 PRO A CA 1
ATOM 2592 C C . PRO A 1 334 ? 9.809 -10.916 10.166 1.00 96.19 334 PRO A C 1
ATOM 2594 O O . PRO A 1 334 ? 8.857 -10.195 9.874 1.00 96.19 334 PRO A O 1
ATOM 2597 N N . GLY A 1 335 ? 10.697 -11.326 9.262 1.00 96.00 335 GLY A N 1
ATOM 2598 C CA . GLY A 1 335 ? 10.609 -11.055 7.827 1.00 96.00 335 GLY A CA 1
ATOM 2599 C C . GLY A 1 335 ? 11.970 -11.157 7.140 1.00 96.00 335 GLY A C 1
ATOM 2600 O O . GLY A 1 335 ? 13.014 -11.234 7.798 1.00 96.00 335 GLY A O 1
ATOM 2601 N N . LEU A 1 336 ? 11.959 -11.145 5.813 1.00 96.75 336 LEU A N 1
ATOM 2602 C CA . LEU A 1 336 ? 13.122 -10.929 4.965 1.00 96.75 336 LEU A CA 1
ATOM 2603 C C . LEU A 1 336 ? 13.719 -9.551 5.247 1.00 96.75 336 LEU A C 1
ATOM 2605 O O . LEU A 1 336 ? 13.000 -8.561 5.338 1.00 96.75 336 LEU A O 1
ATOM 2609 N N . ASN A 1 337 ? 15.040 -9.502 5.386 1.00 96.38 337 ASN A N 1
ATOM 2610 C CA . ASN A 1 337 ? 15.816 -8.282 5.592 1.00 96.38 337 ASN A CA 1
ATOM 2611 C C . ASN A 1 337 ? 17.124 -8.362 4.790 1.00 96.38 337 ASN A C 1
ATOM 2613 O O . ASN A 1 337 ? 18.215 -8.266 5.349 1.00 96.38 337 ASN A O 1
ATOM 2617 N N . GLU A 1 338 ? 17.006 -8.666 3.500 1.00 95.62 338 GLU A N 1
ATOM 2618 C CA . GLU A 1 338 ? 18.104 -9.199 2.679 1.00 95.62 338 GLU A CA 1
ATOM 2619 C C . GLU A 1 338 ? 18.679 -8.164 1.701 1.00 95.62 338 GLU A C 1
ATOM 2621 O O . GLU A 1 338 ? 19.364 -8.511 0.735 1.00 95.62 338 GLU A O 1
ATOM 2626 N N . GLU A 1 339 ? 18.395 -6.887 1.953 1.00 96.38 339 GLU A N 1
ATOM 2627 C CA . GLU A 1 339 ? 18.949 -5.744 1.235 1.00 96.38 339 GLU A CA 1
ATOM 2628 C C . GLU A 1 339 ? 18.922 -4.463 2.079 1.00 96.38 339 GLU A C 1
ATOM 2630 O O . GLU A 1 339 ? 18.437 -4.444 3.212 1.00 96.38 339 GLU A O 1
ATOM 2635 N N . THR A 1 340 ? 19.504 -3.390 1.545 1.00 96.69 340 THR A N 1
ATOM 2636 C CA . THR A 1 340 ? 19.394 -2.056 2.148 1.00 96.69 340 THR A CA 1
ATOM 2637 C C . THR A 1 340 ? 18.119 -1.404 1.646 1.00 96.69 340 THR A C 1
ATOM 2639 O O . THR A 1 340 ? 17.886 -1.418 0.446 1.00 96.69 340 THR A O 1
ATOM 2642 N N . ILE A 1 341 ? 17.343 -0.824 2.558 1.00 97.06 341 ILE A N 1
ATOM 2643 C CA . ILE A 1 341 ? 16.103 -0.126 2.209 1.00 97.06 341 ILE A CA 1
ATOM 2644 C C . ILE A 1 341 ? 16.418 1.142 1.410 1.00 97.06 341 ILE A C 1
ATOM 2646 O O . ILE A 1 341 ? 17.155 2.005 1.909 1.00 97.06 341 ILE A O 1
ATOM 2650 N N . ASN A 1 342 ? 15.803 1.271 0.236 1.00 96.00 342 ASN A N 1
ATOM 2651 C CA . ASN A 1 342 ? 15.778 2.496 -0.559 1.00 96.00 342 ASN A CA 1
ATOM 2652 C C . ASN A 1 342 ? 14.532 3.304 -0.175 1.00 96.00 342 ASN A C 1
ATOM 2654 O O . ASN A 1 342 ? 13.420 2.785 -0.123 1.00 96.00 342 ASN A O 1
ATOM 2658 N N . THR A 1 343 ? 14.708 4.578 0.172 1.00 96.31 343 THR A N 1
ATOM 2659 C CA . THR A 1 343 ? 13.641 5.391 0.784 1.00 96.31 343 THR A CA 1
ATOM 2660 C C . THR A 1 343 ? 13.288 6.597 -0.056 1.00 96.31 343 THR A C 1
ATOM 2662 O O . THR A 1 343 ? 14.100 7.060 -0.847 1.00 96.31 343 THR A O 1
ATOM 2665 N N . GLN A 1 344 ? 12.125 7.186 0.220 1.00 97.00 344 GLN A N 1
ATOM 2666 C CA . GLN A 1 344 ? 11.708 8.430 -0.419 1.00 97.00 344 GLN A CA 1
ATOM 2667 C C . GLN A 1 344 ? 12.766 9.531 -0.294 1.00 97.00 344 GLN A C 1
ATOM 2669 O O . GLN A 1 344 ? 13.325 9.743 0.789 1.00 97.00 344 GLN A O 1
ATOM 2674 N N . ALA A 1 345 ? 12.970 10.277 -1.382 1.00 94.25 345 ALA A N 1
ATOM 2675 C CA . ALA A 1 345 ? 13.920 11.379 -1.458 1.00 94.25 345 ALA A CA 1
ATOM 2676 C C . ALA A 1 345 ? 15.354 10.974 -1.070 1.00 94.25 345 ALA A C 1
ATOM 2678 O O . ALA A 1 345 ? 16.045 11.709 -0.348 1.00 94.25 345 ALA A O 1
ATOM 2679 N N . GLU A 1 346 ? 15.815 9.804 -1.520 1.00 86.31 346 GLU A N 1
ATOM 2680 C CA . GLU A 1 346 ? 17.156 9.329 -1.191 1.00 86.31 346 GLU A CA 1
ATOM 2681 C C . GLU A 1 346 ? 18.233 10.326 -1.654 1.00 86.31 346 GLU A C 1
ATOM 2683 O O . GLU A 1 346 ? 18.201 10.896 -2.743 1.00 86.31 346 GLU A O 1
ATOM 2688 N N . GLY A 1 347 ? 19.198 10.605 -0.773 1.00 82.31 347 GLY A N 1
ATOM 2689 C CA . GLY A 1 347 ? 20.251 11.591 -1.030 1.00 82.31 347 GLY A CA 1
ATOM 2690 C C . GLY A 1 347 ? 19.795 13.057 -0.961 1.00 82.31 347 GLY A C 1
ATOM 2691 O O . GLY A 1 347 ? 20.640 13.955 -1.005 1.00 82.31 347 GLY A O 1
ATOM 2692 N N . ILE A 1 348 ? 18.499 13.330 -0.772 1.00 87.44 348 ILE A N 1
ATOM 2693 C CA . ILE A 1 348 ? 17.949 14.683 -0.651 1.00 87.44 348 ILE A CA 1
ATOM 2694 C C . ILE A 1 348 ? 17.679 14.990 0.822 1.00 87.44 348 ILE A C 1
ATOM 2696 O O . ILE A 1 348 ? 16.775 14.457 1.464 1.00 87.44 348 ILE A O 1
ATOM 2700 N N . LYS A 1 349 ? 18.465 15.912 1.384 1.00 82.62 349 LYS A N 1
ATOM 2701 C CA . LYS A 1 349 ? 18.352 16.283 2.798 1.00 82.62 349 LYS A CA 1
ATOM 2702 C C . LYS A 1 349 ? 16.963 16.847 3.119 1.00 82.62 349 LYS A C 1
ATOM 2704 O O . LYS A 1 349 ? 16.658 17.989 2.783 1.00 82.62 349 LYS A O 1
ATOM 2709 N N . GLY A 1 350 ? 16.183 16.071 3.866 1.00 79.50 350 GLY A N 1
ATOM 2710 C CA . GLY A 1 350 ? 14.862 16.452 4.354 1.00 79.50 350 GLY A CA 1
ATOM 2711 C C . GLY A 1 350 ? 13.741 16.395 3.322 1.00 79.50 350 GLY A C 1
ATOM 2712 O O . GLY A 1 350 ? 12.712 17.029 3.548 1.00 79.50 350 GLY A O 1
ATOM 2713 N N . GLY A 1 351 ? 13.934 15.669 2.216 1.00 83.38 351 GLY A N 1
ATOM 2714 C CA . GLY A 1 351 ? 12.957 15.614 1.129 1.00 83.38 351 GLY A CA 1
ATOM 2715 C C . GLY A 1 351 ? 11.611 14.997 1.527 1.00 83.38 351 GLY A C 1
ATOM 2716 O O . GLY A 1 351 ? 10.576 15.558 1.185 1.00 83.38 351 GLY A O 1
ATOM 2717 N N . ASP A 1 352 ? 11.596 13.934 2.338 1.00 94.81 352 ASP A N 1
ATOM 2718 C CA . ASP A 1 352 ? 10.354 13.295 2.806 1.00 94.81 352 ASP A CA 1
ATOM 2719 C C . ASP A 1 352 ? 9.878 13.793 4.187 1.00 94.81 352 ASP A C 1
ATOM 2721 O O . ASP A 1 352 ? 8.810 13.404 4.660 1.00 94.81 352 ASP A O 1
ATOM 2725 N N . HIS A 1 353 ? 10.632 14.686 4.844 1.00 93.81 353 HIS A N 1
ATOM 2726 C CA . HIS A 1 353 ? 10.374 15.084 6.233 1.00 93.81 353 HIS A CA 1
ATOM 2727 C C . HIS A 1 353 ? 8.969 15.656 6.447 1.00 93.81 353 HIS A C 1
ATOM 2729 O O . HIS A 1 353 ? 8.370 15.427 7.494 1.00 93.81 353 HIS A O 1
ATOM 2735 N N . LYS A 1 354 ? 8.433 16.410 5.480 1.00 96.25 354 LYS A N 1
ATOM 2736 C CA . LYS A 1 354 ? 7.078 16.975 5.576 1.00 96.25 354 LYS A CA 1
ATOM 2737 C C . LYS A 1 354 ? 6.010 15.888 5.536 1.00 96.25 354 LYS A C 1
ATOM 2739 O O . LYS A 1 354 ? 5.056 15.948 6.308 1.00 96.25 354 LYS A O 1
ATOM 2744 N N . PHE A 1 355 ? 6.188 14.897 4.667 1.00 97.94 355 PHE A N 1
ATOM 2745 C CA . PHE A 1 355 ? 5.290 13.755 4.590 1.00 97.94 355 PHE A CA 1
ATOM 2746 C C . PHE A 1 355 ? 5.377 12.919 5.867 1.00 97.94 355 PHE A C 1
ATOM 2748 O O . PHE A 1 355 ? 4.356 12.699 6.516 1.00 97.94 355 PHE A O 1
ATOM 2755 N N . LEU A 1 356 ? 6.589 12.567 6.306 1.00 96.94 356 LEU A N 1
ATOM 2756 C CA . LEU A 1 356 ? 6.802 11.840 7.556 1.00 96.94 356 LEU A CA 1
ATOM 2757 C C . LEU A 1 356 ? 6.208 12.582 8.765 1.00 96.94 356 LEU A C 1
ATOM 2759 O O . LEU A 1 356 ? 5.540 11.962 9.590 1.00 96.94 356 LEU A O 1
ATOM 2763 N N . GLN A 1 357 ? 6.382 13.905 8.851 1.00 96.69 357 GLN A N 1
ATOM 2764 C CA . GLN A 1 357 ? 5.779 14.717 9.911 1.00 96.69 357 GLN A CA 1
ATOM 2765 C C . GLN A 1 357 ? 4.248 14.664 9.862 1.00 96.69 357 GLN A C 1
ATOM 2767 O O . GLN A 1 357 ? 3.603 14.505 10.895 1.00 96.69 357 GLN A O 1
ATOM 2772 N N . ALA A 1 358 ? 3.646 14.739 8.673 1.00 97.81 358 ALA A N 1
ATOM 2773 C CA . ALA A 1 358 ? 2.200 14.625 8.545 1.00 97.81 358 ALA A CA 1
ATOM 2774 C C . ALA A 1 358 ? 1.688 13.245 8.997 1.00 97.81 358 ALA A C 1
ATOM 2776 O O . ALA A 1 358 ? 0.637 13.174 9.636 1.00 97.81 358 ALA A O 1
ATOM 2777 N N . LEU A 1 359 ? 2.425 12.160 8.737 1.00 97.75 359 LEU A N 1
ATOM 2778 C CA . LEU A 1 359 ? 2.100 10.831 9.272 1.00 97.75 359 LEU A CA 1
ATOM 2779 C C . LEU A 1 359 ? 2.200 10.813 10.808 1.00 97.75 359 LEU A C 1
ATOM 2781 O O . LEU A 1 359 ? 1.241 10.428 11.472 1.00 97.75 359 LEU A O 1
ATOM 2785 N N . ILE A 1 360 ? 3.310 11.315 11.367 1.00 95.62 360 ILE A N 1
ATOM 2786 C CA . ILE A 1 360 ? 3.571 11.447 12.816 1.00 95.62 360 ILE A CA 1
ATOM 2787 C C . ILE A 1 360 ? 2.456 12.208 13.537 1.00 95.62 360 ILE A C 1
ATOM 2789 O O . ILE A 1 360 ? 2.072 11.810 14.636 1.00 95.62 360 ILE A O 1
ATOM 2793 N N . ASP A 1 361 ? 1.937 13.274 12.923 1.00 95.75 361 ASP A N 1
ATOM 2794 C CA . ASP A 1 361 ? 0.887 14.137 13.476 1.00 95.75 361 ASP A CA 1
ATOM 2795 C C . ASP A 1 361 ? -0.522 13.521 13.375 1.00 95.75 361 ASP A C 1
ATOM 2797 O O . ASP A 1 361 ? -1.492 14.082 13.891 1.00 95.75 361 ASP A O 1
ATOM 2801 N N . THR A 1 362 ? -0.674 12.377 12.701 1.00 94.88 362 THR A N 1
ATOM 2802 C CA . THR A 1 362 ? -1.963 11.691 12.547 1.00 94.88 362 THR A CA 1
ATOM 2803 C C . THR A 1 362 ? -2.171 10.703 13.687 1.00 94.88 362 THR A C 1
ATOM 2805 O O . THR A 1 362 ? -1.812 9.537 13.580 1.00 94.88 362 THR A O 1
ATOM 2808 N N . GLU A 1 363 ? -2.796 11.145 14.779 1.00 91.19 363 GLU A N 1
ATOM 2809 C CA . GLU A 1 363 ? 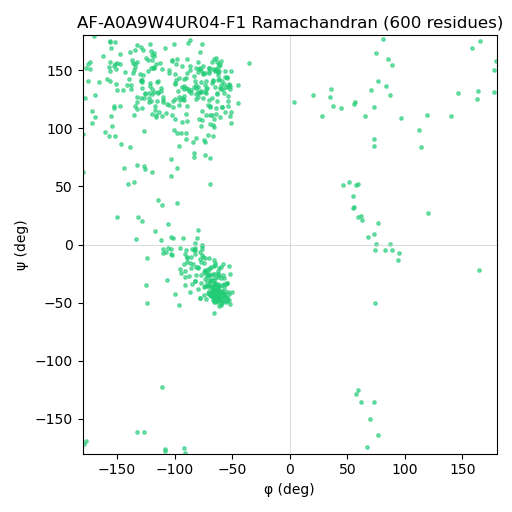-2.971 10.319 15.987 1.00 91.19 363 GLU A CA 1
ATOM 2810 C C . GLU A 1 363 ? -3.666 8.964 15.740 1.00 91.19 363 GLU A C 1
ATOM 2812 O O . GLU A 1 363 ? -3.337 7.978 16.393 1.00 91.19 363 GLU A O 1
ATOM 2817 N N . GLY A 1 364 ? -4.613 8.903 14.798 1.00 92.19 364 GLY A N 1
ATOM 2818 C CA . GLY A 1 364 ? -5.331 7.673 14.450 1.00 92.19 364 GLY A CA 1
ATOM 2819 C C . GLY A 1 364 ? -4.596 6.741 13.477 1.00 92.19 364 GLY A C 1
ATOM 2820 O O . GLY A 1 364 ? -5.100 5.657 13.193 1.00 92.19 364 GLY A O 1
ATOM 2821 N N . LEU A 1 365 ? -3.431 7.130 12.946 1.00 95.38 365 LEU A N 1
ATOM 2822 C CA . LEU A 1 365 ? -2.702 6.334 11.959 1.00 95.38 365 LEU A CA 1
ATOM 2823 C C . LEU A 1 365 ? -1.943 5.188 12.629 1.00 95.38 365 LEU A C 1
ATOM 2825 O O . LEU A 1 365 ? -0.938 5.391 13.303 1.00 95.38 365 LEU A O 1
ATOM 2829 N N . MET A 1 366 ? -2.438 3.970 12.417 1.00 95.19 366 MET A N 1
ATOM 2830 C CA . MET A 1 366 ? -1.922 2.769 13.070 1.00 95.19 366 MET A CA 1
ATOM 2831 C C . MET A 1 366 ? -0.749 2.159 12.311 1.00 95.19 366 MET A C 1
ATOM 2833 O O . MET A 1 366 ? 0.213 1.721 12.937 1.00 95.19 366 MET A O 1
ATOM 2837 N N . ALA A 1 367 ? -0.815 2.115 10.977 1.00 97.25 367 ALA A N 1
ATOM 2838 C CA . ALA A 1 367 ? 0.237 1.521 10.161 1.00 97.25 367 ALA A CA 1
ATOM 2839 C C . ALA A 1 367 ? 0.357 2.154 8.769 1.00 97.25 367 ALA A C 1
ATOM 2841 O O . ALA A 1 367 ? -0.631 2.625 8.201 1.00 97.25 367 ALA A O 1
ATOM 2842 N N . VAL A 1 368 ? 1.574 2.115 8.226 1.00 98.75 368 VAL A N 1
ATOM 2843 C CA . VAL A 1 368 ? 1.932 2.497 6.854 1.00 98.75 368 VAL A CA 1
ATOM 2844 C C . VAL A 1 368 ? 2.529 1.277 6.153 1.00 98.75 368 VAL A C 1
ATOM 2846 O O . VAL A 1 368 ? 3.384 0.612 6.734 1.00 98.75 368 VAL A O 1
ATOM 2849 N N . PHE A 1 369 ? 2.098 0.989 4.926 1.00 98.88 369 PHE A N 1
ATOM 2850 C CA . PHE A 1 369 ? 2.537 -0.166 4.141 1.00 98.88 369 PHE A CA 1
ATOM 2851 C C . PHE A 1 369 ? 3.244 0.268 2.853 1.00 98.88 369 PHE A C 1
ATOM 2853 O O . PHE A 1 369 ? 2.701 1.083 2.100 1.00 98.88 369 PHE A O 1
ATOM 2860 N N . SER A 1 370 ? 4.413 -0.318 2.590 1.00 98.81 370 SER A N 1
ATOM 2861 C CA . SER A 1 370 ? 5.281 -0.014 1.442 1.00 98.81 370 SER A CA 1
ATOM 2862 C C . SER A 1 370 ? 5.771 -1.267 0.724 1.00 98.81 370 SER A C 1
ATOM 2864 O O . SER A 1 370 ? 5.744 -2.344 1.305 1.00 98.81 370 SER A O 1
ATOM 2866 N N . GLY A 1 371 ? 6.141 -1.138 -0.550 1.00 98.00 371 GLY A N 1
ATOM 2867 C CA . GLY A 1 371 ? 6.765 -2.195 -1.362 1.00 98.00 371 GLY A CA 1
ATOM 2868 C C . GLY A 1 371 ? 8.215 -1.821 -1.659 1.00 98.00 371 GLY A C 1
ATOM 2869 O O . GLY A 1 371 ? 8.950 -1.512 -0.719 1.00 98.00 371 GLY A O 1
ATOM 2870 N N . HIS A 1 372 ? 8.564 -1.757 -2.948 1.00 98.31 372 HIS A N 1
ATOM 2871 C CA . HIS A 1 372 ? 9.783 -1.175 -3.524 1.00 98.31 372 HIS A CA 1
ATOM 2872 C C . HIS A 1 372 ? 11.068 -1.993 -3.318 1.00 98.31 372 HIS A C 1
ATOM 2874 O O . HIS A 1 372 ? 11.800 -2.280 -4.266 1.00 98.31 372 HIS A O 1
ATOM 2880 N N . ASP A 1 373 ? 11.345 -2.409 -2.083 1.00 98.19 373 ASP A N 1
ATOM 2881 C CA . ASP A 1 373 ? 12.479 -3.275 -1.757 1.00 98.19 373 ASP A CA 1
ATOM 2882 C C . ASP A 1 373 ? 12.023 -4.743 -1.763 1.00 98.19 373 ASP A C 1
ATOM 2884 O O . ASP A 1 373 ? 11.325 -5.223 -0.865 1.00 98.19 373 ASP A O 1
ATOM 2888 N N . HIS A 1 374 ? 12.396 -5.493 -2.797 1.00 97.75 374 HIS A N 1
ATOM 2889 C CA . HIS A 1 374 ? 11.779 -6.787 -3.108 1.00 97.75 374 HIS A CA 1
ATOM 2890 C C . HIS A 1 374 ? 12.213 -7.964 -2.212 1.00 97.75 374 HIS A C 1
ATOM 2892 O O . HIS A 1 374 ? 11.805 -9.121 -2.408 1.00 97.75 374 HIS A O 1
ATOM 2898 N N . ARG A 1 375 ? 13.109 -7.705 -1.264 1.00 97.56 375 ARG A N 1
ATOM 2899 C CA . ARG A 1 375 ? 13.672 -8.654 -0.302 1.00 97.56 375 ARG A CA 1
ATOM 2900 C C . ARG A 1 375 ? 13.559 -8.138 1.134 1.00 97.56 375 ARG A C 1
ATOM 2902 O O . ARG A 1 375 ? 14.281 -8.626 2.012 1.00 97.56 375 ARG A O 1
ATOM 2909 N N . ILE A 1 376 ? 12.647 -7.192 1.368 1.00 97.50 376 ILE A N 1
ATOM 2910 C CA . ILE A 1 376 ? 12.245 -6.703 2.687 1.00 97.50 376 ILE A CA 1
ATOM 2911 C C . ILE A 1 376 ? 10.746 -6.952 2.877 1.00 97.50 376 ILE A C 1
ATOM 2913 O O . ILE A 1 376 ? 9.949 -6.587 2.025 1.00 97.50 376 ILE A O 1
ATOM 2917 N N . ASP A 1 377 ? 10.335 -7.570 3.988 1.00 97.44 377 ASP A N 1
ATOM 2918 C CA . ASP A 1 377 ? 8.901 -7.752 4.287 1.00 97.44 377 ASP A CA 1
ATOM 2919 C C . ASP A 1 377 ? 8.544 -7.797 5.787 1.00 97.44 377 ASP A C 1
ATOM 2921 O O . ASP A 1 377 ? 7.504 -8.331 6.175 1.00 97.44 377 ASP A O 1
ATOM 2925 N N . TRP A 1 378 ? 9.376 -7.219 6.655 1.00 97.62 378 TRP A N 1
ATOM 2926 C CA . TRP A 1 378 ? 9.070 -7.070 8.085 1.00 97.62 378 TRP A CA 1
ATOM 2927 C C . TRP A 1 378 ? 8.303 -5.773 8.390 1.00 97.62 378 TRP A C 1
ATOM 2929 O O . TRP A 1 378 ? 8.112 -4.909 7.532 1.00 97.62 378 TRP A O 1
ATOM 2939 N N . CYS A 1 379 ? 7.869 -5.621 9.644 1.00 97.62 379 CYS A N 1
ATOM 2940 C CA . CYS A 1 379 ? 7.333 -4.369 10.184 1.00 97.62 379 CYS A CA 1
ATOM 2941 C C . CYS A 1 379 ? 8.217 -3.814 11.309 1.00 97.62 379 CYS A C 1
ATOM 2943 O O . CYS A 1 379 ? 8.909 -4.565 11.993 1.00 97.62 379 CYS A O 1
ATOM 2945 N N . MET A 1 380 ? 8.162 -2.507 11.545 1.00 95.50 380 MET A N 1
ATOM 2946 C CA . MET A 1 380 ? 8.758 -1.845 12.707 1.00 95.50 380 MET A CA 1
ATOM 2947 C C . MET A 1 380 ? 7.700 -1.118 13.524 1.00 95.50 380 MET A C 1
ATOM 2949 O O . MET A 1 380 ? 6.706 -0.628 12.983 1.00 95.50 380 MET A O 1
ATOM 2953 N N . LYS A 1 381 ? 7.948 -0.989 14.828 1.00 94.19 381 LYS A N 1
ATOM 2954 C CA . LYS A 1 381 ? 7.193 -0.091 15.699 1.00 94.19 381 LYS A CA 1
ATOM 2955 C C . LYS A 1 381 ? 7.914 1.238 15.836 1.00 94.19 381 LYS A C 1
ATOM 2957 O O . LYS A 1 381 ? 9.048 1.291 16.301 1.00 94.19 381 LYS A O 1
ATOM 2962 N N . TYR A 1 382 ? 7.221 2.320 15.507 1.00 93.31 382 TYR A N 1
ATOM 2963 C CA . TYR A 1 382 ? 7.710 3.674 15.694 1.00 93.31 382 TYR A CA 1
ATOM 2964 C C . TYR A 1 382 ? 6.911 4.377 16.789 1.00 93.31 382 TYR A C 1
ATOM 2966 O O . TYR A 1 382 ? 5.721 4.648 16.642 1.00 93.31 382 TYR A O 1
ATOM 2974 N N . SER A 1 383 ? 7.534 4.633 17.939 1.00 91.50 383 SER A N 1
ATOM 2975 C CA . SER A 1 383 ? 6.820 5.162 19.107 1.00 91.50 383 SER A CA 1
ATOM 2976 C C . SER A 1 383 ? 7.753 5.899 20.064 1.00 91.50 383 SER A C 1
ATOM 2978 O O . SER A 1 383 ? 8.970 5.883 19.909 1.00 91.50 383 SER A O 1
ATOM 2980 N N . ARG A 1 384 ? 7.196 6.519 21.110 1.00 86.69 384 ARG A N 1
ATOM 2981 C CA . ARG A 1 384 ? 8.005 7.133 22.180 1.00 86.69 384 ARG A CA 1
ATOM 2982 C C . ARG A 1 384 ? 8.814 6.109 22.979 1.00 86.69 384 ARG A C 1
ATOM 2984 O O . ARG A 1 384 ? 9.862 6.461 23.504 1.00 86.69 384 ARG A O 1
ATOM 2991 N N . THR A 1 385 ? 8.327 4.871 23.081 1.00 84.12 385 THR A N 1
ATOM 2992 C CA . THR A 1 385 ? 9.023 3.770 23.768 1.00 84.12 385 THR A CA 1
ATOM 2993 C C . THR A 1 385 ? 9.999 3.029 22.857 1.00 84.12 385 THR A C 1
ATOM 2995 O O . THR A 1 385 ? 10.875 2.339 23.360 1.00 84.12 385 THR A O 1
ATOM 2998 N N . HIS A 1 386 ? 9.886 3.222 21.541 1.00 85.00 386 HIS A N 1
ATOM 2999 C CA . HIS A 1 386 ? 10.794 2.697 20.519 1.00 85.00 386 HIS A CA 1
ATOM 3000 C C . HIS A 1 386 ? 11.287 3.864 19.642 1.00 85.00 386 HIS A C 1
ATOM 3002 O O . HIS A 1 386 ? 10.852 4.003 18.492 1.00 85.00 386 HIS A O 1
ATOM 3008 N N . PRO A 1 387 ? 12.098 4.784 20.206 1.00 87.06 387 PRO A N 1
ATOM 3009 C CA . PRO A 1 387 ? 12.522 5.987 19.504 1.00 87.06 387 PRO A CA 1
ATOM 3010 C C . PRO A 1 387 ? 13.601 5.680 18.461 1.00 87.06 387 PRO A C 1
ATOM 3012 O O . PRO A 1 387 ? 14.487 4.858 18.686 1.00 87.06 387 PRO A O 1
ATOM 3015 N N . ILE A 1 388 ? 13.586 6.429 17.357 1.00 89.62 388 ILE A N 1
ATOM 3016 C CA . ILE A 1 388 ? 14.684 6.455 16.383 1.00 89.62 388 ILE A CA 1
ATOM 3017 C C . ILE A 1 388 ? 15.495 7.730 16.642 1.00 89.62 388 ILE A C 1
ATOM 3019 O O . ILE A 1 388 ? 14.921 8.812 16.514 1.00 89.62 388 ILE A O 1
ATOM 3023 N N . PRO A 1 389 ? 16.793 7.651 17.006 1.00 80.06 389 PRO A N 1
ATOM 3024 C CA . PRO A 1 389 ? 17.571 8.780 17.542 1.00 80.06 389 PRO A CA 1
ATOM 3025 C C . PRO A 1 389 ? 17.575 10.085 16.722 1.00 80.06 389 PRO A C 1
ATOM 3027 O O . PRO A 1 389 ? 17.895 11.139 17.265 1.00 80.06 389 PRO A O 1
ATOM 3030 N N . THR A 1 390 ? 17.225 10.039 15.434 1.00 82.44 390 THR A N 1
ATOM 3031 C CA . THR A 1 390 ? 17.214 11.190 14.517 1.00 82.44 390 THR A CA 1
ATOM 3032 C C . THR A 1 390 ? 15.821 11.719 14.169 1.00 82.44 390 THR A C 1
ATOM 3034 O O . THR A 1 390 ? 15.730 12.723 13.466 1.00 82.44 390 THR A O 1
ATOM 3037 N N . PHE A 1 391 ? 14.742 11.087 14.642 1.00 86.19 391 PHE A N 1
ATOM 3038 C CA . PHE A 1 391 ? 13.373 11.441 14.262 1.00 86.19 391 PHE A CA 1
ATOM 3039 C C . PHE A 1 391 ? 12.456 11.617 15.477 1.00 86.19 391 PHE A C 1
ATOM 3041 O O . PHE A 1 391 ? 12.581 10.918 16.483 1.00 86.19 391 PHE A O 1
ATOM 3048 N N . GLN A 1 392 ? 11.493 12.535 15.376 1.00 85.19 392 GLN A N 1
ATOM 3049 C CA . GLN A 1 392 ? 10.528 12.788 16.448 1.00 85.19 392 GLN A CA 1
ATOM 3050 C C . GLN A 1 392 ? 9.479 11.675 16.522 1.00 85.19 392 GLN A C 1
ATOM 3052 O O . GLN A 1 392 ? 8.827 11.414 15.520 1.00 85.19 392 GLN A O 1
ATOM 3057 N N . PRO A 1 393 ? 9.257 11.040 17.682 1.00 85.56 393 PRO A N 1
ATOM 3058 C CA . PRO A 1 393 ? 8.298 9.946 17.773 1.00 85.56 393 PRO A CA 1
ATOM 3059 C C . PRO A 1 393 ? 6.864 10.412 17.445 1.00 85.56 393 PRO A C 1
ATOM 3061 O O . PRO A 1 393 ? 6.531 11.568 17.724 1.00 85.56 393 PRO A O 1
ATOM 3064 N N . PRO A 1 394 ? 5.991 9.514 16.945 1.00 85.56 394 PRO A N 1
ATOM 3065 C CA . PRO A 1 394 ? 4.587 9.815 16.666 1.00 85.56 394 PRO A CA 1
ATOM 3066 C C . PRO A 1 394 ? 3.845 10.466 17.837 1.00 85.56 394 PRO A C 1
ATOM 3068 O O . PRO A 1 394 ? 4.118 10.189 19.015 1.00 85.56 394 PRO A O 1
ATOM 3071 N N . VAL A 1 395 ? 2.860 11.314 17.518 1.00 84.06 395 VAL A N 1
ATOM 3072 C CA . VAL A 1 395 ? 2.005 11.938 18.543 1.00 84.06 395 VAL A CA 1
ATOM 3073 C C . VAL A 1 395 ? 1.087 10.911 19.205 1.00 84.06 395 VAL A C 1
ATOM 3075 O O . VAL A 1 395 ? 0.790 11.040 20.396 1.00 84.06 395 VAL A O 1
ATOM 3078 N N . ALA A 1 396 ? 0.708 9.872 18.451 1.00 80.25 396 ALA A N 1
ATOM 3079 C CA . ALA A 1 396 ? -0.093 8.749 18.910 1.00 80.25 396 ALA A CA 1
ATOM 3080 C C . ALA A 1 396 ? 0.557 8.046 20.108 1.00 80.25 396 ALA A C 1
ATOM 3082 O O . ALA A 1 396 ? 1.729 7.665 20.071 1.00 80.25 396 ALA A O 1
ATOM 3083 N N . LYS A 1 397 ? -0.221 7.822 21.175 1.00 76.06 397 LYS A N 1
ATOM 3084 C CA . LYS A 1 397 ? 0.265 7.172 22.408 1.00 76.06 397 LYS A CA 1
ATOM 3085 C C . LYS A 1 397 ? 0.821 5.770 22.149 1.00 76.06 397 LYS A C 1
ATOM 3087 O O . LYS A 1 397 ? 1.854 5.417 22.711 1.00 76.06 397 LYS A O 1
ATOM 3092 N N . ASN A 1 398 ? 0.160 5.010 21.275 1.00 76.25 398 ASN A N 1
ATOM 3093 C CA . ASN A 1 398 ? 0.555 3.646 20.917 1.00 76.25 398 ASN A CA 1
ATOM 3094 C C . ASN A 1 398 ? 1.623 3.599 19.806 1.00 76.25 398 ASN A C 1
ATOM 3096 O O . ASN A 1 398 ? 2.143 2.524 19.509 1.00 76.25 398 ASN A O 1
ATOM 3100 N N . GLY A 1 399 ? 2.001 4.758 19.253 1.00 87.19 399 GLY A N 1
ATOM 3101 C CA . GLY A 1 399 ? 2.881 4.862 18.095 1.00 87.19 399 GLY A CA 1
ATOM 3102 C C . GLY A 1 399 ? 2.182 4.530 16.779 1.00 87.19 399 GLY A C 1
ATOM 3103 O O . GLY A 1 399 ? 0.958 4.499 16.701 1.00 87.19 399 GLY A O 1
ATOM 3104 N N . MET A 1 400 ? 2.998 4.293 15.758 1.00 92.94 400 MET A N 1
ATOM 3105 C CA . MET A 1 400 ? 2.607 3.888 14.411 1.00 92.94 400 MET A CA 1
ATOM 3106 C C . MET A 1 400 ? 3.539 2.765 13.958 1.00 92.94 400 MET A C 1
ATOM 3108 O O . MET A 1 400 ? 4.715 2.743 14.326 1.00 92.94 400 MET A O 1
ATOM 3112 N N . HIS A 1 401 ? 3.040 1.845 13.147 1.00 96.12 401 HIS A N 1
ATOM 3113 C CA . HIS A 1 401 ? 3.849 0.801 12.534 1.00 96.12 401 HIS A CA 1
ATOM 3114 C C . HIS A 1 401 ? 4.205 1.153 11.089 1.00 96.12 401 HIS A C 1
ATOM 3116 O O . HIS A 1 401 ? 3.423 1.789 10.386 1.00 96.12 401 HIS A O 1
ATOM 3122 N N . LEU A 1 402 ? 5.382 0.739 10.631 1.00 98.00 402 LEU A N 1
ATOM 3123 C CA . LEU A 1 402 ? 5.753 0.809 9.217 1.00 98.00 402 LEU A CA 1
ATOM 3124 C C . LEU A 1 402 ? 6.094 -0.599 8.752 1.00 98.00 402 LEU A C 1
ATOM 3126 O O . LEU A 1 402 ? 6.896 -1.269 9.396 1.00 98.00 402 LEU A O 1
ATOM 3130 N N . CYS A 1 403 ? 5.454 -1.048 7.683 1.00 98.62 403 CYS A N 1
ATOM 3131 C CA . CYS A 1 403 ? 5.470 -2.427 7.222 1.00 98.62 403 CYS A CA 1
ATOM 3132 C C . CYS A 1 403 ? 5.829 -2.509 5.746 1.00 98.62 403 CYS A C 1
ATOM 3134 O O . CYS A 1 403 ? 5.337 -1.723 4.941 1.00 98.62 403 CYS A O 1
ATOM 3136 N N . PHE A 1 404 ? 6.606 -3.523 5.393 1.00 98.69 404 PHE A N 1
ATOM 3137 C CA . PHE A 1 404 ? 6.936 -3.836 4.010 1.00 98.69 404 PHE A CA 1
ATOM 3138 C C . PHE A 1 404 ? 6.051 -4.965 3.480 1.00 98.69 404 PHE A C 1
ATOM 3140 O O . PHE A 1 404 ? 5.720 -5.908 4.200 1.00 98.69 404 PHE A O 1
ATOM 3147 N N . ASN A 1 405 ? 5.625 -4.880 2.230 1.00 98.31 405 ASN A N 1
ATOM 3148 C CA . ASN A 1 405 ? 4.863 -5.914 1.548 1.00 98.31 405 ASN A CA 1
ATOM 3149 C C . ASN A 1 405 ? 5.815 -6.934 0.924 1.00 98.31 405 ASN A C 1
ATOM 3151 O O . ASN A 1 405 ? 6.942 -6.619 0.566 1.00 98.31 405 ASN A O 1
ATOM 3155 N N . ARG A 1 406 ? 5.342 -8.170 0.758 1.00 97.50 406 ARG A N 1
ATOM 3156 C CA . ARG A 1 406 ? 6.084 -9.186 0.009 1.00 97.50 406 ARG A CA 1
ATOM 3157 C C . ARG A 1 406 ? 6.017 -8.873 -1.488 1.00 97.50 406 ARG A C 1
ATOM 3159 O O . ARG A 1 406 ? 4.921 -8.730 -2.025 1.00 97.50 406 ARG A O 1
ATOM 3166 N N . HIS A 1 407 ? 7.174 -8.888 -2.146 1.00 98.12 407 HIS A N 1
ATOM 3167 C CA . HIS A 1 407 ? 7.295 -8.870 -3.604 1.00 98.12 407 HIS A CA 1
ATOM 3168 C C . HIS A 1 407 ? 6.474 -9.998 -4.251 1.00 98.12 407 HIS A C 1
ATOM 3170 O O . HIS A 1 407 ? 6.688 -11.189 -3.985 1.00 98.12 407 HIS A O 1
ATOM 3176 N N . THR A 1 408 ? 5.515 -9.616 -5.092 1.00 98.38 408 THR A N 1
ATOM 3177 C CA . THR A 1 408 ? 4.562 -10.541 -5.717 1.00 98.38 408 THR A CA 1
ATOM 3178 C C . THR A 1 408 ? 5.053 -11.059 -7.070 1.00 98.38 408 THR A C 1
ATOM 3180 O O . THR A 1 408 ? 4.770 -12.204 -7.432 1.00 98.38 408 THR A O 1
ATOM 3183 N N . GLY A 1 409 ? 5.761 -10.227 -7.836 1.00 97.19 409 GLY A N 1
ATOM 3184 C CA . GLY A 1 409 ? 6.068 -10.468 -9.241 1.00 97.19 409 GLY A CA 1
ATOM 3185 C C . GLY A 1 409 ? 7.124 -11.536 -9.513 1.00 97.19 409 GLY A C 1
ATOM 3186 O O . GLY A 1 409 ? 8.093 -11.687 -8.787 1.00 97.19 409 GLY A O 1
ATOM 3187 N N . TYR A 1 410 ? 6.996 -12.260 -10.624 1.00 96.88 410 TYR A N 1
ATOM 3188 C CA . TYR A 1 410 ? 8.145 -12.886 -11.299 1.00 96.88 410 TYR A CA 1
ATOM 3189 C C . TYR A 1 410 ? 8.877 -11.894 -12.233 1.00 96.88 410 TYR A C 1
ATOM 3191 O O . TYR A 1 410 ? 9.916 -12.238 -12.808 1.00 96.88 410 TYR A O 1
ATOM 3199 N N . GLY A 1 411 ? 8.336 -10.676 -12.371 1.00 95.25 411 GLY A N 1
ATOM 3200 C CA . GLY A 1 411 ? 9.040 -9.461 -12.786 1.00 95.25 411 GLY A CA 1
ATOM 3201 C C . GLY A 1 411 ? 9.892 -8.872 -11.652 1.00 95.25 411 GLY A C 1
ATOM 3202 O O . GLY A 1 411 ? 9.805 -9.344 -10.522 1.00 95.25 411 GLY A O 1
ATOM 3203 N N . GLY A 1 412 ? 10.706 -7.846 -11.917 1.00 94.00 412 GLY A N 1
ATOM 3204 C CA . GLY A 1 412 ? 11.512 -7.180 -10.885 1.00 94.00 412 GLY A CA 1
ATOM 3205 C C . GLY A 1 412 ? 12.606 -8.096 -10.334 1.00 94.00 412 GLY A C 1
ATOM 3206 O O . GLY A 1 412 ? 12.833 -9.185 -10.855 1.00 94.00 412 GLY A O 1
ATOM 3207 N N . TYR A 1 413 ? 13.360 -7.691 -9.311 1.00 93.81 413 TYR A N 1
ATOM 3208 C CA . TYR A 1 413 ? 14.432 -8.514 -8.723 1.00 93.81 413 TYR A CA 1
ATOM 3209 C C . TYR A 1 413 ? 14.009 -9.229 -7.442 1.00 93.81 413 TYR A C 1
ATOM 3211 O O . TYR A 1 413 ? 13.612 -8.589 -6.504 1.00 93.81 413 TYR A O 1
ATOM 3219 N N . SER A 1 414 ? 14.145 -10.549 -7.343 1.00 93.56 414 SER A N 1
ATOM 3220 C CA . SER A 1 414 ? 14.143 -11.308 -6.075 1.00 93.56 414 SER A CA 1
ATOM 3221 C C . SER A 1 414 ? 14.253 -12.786 -6.425 1.00 93.56 414 SER A C 1
ATOM 3223 O O . SER A 1 414 ? 13.772 -13.201 -7.478 1.00 93.56 414 SER A O 1
ATOM 3225 N N . ASP A 1 415 ? 14.843 -13.609 -5.571 1.00 93.00 415 ASP A N 1
ATOM 3226 C CA . ASP A 1 415 ? 14.807 -15.069 -5.702 1.00 93.00 415 ASP A CA 1
ATOM 3227 C C . ASP A 1 415 ? 13.955 -15.754 -4.628 1.00 93.00 415 ASP A C 1
ATOM 3229 O O . ASP A 1 415 ? 13.674 -16.943 -4.765 1.00 93.00 415 ASP A O 1
ATOM 3233 N N . TYR A 1 416 ? 13.479 -15.006 -3.629 1.00 95.75 416 TYR A N 1
ATOM 3234 C CA . TYR A 1 416 ? 12.616 -15.505 -2.561 1.00 95.75 416 TYR A CA 1
ATOM 3235 C C . TYR A 1 416 ? 11.215 -15.850 -3.048 1.00 95.75 416 TYR A C 1
ATOM 3237 O O . TYR A 1 416 ? 10.706 -15.255 -3.986 1.00 95.75 416 TYR A O 1
ATOM 3245 N N . GLU A 1 417 ? 10.565 -16.795 -2.389 1.00 96.62 417 GLU A N 1
ATOM 3246 C CA . GLU A 1 417 ? 9.207 -17.208 -2.715 1.00 96.62 417 GLU A CA 1
ATOM 3247 C C . GLU A 1 417 ? 8.236 -16.021 -2.791 1.00 96.62 417 GLU A C 1
ATOM 3249 O O . GLU A 1 417 ? 8.274 -15.113 -1.952 1.00 96.62 417 GLU A O 1
ATOM 3254 N N . ARG A 1 418 ? 7.378 -16.011 -3.815 1.00 97.62 418 ARG A N 1
ATOM 3255 C CA . ARG A 1 418 ? 6.461 -14.895 -4.063 1.00 97.62 418 ARG A CA 1
ATOM 3256 C C . ARG A 1 418 ? 5.244 -14.964 -3.160 1.00 97.62 418 ARG A C 1
ATOM 3258 O O . ARG A 1 418 ? 4.874 -16.030 -2.672 1.00 97.62 418 ARG A O 1
ATOM 3265 N N . GLY A 1 419 ? 4.594 -13.827 -2.950 1.00 97.75 419 GLY A N 1
ATOM 3266 C CA . GLY A 1 419 ? 3.399 -13.771 -2.120 1.00 97.75 419 GLY A CA 1
ATOM 3267 C C . GLY A 1 419 ? 2.767 -12.392 -2.060 1.00 97.75 419 GLY A C 1
ATOM 3268 O O . GLY A 1 419 ? 3.130 -11.493 -2.814 1.00 97.75 419 GLY A O 1
ATOM 3269 N N . GLY A 1 420 ? 1.824 -12.245 -1.137 1.00 98.19 420 GLY A N 1
ATOM 3270 C CA . GLY A 1 420 ? 1.189 -10.976 -0.798 1.00 98.19 420 GLY A CA 1
ATOM 3271 C C . GLY A 1 420 ? 1.044 -10.830 0.712 1.00 98.19 420 GLY A C 1
ATOM 3272 O O . GLY A 1 420 ? 1.075 -11.819 1.450 1.00 98.19 420 GLY A O 1
ATOM 3273 N N . ARG A 1 421 ? 0.889 -9.593 1.182 1.00 98.56 421 ARG A N 1
ATOM 3274 C CA . ARG A 1 421 ? 0.588 -9.317 2.591 1.00 98.56 421 ARG A CA 1
ATOM 3275 C C . ARG A 1 421 ? -0.920 -9.361 2.796 1.00 98.56 421 ARG A C 1
ATOM 3277 O O . ARG A 1 421 ? -1.656 -8.725 2.054 1.00 98.56 421 ARG A O 1
ATOM 3284 N N . HIS A 1 422 ? -1.373 -10.067 3.817 1.00 98.69 422 HIS A N 1
ATOM 3285 C CA . HIS A 1 422 ? -2.769 -10.095 4.222 1.00 98.69 422 HIS A CA 1
ATOM 3286 C C . HIS A 1 422 ? -2.924 -9.402 5.577 1.00 98.69 422 HIS A C 1
ATOM 3288 O O . HIS A 1 422 ? -2.133 -9.640 6.490 1.00 98.69 422 HIS A O 1
ATOM 3294 N N . ILE A 1 423 ? -3.906 -8.509 5.693 1.00 98.56 423 ILE A N 1
ATOM 3295 C CA . ILE A 1 423 ? -4.159 -7.667 6.867 1.00 98.56 423 ILE A CA 1
ATOM 3296 C C . ILE A 1 423 ? -5.603 -7.884 7.301 1.00 98.56 423 ILE A C 1
ATOM 3298 O O . ILE A 1 423 ? -6.513 -7.748 6.490 1.00 98.56 423 ILE A O 1
ATOM 3302 N N . VAL A 1 424 ? -5.819 -8.142 8.586 1.00 98.06 424 VAL A N 1
ATOM 3303 C CA . VAL A 1 424 ? -7.144 -8.298 9.183 1.00 98.06 424 VAL A CA 1
ATOM 3304 C C . VAL A 1 424 ? -7.328 -7.266 10.283 1.00 98.06 424 VAL A C 1
ATOM 3306 O O . VAL A 1 424 ? -6.559 -7.201 11.246 1.00 98.06 424 VAL A O 1
ATOM 3309 N N . VAL A 1 425 ? -8.384 -6.471 10.141 1.00 97.06 425 VAL A N 1
ATOM 3310 C CA . VAL A 1 425 ? -8.816 -5.490 11.134 1.00 97.06 425 VAL A CA 1
ATOM 3311 C C . VAL A 1 425 ? -10.119 -5.967 11.755 1.00 97.06 425 VAL A C 1
ATOM 3313 O O . VAL A 1 425 ? -11.090 -6.177 11.035 1.00 97.06 425 VAL A O 1
ATOM 3316 N N . ASP A 1 426 ? -10.155 -6.119 13.075 1.00 95.38 426 ASP A N 1
ATOM 3317 C CA . ASP A 1 426 ? -11.390 -6.365 13.822 1.00 95.38 426 ASP A CA 1
ATOM 3318 C C . ASP A 1 426 ? -11.970 -5.024 14.297 1.00 95.38 426 ASP A C 1
ATOM 3320 O O . ASP A 1 426 ? -11.280 -4.226 14.939 1.00 95.38 426 ASP A O 1
ATOM 3324 N N . GLU A 1 427 ? -13.232 -4.740 13.961 1.00 94.19 427 GLU A N 1
ATOM 3325 C CA . GLU A 1 427 ? -13.878 -3.484 14.346 1.00 94.19 427 GLU A CA 1
ATOM 3326 C C . GLU A 1 427 ? -13.912 -3.290 15.874 1.00 94.19 427 GLU A C 1
ATOM 3328 O O . GLU A 1 427 ? -13.789 -2.161 16.362 1.00 94.19 427 GLU A O 1
ATOM 3333 N N . ASP A 1 428 ? -14.075 -4.364 16.649 1.00 89.25 428 ASP A N 1
ATOM 3334 C CA . ASP A 1 428 ? -14.193 -4.266 18.106 1.00 89.25 428 ASP A CA 1
ATOM 3335 C C . ASP A 1 428 ? -12.855 -3.898 18.774 1.00 89.25 428 ASP A C 1
ATOM 3337 O O . ASP A 1 428 ? -12.837 -3.197 19.799 1.00 89.25 428 ASP A O 1
ATOM 3341 N N . ASP A 1 429 ? -11.737 -4.267 18.149 1.00 85.50 429 ASP A N 1
ATOM 3342 C CA . ASP A 1 429 ? -10.391 -3.896 18.592 1.00 85.50 429 ASP A CA 1
ATOM 3343 C C . ASP A 1 429 ? -10.109 -2.405 18.356 1.00 85.50 429 ASP A C 1
ATOM 3345 O O . ASP A 1 429 ? -9.504 -1.740 19.208 1.00 85.50 429 ASP A O 1
ATOM 3349 N N . LEU A 1 430 ? -10.627 -1.835 17.259 1.00 85.12 430 LEU A N 1
ATOM 3350 C CA . LEU A 1 430 ? -10.534 -0.396 16.985 1.00 85.12 430 LEU A CA 1
ATOM 3351 C C . LEU A 1 430 ? -11.235 0.429 18.070 1.00 85.12 430 LEU A C 1
ATOM 3353 O O . LEU A 1 430 ? -10.675 1.394 18.597 1.00 85.12 430 LEU A O 1
ATOM 3357 N N . ILE A 1 431 ? -12.457 0.030 18.432 1.00 67.50 431 ILE A N 1
ATOM 3358 C CA . ILE A 1 431 ? -13.279 0.723 19.433 1.00 67.50 431 ILE A CA 1
ATOM 3359 C C . ILE A 1 431 ? -12.599 0.685 20.807 1.00 67.50 431 ILE A C 1
ATOM 3361 O O . ILE A 1 431 ? -12.581 1.687 21.527 1.00 67.50 431 ILE A O 1
ATOM 3365 N N . THR A 1 432 ? -12.011 -0.457 21.163 1.00 62.38 432 THR A N 1
ATOM 3366 C CA . THR A 1 432 ? -11.328 -0.649 22.448 1.00 62.38 432 THR A CA 1
ATOM 3367 C C . THR A 1 432 ? -10.063 0.211 22.546 1.00 62.38 432 THR A C 1
ATOM 3369 O O . THR A 1 432 ? -9.867 0.906 23.547 1.00 62.38 432 THR A O 1
ATOM 3372 N N . SER A 1 433 ? -9.254 0.254 21.482 1.00 62.53 433 SER A N 1
ATOM 3373 C CA . SER A 1 433 ? -8.041 1.083 21.397 1.00 62.53 433 SER A CA 1
ATOM 3374 C C . SER A 1 433 ? -8.344 2.588 21.497 1.00 62.53 433 SER A C 1
ATOM 3376 O O . SER A 1 433 ? -7.672 3.330 22.227 1.00 62.53 433 SER A O 1
ATOM 3378 N N . LEU A 1 434 ? -9.414 3.052 20.840 1.00 63.53 434 LEU A N 1
ATOM 3379 C CA . LEU A 1 434 ? -9.846 4.450 20.915 1.00 63.53 434 LEU A CA 1
ATOM 3380 C C . LEU A 1 434 ? -10.376 4.829 22.300 1.00 63.53 434 LEU A C 1
ATOM 3382 O O . LEU A 1 434 ? -10.012 5.888 22.807 1.00 63.53 434 LEU A O 1
ATOM 3386 N N . HIS A 1 435 ? -11.201 3.987 22.932 1.00 58.78 435 HIS A N 1
ATOM 3387 C CA . HIS A 1 435 ? -11.738 4.265 24.270 1.00 58.78 435 HIS A CA 1
ATOM 3388 C C . HIS A 1 435 ? -10.653 4.293 25.351 1.00 58.78 435 HIS A C 1
ATOM 3390 O O . HIS A 1 435 ? -10.711 5.146 26.238 1.00 58.78 435 HIS A O 1
ATOM 3396 N N . ALA A 1 436 ? -9.641 3.425 25.258 1.00 56.84 436 ALA A N 1
ATOM 3397 C CA . ALA A 1 436 ? -8.470 3.486 26.134 1.00 56.84 436 ALA A CA 1
ATOM 3398 C C . ALA A 1 436 ? -7.691 4.805 25.957 1.00 56.84 436 ALA A C 1
ATOM 3400 O O . ALA A 1 436 ? -7.151 5.361 26.915 1.00 56.84 436 ALA A O 1
ATOM 3401 N N . SER A 1 437 ? -7.662 5.335 24.732 1.00 56.47 437 SER A N 1
ATOM 3402 C CA . SER A 1 437 ? -6.935 6.561 24.389 1.00 56.47 437 SER A CA 1
ATOM 3403 C C . SER A 1 437 ? -7.714 7.843 24.725 1.00 56.47 437 SER A C 1
ATOM 3405 O O . SER A 1 437 ? -7.085 8.841 25.096 1.00 56.47 437 SER A O 1
ATOM 3407 N N . HIS A 1 438 ? -9.053 7.785 24.648 1.00 59.44 438 HIS A N 1
ATOM 3408 C CA . HIS A 1 438 ? -10.017 8.880 24.817 1.00 59.44 438 HIS A CA 1
ATOM 3409 C C . HIS A 1 438 ? -11.253 8.425 25.627 1.00 59.44 438 HIS A C 1
ATOM 3411 O O . HIS A 1 438 ? -12.292 8.088 25.046 1.00 59.44 438 HIS A O 1
ATOM 3417 N N . PRO A 1 439 ? -11.194 8.430 26.971 1.00 54.56 439 PRO A N 1
ATOM 3418 C CA . PRO A 1 439 ? -12.330 8.038 27.800 1.00 54.56 439 PRO A CA 1
ATOM 3419 C C . PRO A 1 439 ? -13.501 9.013 27.603 1.00 54.56 439 PRO A C 1
ATOM 3421 O O . PRO A 1 439 ? -13.384 10.200 27.914 1.00 54.56 439 PRO A O 1
ATOM 3424 N N . ARG A 1 440 ? -14.653 8.542 27.104 1.00 52.03 440 ARG A N 1
ATOM 3425 C CA . ARG A 1 440 ? -15.887 9.348 27.147 1.00 52.03 440 ARG A CA 1
ATOM 3426 C C . ARG A 1 440 ? -16.321 9.523 28.603 1.00 52.03 440 ARG A C 1
ATOM 3428 O O . ARG A 1 440 ? -16.301 8.563 29.370 1.00 52.03 440 ARG A O 1
ATOM 3435 N N . GLN A 1 441 ? -16.812 10.710 28.964 1.00 41.41 441 GLN A N 1
ATOM 3436 C CA . GLN A 1 441 ? -17.682 10.844 30.135 1.00 41.41 441 GLN A CA 1
ATOM 3437 C C . GLN A 1 441 ? -18.980 10.080 29.833 1.00 41.41 441 GLN A C 1
ATOM 3439 O O . GLN A 1 441 ? -19.815 10.549 29.061 1.00 41.41 441 GLN A O 1
ATOM 3444 N N . GLN A 1 442 ? -19.125 8.867 30.370 1.00 40.72 442 GLN A N 1
ATOM 3445 C CA . GLN A 1 442 ? -20.389 8.139 30.289 1.00 40.72 442 GLN A CA 1
ATOM 3446 C C . GLN A 1 442 ? -21.468 8.894 31.084 1.00 40.72 442 GLN A C 1
ATOM 3448 O O . GLN A 1 442 ? -21.206 9.299 32.221 1.00 40.72 442 GLN A O 1
ATOM 3453 N N . PRO A 1 443 ? -22.691 9.061 30.549 1.00 34.84 443 PRO A N 1
ATOM 3454 C CA . PRO A 1 443 ? -23.833 9.394 31.387 1.00 34.84 443 PRO A CA 1
ATOM 3455 C C . PRO A 1 443 ? -24.076 8.243 32.385 1.00 34.84 443 PRO A C 1
ATOM 3457 O O . PRO A 1 443 ? -23.920 7.073 32.024 1.00 34.84 443 PRO A O 1
ATOM 3460 N N . PRO A 1 444 ? -24.442 8.535 33.645 1.00 32.53 444 PRO A N 1
ATOM 3461 C CA . PRO A 1 444 ? -24.618 7.503 34.657 1.00 32.53 444 PRO A CA 1
ATOM 3462 C C . PRO A 1 444 ? -25.855 6.659 34.321 1.00 32.53 444 PRO A C 1
ATOM 3464 O O . PRO A 1 444 ? -26.976 7.156 34.409 1.00 32.53 444 PRO A O 1
ATOM 3467 N N . GLY A 1 445 ? -25.672 5.389 33.939 1.00 37.34 445 GLY A N 1
ATOM 3468 C CA . GLY A 1 445 ? -26.810 4.470 33.811 1.00 37.34 445 GLY A CA 1
ATOM 3469 C C . GLY A 1 445 ? -26.614 3.160 33.047 1.00 37.34 445 GLY A C 1
ATOM 3470 O O . GLY A 1 445 ? -27.374 2.231 33.301 1.00 37.34 445 GLY A O 1
ATOM 3471 N N . GLU A 1 446 ? -25.627 3.018 32.160 1.00 36.84 446 GLU A N 1
ATOM 3472 C CA . GLU A 1 446 ? -25.471 1.767 31.398 1.00 36.84 446 GLU A CA 1
ATOM 3473 C C . GLU A 1 446 ? -24.383 0.868 31.983 1.00 36.84 446 GLU A C 1
ATOM 3475 O O . GLU A 1 446 ? -23.190 1.019 31.730 1.00 36.84 446 GLU A O 1
ATOM 3480 N N . THR A 1 447 ? -24.811 -0.114 32.774 1.00 38.66 447 THR A N 1
ATOM 3481 C CA . THR A 1 447 ? -23.958 -1.210 33.235 1.00 38.66 447 THR A CA 1
ATOM 3482 C C . THR A 1 447 ? -23.721 -2.174 32.067 1.00 38.66 447 THR A C 1
ATOM 3484 O O . THR A 1 447 ? -24.493 -3.107 31.853 1.00 38.66 447 THR A O 1
ATOM 3487 N N . GLN A 1 448 ? -22.668 -1.962 31.273 1.00 44.47 448 GLN A N 1
ATOM 3488 C CA . GLN A 1 448 ? -22.238 -2.970 30.301 1.00 44.47 448 GLN A CA 1
ATOM 3489 C C . GLN A 1 448 ? -21.475 -4.083 31.021 1.00 44.47 448 GLN A C 1
ATOM 3491 O O . GLN A 1 448 ? -20.288 -3.964 31.309 1.00 44.47 448 GLN A O 1
ATOM 3496 N N . GLN A 1 449 ? -22.148 -5.212 31.251 1.00 37.50 449 GLN A N 1
ATOM 3497 C CA . GLN A 1 449 ? -21.473 -6.505 31.361 1.00 37.50 449 GLN A CA 1
ATOM 3498 C C . GLN A 1 449 ? -20.940 -6.896 29.972 1.00 37.50 449 GLN A C 1
ATOM 3500 O O . GLN A 1 449 ? -21.507 -7.748 29.292 1.00 37.50 449 GLN A O 1
ATOM 3505 N N . ARG A 1 450 ? -19.859 -6.260 29.511 1.00 45.34 450 ARG A N 1
ATOM 3506 C CA . ARG A 1 450 ? -19.010 -6.847 28.470 1.00 45.34 450 ARG A CA 1
ATOM 3507 C C . ARG A 1 450 ? -17.946 -7.651 29.199 1.00 45.34 450 ARG A C 1
ATOM 3509 O O . ARG A 1 450 ? -17.135 -7.082 29.917 1.00 45.34 450 ARG A O 1
ATOM 3516 N N . LYS A 1 451 ? -17.996 -8.980 29.052 1.00 34.94 451 LYS A N 1
ATOM 3517 C CA . LYS A 1 451 ? -16.870 -9.848 29.405 1.00 34.94 451 LYS A CA 1
ATOM 3518 C C . LYS A 1 451 ? -15.638 -9.278 28.710 1.00 34.94 451 LYS A C 1
ATOM 3520 O O . LYS A 1 451 ? -15.591 -9.288 27.481 1.00 34.94 451 LYS A O 1
ATOM 3525 N N . GLU A 1 452 ? -14.681 -8.786 29.486 1.00 38.00 452 GLU A N 1
ATOM 3526 C CA . GLU A 1 452 ? -13.303 -8.675 29.033 1.00 38.00 452 GLU A CA 1
ATOM 3527 C C . GLU A 1 452 ? -12.929 -10.062 28.508 1.00 38.00 452 GLU A C 1
ATOM 3529 O O . GLU A 1 452 ? -12.916 -11.049 29.246 1.00 38.00 452 GLU A O 1
ATOM 3534 N N . LYS A 1 453 ? -12.760 -10.174 27.190 1.00 34.06 453 LYS A N 1
ATOM 3535 C CA . LYS A 1 453 ? -12.101 -11.330 26.598 1.00 34.06 453 LYS A CA 1
ATOM 3536 C C . LYS A 1 453 ? -10.653 -11.237 27.076 1.00 34.06 453 LYS A C 1
ATOM 3538 O O . LYS A 1 453 ? -9.845 -10.522 26.491 1.00 34.06 453 LYS A O 1
ATOM 3543 N N . GLU A 1 454 ? -10.344 -11.908 28.178 1.00 33.09 454 GLU A N 1
ATOM 3544 C CA . GLU A 1 454 ? -8.966 -12.224 28.534 1.00 33.09 454 GLU A CA 1
ATOM 3545 C C . GLU A 1 454 ? -8.359 -13.005 27.354 1.00 33.09 454 GLU A C 1
ATOM 3547 O O . GLU A 1 454 ? -8.825 -14.098 27.029 1.00 33.09 454 GLU A O 1
ATOM 3552 N N . GLY A 1 455 ? -7.365 -12.418 26.672 1.00 30.59 455 GLY A N 1
ATOM 3553 C CA . GLY A 1 455 ? -6.507 -13.142 25.723 1.00 30.59 455 GLY A CA 1
ATOM 3554 C C . GLY A 1 455 ? -6.469 -12.689 24.255 1.00 30.59 455 GLY A C 1
ATOM 3555 O O . GLY A 1 455 ? -6.166 -13.517 23.405 1.00 30.59 455 GLY A O 1
ATOM 3556 N N . GLY A 1 456 ? -6.730 -11.421 23.921 1.00 32.75 456 GLY A N 1
ATOM 3557 C CA . GLY A 1 456 ? -6.461 -10.893 22.572 1.00 32.75 456 GLY A CA 1
ATOM 3558 C C . GLY A 1 456 ? -6.295 -9.378 22.591 1.00 32.75 456 GLY A C 1
ATOM 3559 O O . GLY A 1 456 ? -7.281 -8.653 22.597 1.00 32.75 456 GLY A O 1
ATOM 3560 N N . GLY A 1 457 ? -5.058 -8.891 22.704 1.00 37.50 457 GLY A N 1
ATOM 3561 C CA . GLY A 1 457 ? -4.771 -7.457 22.772 1.00 37.50 457 GLY A CA 1
ATOM 3562 C C . GLY A 1 457 ? -5.052 -6.771 21.435 1.00 37.50 457 GLY A C 1
ATOM 3563 O O . GLY A 1 457 ? -4.392 -7.095 20.452 1.00 37.50 457 GLY A O 1
ATOM 3564 N N . GLY A 1 458 ? -5.998 -5.826 21.430 1.00 55.62 458 GLY A N 1
ATOM 3565 C CA . GLY A 1 458 ? -6.504 -5.143 20.237 1.00 55.62 458 GLY A CA 1
ATOM 3566 C C . GLY A 1 458 ? -5.416 -4.550 19.341 1.00 55.62 458 GLY A C 1
ATOM 3567 O O . GLY A 1 458 ? -4.825 -3.513 19.653 1.00 55.62 458 GLY A O 1
ATOM 3568 N N . GLY A 1 459 ? -5.169 -5.221 18.218 1.00 73.06 459 GLY A N 1
ATOM 3569 C CA . GLY A 1 459 ? -4.127 -4.883 17.257 1.00 73.06 459 GLY A CA 1
ATOM 3570 C C . GLY A 1 459 ? -4.349 -5.546 15.903 1.00 73.06 459 GLY A C 1
ATOM 3571 O O . GLY A 1 459 ? -5.109 -6.505 15.778 1.00 73.06 459 GLY A O 1
ATOM 3572 N N . LEU A 1 460 ? -3.685 -5.014 14.877 1.00 91.25 460 LEU A N 1
ATOM 3573 C CA . LEU A 1 460 ? -3.841 -5.472 13.494 1.00 91.25 460 LEU A CA 1
ATOM 3574 C C . LEU A 1 460 ? -3.199 -6.853 13.338 1.00 91.25 460 LEU A C 1
ATOM 3576 O O . LEU A 1 460 ? -1.991 -6.981 13.539 1.00 91.25 460 LEU A O 1
ATOM 3580 N N . GLN A 1 461 ? -3.976 -7.865 12.955 1.00 95.56 461 GLN A N 1
ATOM 3581 C CA . GLN A 1 461 ? -3.419 -9.174 12.606 1.00 95.56 461 GLN A CA 1
ATOM 3582 C C . GLN A 1 461 ? -2.948 -9.142 11.157 1.00 95.56 461 GLN A C 1
ATOM 3584 O O . GLN A 1 461 ? -3.655 -8.629 10.289 1.00 95.56 461 GLN A O 1
ATOM 3589 N N . MET A 1 462 ? -1.766 -9.677 10.876 1.00 95.88 462 MET A N 1
ATOM 3590 C CA . MET A 1 462 ? -1.267 -9.736 9.508 1.00 95.88 462 MET A CA 1
ATOM 3591 C C . MET A 1 462 ? -0.238 -10.827 9.298 1.00 95.88 462 MET A C 1
ATOM 3593 O O . MET A 1 462 ? 0.460 -11.242 10.217 1.00 95.88 462 MET A O 1
ATOM 3597 N N . TRP A 1 463 ? -0.107 -11.241 8.049 1.00 97.69 463 TRP A N 1
ATOM 3598 C CA . TRP A 1 463 ? 0.884 -12.216 7.631 1.00 97.69 463 TRP A CA 1
ATOM 3599 C C . TRP A 1 463 ? 1.226 -12.053 6.154 1.00 97.69 463 TRP A C 1
ATOM 3601 O O . TRP A 1 463 ? 0.549 -11.339 5.415 1.00 97.69 463 TRP A O 1
ATOM 3611 N N . ILE A 1 464 ? 2.271 -12.740 5.706 1.00 98.06 464 ILE A N 1
ATOM 3612 C CA . ILE A 1 464 ? 2.569 -12.937 4.291 1.00 98.06 464 ILE A CA 1
ATOM 3613 C C . ILE A 1 464 ? 2.001 -14.287 3.858 1.00 98.06 464 ILE A C 1
ATOM 3615 O O . ILE A 1 464 ? 2.388 -15.332 4.383 1.00 98.06 464 ILE A O 1
ATOM 3619 N N . ARG A 1 465 ? 1.093 -14.281 2.880 1.00 98.00 465 ARG A N 1
ATOM 3620 C CA . ARG A 1 465 ? 0.647 -15.494 2.192 1.00 98.00 465 ARG A CA 1
ATOM 3621 C C . ARG A 1 465 ? 1.560 -15.746 1.002 1.00 98.00 465 ARG A C 1
ATOM 3623 O O . ARG A 1 465 ? 1.634 -14.920 0.094 1.00 98.00 465 ARG A O 1
ATOM 3630 N N . LEU A 1 466 ? 2.230 -16.891 1.006 1.00 97.75 466 LEU A N 1
ATOM 3631 C CA . LEU A 1 466 ? 3.139 -17.303 -0.060 1.00 97.75 466 LEU A CA 1
ATOM 3632 C C . LEU A 1 466 ? 2.415 -18.075 -1.170 1.00 97.75 466 LEU A C 1
ATOM 3634 O O . LEU A 1 466 ? 1.344 -18.646 -0.961 1.00 97.75 466 LEU A O 1
ATOM 3638 N N . GLU A 1 467 ? 3.028 -18.136 -2.350 1.00 95.94 467 GLU A N 1
ATOM 3639 C CA . GLU A 1 467 ? 2.514 -18.843 -3.529 1.00 95.94 467 GLU A CA 1
ATOM 3640 C C . GLU A 1 467 ? 2.434 -20.372 -3.363 1.00 95.94 467 GLU A C 1
ATOM 3642 O O . GLU A 1 467 ? 1.717 -21.033 -4.117 1.00 95.94 467 GLU A O 1
ATOM 3647 N N . SER A 1 468 ? 3.139 -20.956 -2.389 1.00 95.06 468 SER A N 1
ATOM 3648 C CA . SER A 1 468 ? 2.934 -22.347 -1.957 1.00 95.06 468 SER A CA 1
ATOM 3649 C C . SER A 1 468 ? 1.682 -22.547 -1.103 1.00 95.06 468 SER A C 1
ATOM 3651 O O . SER A 1 468 ? 1.302 -23.685 -0.836 1.00 95.06 468 SER A O 1
ATOM 3653 N N . GLY A 1 469 ? 1.050 -21.463 -0.653 1.00 93.31 469 GLY A N 1
ATOM 3654 C CA . GLY A 1 469 ? -0.031 -21.488 0.321 1.00 93.31 469 GLY A CA 1
ATOM 3655 C C . GLY A 1 469 ? 0.447 -21.462 1.773 1.00 93.31 469 GLY A C 1
ATOM 3656 O O . GLY A 1 469 ? -0.400 -21.457 2.657 1.00 93.31 469 GLY A O 1
ATOM 3657 N N . HIS A 1 470 ? 1.751 -21.409 2.065 1.00 94.69 470 HIS A N 1
ATOM 3658 C CA . HIS A 1 470 ? 2.242 -21.245 3.440 1.00 94.69 470 HIS A CA 1
ATOM 3659 C C . HIS A 1 470 ? 2.069 -19.807 3.952 1.00 94.69 470 HIS A C 1
ATOM 3661 O O . HIS A 1 470 ? 2.038 -18.848 3.177 1.00 94.69 470 HIS A O 1
ATOM 3667 N N . VAL A 1 471 ? 1.956 -19.674 5.275 1.00 95.75 471 VAL A N 1
ATOM 3668 C CA . VAL A 1 471 ? 1.986 -18.388 5.984 1.00 95.75 471 VAL A CA 1
ATOM 3669 C C . VAL A 1 471 ? 3.413 -18.108 6.432 1.00 95.75 471 VAL A C 1
ATOM 3671 O O . VAL A 1 471 ? 4.066 -18.988 6.984 1.00 95.75 471 VAL A O 1
ATOM 3674 N N . SER A 1 472 ? 3.874 -16.880 6.232 1.00 93.81 472 SER A N 1
ATOM 3675 C CA . SER A 1 472 ? 5.172 -16.398 6.691 1.00 93.81 472 SER A CA 1
ATOM 3676 C C . SER A 1 472 ? 5.000 -15.094 7.471 1.00 93.81 472 SER A C 1
ATOM 3678 O O . SER A 1 472 ? 4.172 -14.267 7.095 1.00 93.81 472 SER A O 1
ATOM 3680 N N . GLY A 1 473 ? 5.742 -14.909 8.567 1.00 88.50 473 GLY A N 1
ATOM 3681 C CA . GLY A 1 473 ? 5.692 -13.674 9.365 1.00 88.50 473 GLY A CA 1
ATOM 3682 C C . GLY A 1 473 ? 4.292 -13.324 9.888 1.00 88.50 473 GLY A C 1
ATOM 3683 O O . GLY A 1 473 ? 3.817 -12.213 9.663 1.00 88.50 473 GLY A O 1
ATOM 3684 N N . ASN A 1 474 ? 3.614 -14.274 10.544 1.00 94.56 474 ASN A N 1
ATOM 3685 C CA . ASN A 1 474 ? 2.327 -14.025 11.199 1.00 94.56 474 ASN A CA 1
ATOM 3686 C C . ASN A 1 474 ? 2.529 -13.185 12.467 1.00 94.56 474 ASN A C 1
ATOM 3688 O O . ASN A 1 474 ? 3.126 -13.659 13.434 1.00 94.56 474 ASN A O 1
ATOM 3692 N N . VAL A 1 475 ? 2.051 -11.942 12.450 1.00 94.81 475 VAL A N 1
ATOM 3693 C CA . VAL A 1 475 ? 2.284 -10.955 13.505 1.00 94.81 475 VAL A CA 1
ATOM 3694 C C . VAL A 1 475 ? 1.009 -10.214 13.895 1.00 94.81 475 VAL A C 1
ATOM 3696 O O . VAL A 1 475 ? 0.082 -10.036 13.104 1.00 94.81 475 VAL A O 1
ATOM 3699 N N . SER A 1 476 ? 1.006 -9.717 15.129 1.00 93.81 476 SER A N 1
ATOM 3700 C CA . SER A 1 476 ? -0.043 -8.868 15.687 1.00 93.81 476 SER A CA 1
ATOM 3701 C C . SER A 1 476 ? 0.545 -7.499 16.012 1.00 93.81 476 SER A C 1
ATOM 3703 O O . SER A 1 476 ? 1.321 -7.371 16.957 1.00 93.81 476 SER A O 1
ATOM 3705 N N . LEU A 1 477 ? 0.172 -6.460 15.264 1.00 91.38 477 LEU A N 1
ATOM 3706 C CA . LEU A 1 477 ? 0.636 -5.096 15.518 1.00 91.38 477 LEU A CA 1
ATOM 3707 C C . LEU A 1 477 ? -0.187 -4.452 16.633 1.00 91.38 477 LEU A C 1
ATOM 3709 O O . LEU A 1 477 ? -1.248 -3.869 16.401 1.00 91.38 477 LEU A O 1
ATOM 3713 N N . ASN A 1 478 ? 0.304 -4.590 17.859 1.00 87.81 478 ASN A N 1
ATOM 3714 C CA . ASN A 1 478 ? -0.308 -4.048 19.066 1.00 87.81 478 ASN A CA 1
ATOM 3715 C C . ASN A 1 478 ? 0.745 -3.327 19.943 1.00 87.81 478 ASN A C 1
ATOM 3717 O O . ASN A 1 478 ? 1.834 -2.929 19.508 1.00 87.81 478 ASN A O 1
ATOM 3721 N N . ALA A 1 479 ? 0.421 -3.131 21.222 1.00 84.50 479 ALA A N 1
ATOM 3722 C CA . ALA A 1 479 ? 1.316 -2.487 22.174 1.00 84.50 479 ALA A CA 1
ATOM 3723 C C . ALA A 1 479 ? 2.640 -3.250 22.417 1.00 84.50 479 ALA A C 1
ATOM 3725 O O . ALA A 1 479 ? 3.630 -2.594 22.750 1.00 84.50 479 ALA A O 1
ATOM 3726 N N . SER A 1 480 ? 2.686 -4.568 22.215 1.00 88.25 480 SER A N 1
ATOM 3727 C CA . SER A 1 480 ? 3.838 -5.431 22.503 1.00 88.25 480 SER A CA 1
ATOM 3728 C C . SER A 1 480 ? 4.664 -5.844 21.274 1.00 88.25 480 SER A C 1
ATOM 3730 O O . SER A 1 480 ? 5.780 -6.326 21.445 1.00 88.25 480 SER A O 1
ATOM 3732 N N . TYR A 1 481 ? 4.206 -5.567 20.046 1.00 91.94 481 TYR A N 1
ATOM 3733 C CA . TYR A 1 481 ? 5.028 -5.754 18.837 1.00 91.94 481 TYR A CA 1
ATOM 3734 C C . TYR A 1 481 ? 6.384 -5.028 18.946 1.00 91.94 481 TYR A C 1
ATOM 3736 O O . TYR A 1 481 ? 6.430 -3.860 19.350 1.00 91.94 481 TYR A O 1
ATOM 3744 N N . GLY A 1 482 ? 7.465 -5.709 18.552 1.00 90.69 482 GLY A N 1
ATOM 3745 C CA . GLY A 1 482 ? 8.858 -5.287 18.762 1.00 90.69 482 GLY A CA 1
ATOM 3746 C C . GLY A 1 482 ? 9.461 -5.757 20.095 1.00 90.69 482 GLY A C 1
ATOM 3747 O O . GLY A 1 482 ? 10.644 -5.558 20.352 1.00 90.69 482 GLY A O 1
ATOM 3748 N N . VAL A 1 483 ? 8.651 -6.399 20.941 1.00 90.56 483 VAL A N 1
ATOM 3749 C CA . VAL A 1 483 ? 9.070 -7.087 22.174 1.00 90.56 483 VAL A CA 1
ATOM 3750 C C . VAL A 1 483 ? 8.595 -8.540 22.168 1.00 90.56 483 VAL A C 1
ATOM 3752 O O . VAL A 1 483 ? 9.301 -9.409 22.672 1.00 90.56 483 VAL A O 1
ATOM 3755 N N . ASP A 1 484 ? 7.418 -8.800 21.594 1.00 91.81 484 ASP A N 1
ATOM 3756 C CA . ASP A 1 484 ? 6.911 -10.153 21.360 1.00 91.81 484 ASP A CA 1
ATOM 3757 C C . ASP A 1 484 ? 7.873 -10.964 20.480 1.00 91.81 484 ASP A C 1
ATOM 3759 O O . ASP A 1 484 ? 8.423 -10.444 19.511 1.00 91.81 484 ASP A O 1
ATOM 3763 N N . GLU A 1 485 ? 8.041 -12.248 20.801 1.00 93.00 485 GLU A N 1
ATOM 3764 C CA . GLU A 1 485 ? 8.793 -13.193 19.974 1.00 93.00 485 GLU A CA 1
ATOM 3765 C C . GLU A 1 485 ? 7.857 -13.915 18.998 1.00 93.00 485 GLU A C 1
ATOM 3767 O O . GLU A 1 485 ? 6.797 -14.419 19.377 1.00 93.00 485 GLU A O 1
ATOM 3772 N N . TYR A 1 486 ? 8.279 -13.994 17.740 1.00 93.75 486 TYR A N 1
ATOM 3773 C CA . TYR A 1 486 ? 7.548 -14.611 16.644 1.00 93.75 486 TYR A CA 1
ATOM 3774 C C . TYR A 1 486 ? 8.307 -15.801 16.055 1.00 93.75 486 TYR A C 1
ATOM 3776 O O . TYR A 1 486 ? 9.514 -15.973 16.238 1.00 93.75 486 TYR A O 1
ATOM 3784 N N . GLU A 1 487 ? 7.576 -16.636 15.318 1.00 91.25 487 GLU A N 1
ATOM 3785 C CA . GLU A 1 487 ? 8.150 -17.786 14.629 1.00 91.25 487 GLU A CA 1
ATOM 3786 C C . GLU A 1 487 ? 9.136 -17.370 13.531 1.00 91.25 487 GLU A C 1
ATOM 3788 O O . GLU A 1 487 ? 8.997 -16.332 12.877 1.00 91.25 487 GLU A O 1
ATOM 3793 N N . VAL A 1 488 ? 10.122 -18.237 13.294 1.00 87.69 488 VAL A N 1
ATOM 3794 C CA . VAL A 1 488 ? 11.117 -18.036 12.241 1.00 87.69 488 VAL A CA 1
ATOM 3795 C C . VAL A 1 488 ? 10.440 -18.033 10.872 1.00 87.69 488 VAL A C 1
ATOM 3797 O O . VAL A 1 488 ? 9.692 -18.939 10.509 1.00 87.69 488 VAL A O 1
ATOM 3800 N N . VAL A 1 489 ? 10.758 -17.011 10.085 1.00 89.94 489 VAL A N 1
ATOM 3801 C CA . VAL A 1 489 ? 10.201 -16.788 8.749 1.00 89.94 489 VAL A CA 1
ATOM 3802 C C . VAL A 1 489 ? 10.877 -17.691 7.726 1.00 89.94 489 VAL A C 1
ATOM 3804 O O . VAL A 1 489 ? 12.105 -17.720 7.616 1.00 89.94 489 VAL A O 1
ATOM 3807 N N . GLY A 1 490 ? 10.071 -18.393 6.928 1.00 82.50 490 GLY A N 1
ATOM 3808 C CA . GLY A 1 490 ? 10.560 -19.192 5.810 1.00 82.50 490 GLY A CA 1
ATOM 3809 C C . GLY A 1 490 ? 11.242 -18.323 4.748 1.00 82.50 490 GLY A C 1
ATOM 3810 O O . GLY A 1 490 ? 10.669 -17.343 4.268 1.00 82.50 490 GLY A O 1
ATOM 3811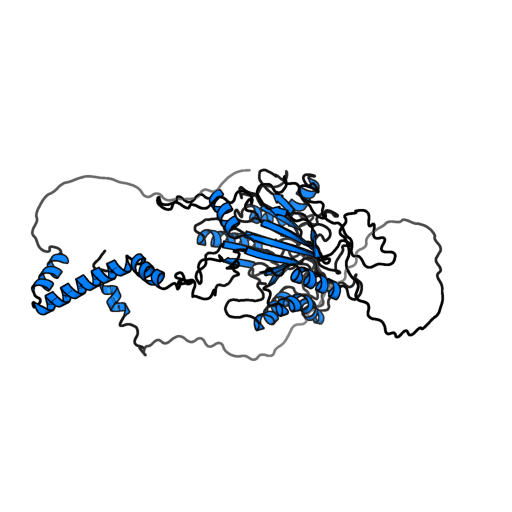 N N . ARG A 1 491 ? 12.460 -18.708 4.351 1.00 89.50 491 ARG A N 1
ATOM 3812 C CA . ARG A 1 491 ? 13.277 -18.033 3.320 1.00 89.50 491 ARG A CA 1
ATOM 3813 C C . ARG A 1 491 ? 13.418 -18.866 2.048 1.00 89.50 491 ARG A C 1
ATOM 3815 O O . ARG A 1 491 ? 14.467 -18.864 1.405 1.00 89.50 491 ARG A O 1
ATOM 3822 N N . GLY A 1 492 ? 12.365 -19.615 1.720 1.00 89.88 492 GLY A N 1
ATOM 3823 C CA . GLY A 1 492 ? 12.300 -20.406 0.497 1.00 89.88 492 GLY A CA 1
ATOM 3824 C C . GLY A 1 492 ? 12.563 -19.532 -0.728 1.00 89.88 492 GLY A C 1
ATOM 3825 O O . GLY A 1 492 ? 12.182 -18.362 -0.753 1.00 89.88 492 GLY A O 1
ATOM 3826 N N . LYS A 1 493 ? 13.238 -20.098 -1.727 1.00 90.12 493 LYS A N 1
ATOM 3827 C CA . LYS A 1 493 ? 13.525 -19.451 -3.010 1.00 90.12 493 LYS A CA 1
ATOM 3828 C C . LYS A 1 49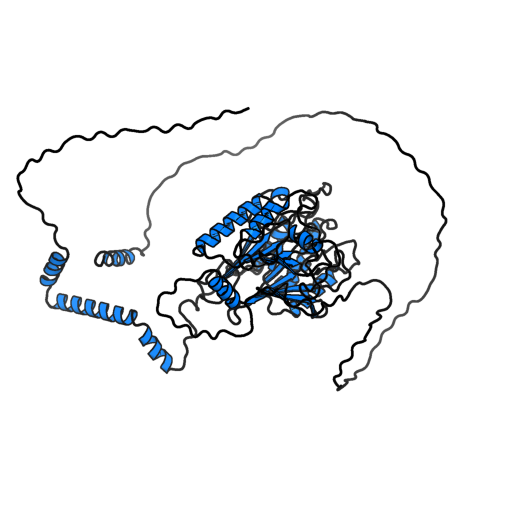3 ? 12.817 -20.204 -4.126 1.00 90.12 493 LYS A C 1
ATOM 3830 O O . LYS A 1 493 ? 12.805 -21.432 -4.108 1.00 90.12 493 LYS A O 1
ATOM 3835 N N . THR A 1 494 ? 12.257 -19.491 -5.099 1.00 83.50 494 THR A N 1
ATOM 3836 C CA . THR A 1 494 ? 11.470 -20.090 -6.196 1.00 83.50 494 THR A CA 1
ATOM 3837 C C . THR A 1 494 ? 12.077 -19.882 -7.585 1.00 83.50 494 THR A C 1
ATOM 3839 O O . THR A 1 494 ? 11.438 -20.182 -8.592 1.00 83.50 494 THR A O 1
ATOM 3842 N N . PHE A 1 495 ? 13.330 -19.415 -7.678 1.00 71.94 495 PHE A N 1
ATOM 3843 C CA . PHE A 1 495 ? 13.886 -19.007 -8.970 1.00 71.94 495 PHE A CA 1
ATOM 3844 C C . PHE A 1 495 ? 14.115 -20.145 -9.982 1.00 71.94 495 PHE A C 1
ATOM 3846 O O . PHE A 1 495 ? 14.624 -21.224 -9.674 1.00 71.94 495 PHE A O 1
ATOM 3853 N N . LEU A 1 496 ? 13.780 -19.829 -11.237 1.00 60.44 496 LEU A N 1
ATOM 3854 C CA . LEU A 1 496 ? 13.894 -20.647 -12.442 1.00 60.44 496 LEU A CA 1
ATOM 3855 C C . LEU A 1 496 ? 15.273 -20.425 -13.084 1.00 60.44 496 LEU A C 1
ATOM 3857 O O . LEU A 1 496 ? 15.516 -19.381 -13.683 1.00 60.44 496 LEU A O 1
ATOM 3861 N N . GLY A 1 497 ? 16.189 -21.392 -12.974 1.00 39.62 497 GLY A N 1
ATOM 3862 C CA . GLY A 1 497 ? 17.516 -21.259 -13.587 1.00 39.62 497 GLY A CA 1
ATOM 3863 C C . GLY A 1 497 ? 18.472 -22.436 -13.390 1.00 39.62 497 GLY A C 1
ATOM 3864 O O . GLY A 1 497 ? 19.535 -22.256 -12.819 1.00 39.62 497 GLY A O 1
ATOM 3865 N N . GLY A 1 498 ? 18.116 -23.620 -13.902 1.00 38.84 498 GLY A N 1
ATOM 3866 C CA . GLY A 1 498 ? 19.078 -24.641 -14.350 1.00 38.84 498 GLY A CA 1
ATOM 3867 C C . GLY A 1 498 ? 19.865 -25.435 -13.296 1.00 38.84 498 GLY A C 1
ATOM 3868 O O . GLY A 1 498 ? 21.047 -25.188 -13.098 1.00 38.84 498 GLY A O 1
ATOM 3869 N N . GLY A 1 499 ? 19.262 -26.515 -12.785 1.00 35.47 499 GLY A N 1
ATOM 3870 C CA . GLY A 1 499 ? 19.994 -27.681 -12.272 1.00 35.47 499 GLY A CA 1
ATOM 3871 C C . GLY A 1 499 ? 19.768 -27.995 -10.794 1.00 35.47 499 GLY A C 1
ATOM 3872 O O . GLY A 1 499 ? 20.253 -27.283 -9.931 1.00 35.47 499 GLY A O 1
ATOM 3873 N N . GLY A 1 500 ? 19.098 -29.123 -10.538 1.00 31.42 500 GLY A N 1
ATOM 3874 C CA . GLY A 1 500 ? 19.121 -29.825 -9.252 1.00 31.42 500 GLY A CA 1
ATOM 3875 C C . GLY A 1 500 ? 18.343 -29.145 -8.131 1.00 31.42 500 GLY A C 1
ATOM 3876 O O . GLY A 1 500 ? 18.900 -28.389 -7.350 1.00 31.42 500 GLY A O 1
ATOM 3877 N N . VAL A 1 501 ? 17.064 -29.497 -7.994 1.00 32.50 501 VAL A N 1
ATOM 3878 C CA . VAL A 1 501 ? 16.393 -29.365 -6.700 1.00 32.50 501 VAL A CA 1
ATOM 3879 C C . VAL A 1 501 ? 17.066 -30.362 -5.754 1.00 32.50 501 VAL A C 1
ATOM 3881 O O . VAL A 1 501 ? 16.815 -31.563 -5.841 1.00 32.50 501 VAL A O 1
ATOM 3884 N N . GLU A 1 502 ? 17.934 -29.876 -4.876 1.00 31.83 502 GLU A N 1
ATOM 3885 C CA . GLU A 1 502 ? 18.312 -30.597 -3.666 1.00 31.83 502 GLU A CA 1
ATOM 3886 C C . GLU A 1 502 ? 17.324 -30.155 -2.582 1.00 31.83 502 GLU A C 1
ATOM 3888 O O . GLU A 1 502 ? 17.434 -29.073 -2.009 1.00 31.83 502 GLU A O 1
ATOM 3893 N N . VAL A 1 503 ? 16.265 -30.948 -2.389 1.00 36.62 503 VAL A N 1
ATOM 3894 C CA . VAL A 1 503 ? 15.383 -30.773 -1.233 1.00 36.62 503 VAL A CA 1
ATOM 3895 C C . VAL A 1 503 ? 16.127 -31.352 -0.034 1.00 36.62 503 VAL A C 1
ATOM 3897 O O . VAL A 1 503 ? 16.244 -32.572 0.084 1.00 36.62 503 VAL A O 1
ATOM 3900 N N . ASP A 1 504 ? 16.621 -30.494 0.853 1.00 30.67 504 ASP A N 1
ATOM 3901 C CA . ASP A 1 504 ? 17.060 -30.916 2.182 1.00 30.67 504 ASP A CA 1
ATOM 3902 C C . ASP A 1 504 ? 15.816 -31.210 3.036 1.00 30.67 504 ASP A C 1
ATOM 3904 O O . ASP A 1 504 ? 15.241 -30.343 3.695 1.00 30.67 504 ASP A O 1
ATOM 3908 N N . LEU A 1 505 ? 15.338 -32.454 2.954 1.00 33.75 505 LEU A N 1
ATOM 3909 C CA . LEU A 1 505 ? 14.348 -33.002 3.876 1.00 33.75 505 LEU A CA 1
ATOM 3910 C C . LEU A 1 505 ? 15.064 -33.509 5.128 1.00 33.75 505 LEU A C 1
ATOM 3912 O O . LEU A 1 505 ? 15.246 -34.713 5.314 1.00 33.75 505 LEU A O 1
ATOM 3916 N N . SER A 1 506 ? 15.424 -32.589 6.016 1.00 29.38 506 SER A N 1
ATOM 3917 C CA . SER A 1 506 ? 15.839 -32.917 7.378 1.00 29.38 506 SER A CA 1
ATOM 3918 C C . SER A 1 506 ? 15.019 -32.155 8.422 1.00 29.38 506 SER A C 1
ATOM 3920 O O . SER A 1 506 ? 15.520 -31.387 9.230 1.00 29.38 506 SER A O 1
ATOM 3922 N N . SER A 1 507 ? 13.719 -32.442 8.483 1.00 32.03 507 SER A N 1
ATOM 3923 C CA . SER A 1 507 ? 13.033 -32.496 9.780 1.00 32.03 507 SER A CA 1
ATOM 3924 C C . SER A 1 507 ? 11.842 -33.447 9.716 1.00 32.03 507 SER A C 1
ATOM 3926 O O . SER A 1 507 ? 10.923 -33.329 8.910 1.00 32.03 507 SER A O 1
ATOM 3928 N N . SER A 1 508 ? 11.922 -34.473 10.550 1.00 31.66 508 SER A N 1
ATOM 3929 C CA . SER A 1 508 ? 10.931 -35.515 10.730 1.00 31.66 508 SER A CA 1
ATOM 3930 C C . SER A 1 508 ? 9.791 -35.024 11.621 1.00 31.66 508 SER A C 1
ATOM 3932 O O . SER A 1 508 ? 10.019 -34.585 12.742 1.00 31.66 508 SER A O 1
ATOM 3934 N N . SER A 1 509 ? 8.545 -35.233 11.198 1.00 31.69 509 SER A N 1
ATOM 3935 C CA . SER A 1 509 ? 7.537 -35.741 12.128 1.00 31.69 509 SER A CA 1
ATOM 3936 C C . SER A 1 509 ? 6.475 -36.558 11.394 1.00 31.69 509 SER A C 1
ATOM 3938 O O . SER A 1 509 ? 6.067 -36.284 10.270 1.00 31.69 509 SER A O 1
ATOM 3940 N N . SER A 1 510 ? 6.143 -37.660 12.045 1.00 30.55 510 SER A N 1
ATOM 3941 C CA . SER A 1 510 ? 5.303 -38.777 11.643 1.00 30.55 510 SER A CA 1
ATOM 3942 C C . SER A 1 510 ? 3.831 -38.417 11.467 1.00 30.55 510 SER A C 1
ATOM 3944 O O . SER A 1 510 ? 3.289 -37.777 12.358 1.00 30.55 510 SER A O 1
ATOM 3946 N N . LEU A 1 511 ? 3.166 -38.995 10.458 1.00 30.97 511 LEU A N 1
ATOM 3947 C CA . LEU A 1 511 ? 1.803 -39.545 10.560 1.00 30.97 511 LEU A CA 1
ATOM 3948 C C . LEU A 1 511 ? 1.554 -40.567 9.425 1.00 30.97 511 LEU A C 1
ATOM 3950 O O . LEU A 1 511 ? 2.087 -40.449 8.325 1.00 30.97 511 LEU A O 1
ATOM 3954 N N . ALA A 1 512 ? 0.823 -41.631 9.763 1.00 30.80 512 ALA A N 1
ATOM 3955 C CA . ALA A 1 512 ? 0.719 -42.917 9.062 1.00 30.80 512 ALA A CA 1
ATOM 3956 C C . ALA A 1 512 ? -0.200 -42.915 7.805 1.00 30.80 512 ALA A C 1
ATOM 3958 O O . ALA A 1 512 ? -0.989 -41.989 7.632 1.00 30.80 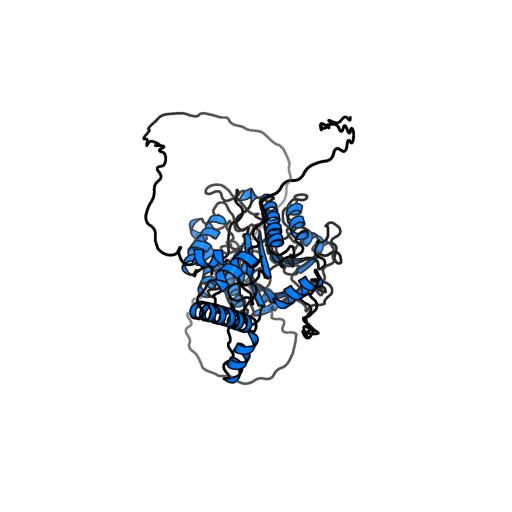512 ALA A O 1
ATOM 3959 N N . PRO A 1 513 ? -0.134 -43.952 6.934 1.00 30.25 513 PRO A N 1
ATOM 3960 C CA . PRO A 1 513 ? -0.672 -43.922 5.569 1.00 30.25 513 PRO A CA 1
ATOM 3961 C C . PRO A 1 513 ? -2.013 -44.656 5.409 1.00 30.25 513 PRO A C 1
ATOM 3963 O O . PRO A 1 513 ? -2.288 -45.589 6.163 1.00 30.25 513 PRO A O 1
ATOM 3966 N N . SER A 1 514 ? -2.793 -44.311 4.371 1.00 26.28 514 SER A N 1
ATOM 3967 C CA . SER A 1 514 ? -3.748 -45.181 3.632 1.00 26.28 514 SER A CA 1
ATOM 3968 C C . SER A 1 514 ? -4.471 -44.394 2.513 1.00 26.28 514 SER A C 1
ATOM 3970 O O . SER A 1 514 ? -4.637 -43.188 2.654 1.00 26.28 514 SER A O 1
ATOM 3972 N N . PRO A 1 515 ? -5.027 -45.034 1.464 1.00 33.81 515 PRO A N 1
ATOM 3973 C CA . PRO A 1 515 ? -4.354 -45.904 0.512 1.00 33.81 515 PRO A CA 1
ATOM 3974 C C . PRO A 1 515 ? -4.551 -45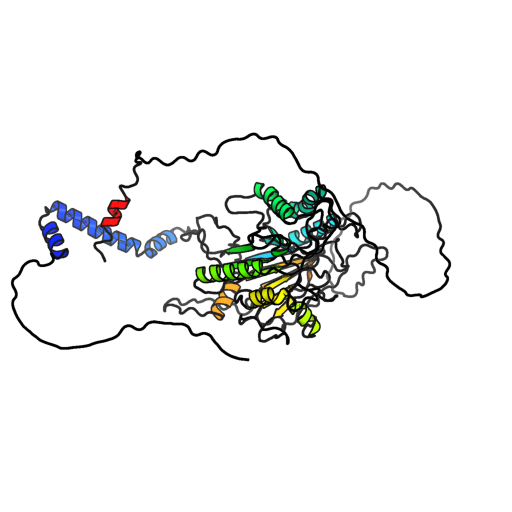.446 -0.953 1.00 33.81 515 PRO A C 1
ATOM 3976 O O . PRO A 1 515 ? -5.476 -44.731 -1.327 1.00 33.81 515 PRO A O 1
ATOM 3979 N N . SER A 1 516 ? -3.645 -45.950 -1.780 1.00 26.34 516 SER A N 1
ATOM 3980 C CA . SER A 1 516 ? -3.561 -45.903 -3.240 1.00 26.34 516 SER A CA 1
ATOM 3981 C C . SER A 1 516 ? -4.856 -46.195 -4.015 1.00 26.34 516 SER A C 1
ATOM 3983 O O . SER A 1 516 ? -5.492 -47.223 -3.782 1.00 26.34 516 SER A O 1
ATOM 3985 N N . TYR A 1 517 ? -5.111 -45.403 -5.064 1.00 26.58 517 TYR A N 1
ATOM 3986 C CA . TYR A 1 517 ? -5.840 -45.843 -6.258 1.00 26.58 517 TYR A CA 1
ATOM 3987 C C . TYR A 1 517 ? -4.918 -45.812 -7.482 1.00 26.58 517 TYR A C 1
ATOM 3989 O O . TYR A 1 517 ? -4.317 -44.795 -7.818 1.00 26.58 517 TYR A O 1
ATOM 3997 N N . ILE A 1 518 ? -4.809 -46.972 -8.126 1.00 26.77 518 ILE A N 1
ATOM 3998 C CA . ILE A 1 518 ? -4.144 -47.215 -9.407 1.00 26.77 518 ILE A CA 1
ATOM 3999 C C . ILE A 1 518 ? -5.165 -46.978 -10.526 1.00 26.77 518 ILE A C 1
ATOM 4001 O O . ILE A 1 518 ? -6.254 -47.541 -10.469 1.00 26.77 518 ILE A O 1
ATOM 4005 N N . SER A 1 519 ? -4.784 -46.244 -11.578 1.00 27.73 519 SER A N 1
ATOM 4006 C CA . SER A 1 519 ? -5.283 -46.479 -12.944 1.00 27.73 519 SER A CA 1
ATOM 4007 C C . SER A 1 519 ? -4.365 -45.852 -14.007 1.00 27.73 519 SER A C 1
ATOM 4009 O O . SER A 1 519 ? -4.430 -44.666 -14.313 1.00 27.73 519 SER A O 1
ATOM 4011 N N . SER A 1 520 ? -3.500 -46.716 -14.533 1.00 27.56 520 SER A N 1
ATOM 4012 C CA . SER A 1 520 ? -2.927 -46.843 -15.886 1.00 27.56 520 SER A CA 1
ATOM 4013 C C . SER A 1 520 ? -3.230 -45.824 -17.015 1.00 27.56 520 SER A C 1
ATOM 4015 O O . SER A 1 520 ? -4.353 -45.716 -17.493 1.00 27.56 520 SER A O 1
ATOM 4017 N N . SER A 1 521 ? -2.129 -45.244 -17.526 1.00 27.61 521 SER A N 1
ATOM 4018 C CA . SER A 1 521 ? -1.579 -45.275 -18.909 1.00 27.61 521 SER A CA 1
ATOM 4019 C C . SER A 1 521 ? -2.379 -44.830 -20.150 1.00 27.61 521 SER A C 1
ATOM 4021 O O . SER A 1 521 ? -3.318 -45.503 -20.559 1.00 27.61 521 SER A O 1
ATOM 4023 N N . ALA A 1 522 ? -1.815 -43.853 -20.876 1.00 29.06 522 ALA A N 1
ATOM 4024 C CA . ALA A 1 522 ? -1.306 -43.912 -22.270 1.00 29.06 522 ALA A CA 1
ATOM 4025 C C . ALA A 1 522 ? -0.820 -42.482 -22.633 1.00 29.06 522 ALA A C 1
ATOM 4027 O O . ALA A 1 522 ? -1.516 -41.525 -22.337 1.00 29.06 522 ALA A O 1
ATOM 4028 N N . GLY A 1 523 ? 0.352 -42.173 -23.189 1.00 26.02 523 GLY A N 1
ATOM 4029 C CA . GLY A 1 523 ? 1.264 -42.927 -24.034 1.00 26.02 523 GLY A CA 1
ATOM 4030 C C . GLY A 1 523 ? 1.304 -42.277 -25.420 1.00 26.02 523 GLY A C 1
ATOM 4031 O O . GLY A 1 523 ? 0.591 -42.741 -26.293 1.00 26.02 523 GLY A O 1
ATOM 4032 N N . TYR A 1 524 ? 2.118 -41.234 -25.635 1.00 26.39 524 TYR A N 1
ATOM 4033 C CA . TYR A 1 524 ? 2.660 -40.910 -26.964 1.00 26.39 524 TYR A CA 1
ATOM 4034 C C . TYR A 1 524 ? 3.964 -40.114 -26.829 1.00 26.39 524 TYR A C 1
ATOM 4036 O O . TYR A 1 524 ? 3.986 -38.971 -26.382 1.00 26.39 524 TYR A O 1
ATOM 4044 N N . ALA A 1 525 ? 5.064 -40.764 -27.201 1.00 28.30 525 ALA A N 1
ATOM 4045 C CA . ALA A 1 525 ? 6.380 -40.169 -27.358 1.00 28.30 525 ALA A CA 1
ATOM 4046 C C . ALA A 1 525 ? 6.622 -39.897 -28.847 1.00 28.30 525 ALA A C 1
ATOM 4048 O O . ALA A 1 525 ? 6.343 -40.757 -29.681 1.00 28.30 525 ALA A O 1
ATOM 4049 N N . SER A 1 526 ? 7.219 -38.752 -29.171 1.00 29.91 526 SER A N 1
ATOM 4050 C CA . SER A 1 526 ? 7.964 -38.581 -30.417 1.00 29.91 526 SER A CA 1
ATOM 4051 C C . SER A 1 526 ? 9.344 -38.017 -30.095 1.00 29.91 526 SER A C 1
ATOM 4053 O O . SER A 1 526 ? 9.487 -36.946 -29.511 1.00 29.91 526 SER A O 1
ATOM 4055 N N . ARG A 1 527 ? 10.359 -38.812 -30.437 1.00 28.09 527 ARG A N 1
ATOM 4056 C CA . ARG A 1 527 ? 11.784 -38.482 -30.429 1.00 28.09 527 ARG A CA 1
ATOM 4057 C C . ARG A 1 527 ? 12.115 -37.708 -31.703 1.00 28.09 527 ARG A C 1
ATOM 4059 O O . ARG A 1 527 ? 11.858 -38.215 -32.789 1.00 28.09 527 ARG A O 1
ATOM 4066 N N . VAL A 1 528 ? 12.868 -36.620 -31.571 1.00 30.55 528 VAL A N 1
ATOM 4067 C CA . VAL A 1 528 ? 13.881 -36.234 -32.564 1.00 30.55 528 VAL A CA 1
ATOM 4068 C C . VAL A 1 528 ? 15.188 -35.988 -31.819 1.00 30.55 528 VAL A C 1
ATOM 4070 O O . VAL A 1 528 ? 15.217 -35.420 -30.732 1.00 30.55 528 VAL A O 1
ATOM 4073 N N . SER A 1 529 ? 16.269 -36.520 -32.374 1.00 29.47 529 SER A N 1
ATOM 4074 C CA . SER A 1 529 ? 17.592 -36.621 -31.769 1.00 29.47 529 SER A CA 1
ATOM 4075 C C . SER A 1 529 ? 18.653 -35.943 -32.632 1.00 29.47 529 SER A C 1
ATOM 4077 O O . SER A 1 529 ? 18.598 -36.108 -33.848 1.00 29.47 529 SER A O 1
ATOM 4079 N N . ARG A 1 530 ? 19.691 -35.416 -31.953 1.00 30.98 530 ARG A N 1
ATOM 4080 C CA . ARG A 1 530 ? 21.081 -35.140 -32.411 1.00 30.98 530 ARG A CA 1
ATOM 4081 C C . ARG A 1 530 ? 21.269 -33.891 -33.300 1.00 30.98 530 ARG A C 1
ATOM 4083 O O . ARG A 1 530 ? 20.454 -33.641 -34.165 1.00 30.98 530 ARG A O 1
ATOM 4090 N N . SER A 1 531 ? 22.335 -33.083 -33.184 1.00 29.28 531 SER A N 1
ATOM 4091 C CA . SER A 1 531 ? 23.611 -33.196 -32.446 1.00 29.28 531 SER A CA 1
ATOM 4092 C C . SER A 1 531 ? 24.462 -31.907 -32.509 1.00 29.28 531 SER A C 1
ATOM 4094 O O . SER A 1 531 ? 24.434 -31.247 -33.538 1.00 29.28 531 SER A O 1
ATOM 4096 N N . ARG A 1 532 ? 25.365 -31.762 -31.511 1.00 29.19 532 ARG A N 1
ATOM 4097 C CA . ARG A 1 532 ? 26.772 -31.259 -31.554 1.00 29.19 532 ARG A CA 1
ATOM 4098 C C . ARG A 1 532 ? 27.030 -29.747 -31.762 1.00 29.19 532 ARG A C 1
ATOM 4100 O O . ARG A 1 532 ? 26.649 -29.200 -32.778 1.00 29.19 532 ARG A O 1
ATOM 4107 N N . SER A 1 533 ? 27.671 -29.089 -30.772 1.00 28.91 533 SER A N 1
ATOM 4108 C CA . SER A 1 533 ? 29.134 -28.764 -30.687 1.00 28.91 533 SER A CA 1
ATOM 4109 C C . SER A 1 533 ? 29.443 -27.427 -31.387 1.00 28.91 533 SER A C 1
ATOM 4111 O O . SER A 1 533 ? 29.027 -27.276 -32.521 1.00 28.91 533 SER A O 1
ATOM 4113 N N . SER A 1 534 ? 30.126 -26.409 -30.851 1.00 30.20 534 SER A N 1
ATOM 4114 C CA . SER A 1 534 ? 31.322 -26.342 -29.989 1.00 30.20 534 SER A CA 1
ATOM 4115 C C . SER A 1 534 ? 31.570 -24.888 -29.535 1.00 30.20 534 SER A C 1
ATOM 4117 O O . SER A 1 534 ? 31.297 -23.957 -30.287 1.00 30.20 534 SER A O 1
ATOM 4119 N N . THR A 1 535 ? 32.167 -24.717 -28.355 1.00 33.19 535 THR A N 1
ATOM 4120 C CA . THR A 1 535 ? 32.920 -23.534 -27.881 1.00 33.19 535 THR A CA 1
ATOM 4121 C C . THR A 1 535 ? 34.184 -23.280 -28.728 1.00 33.19 535 THR A C 1
ATOM 4123 O O . THR A 1 535 ? 34.678 -24.220 -29.358 1.00 33.19 535 THR A O 1
ATOM 4126 N N . PRO A 1 536 ? 34.722 -22.039 -28.771 1.00 39.56 536 PRO A N 1
ATOM 4127 C CA . PRO A 1 536 ? 35.868 -21.717 -27.899 1.00 39.56 536 PRO A CA 1
ATOM 4128 C C . PRO A 1 536 ? 35.985 -20.240 -27.433 1.00 39.56 536 PRO A C 1
ATOM 4130 O O . PRO A 1 536 ? 35.562 -19.305 -28.103 1.00 39.56 536 PRO A O 1
ATOM 4133 N N . THR A 1 537 ? 36.669 -20.049 -26.306 1.00 31.30 537 THR A N 1
ATOM 4134 C CA . THR A 1 537 ? 37.338 -18.819 -25.812 1.00 31.30 537 THR A CA 1
ATOM 4135 C C . THR A 1 537 ? 38.833 -19.144 -25.613 1.00 31.30 537 THR A C 1
ATOM 4137 O O . THR A 1 537 ? 39.158 -20.334 -25.558 1.00 31.30 537 THR A O 1
ATOM 4140 N N . PRO A 1 538 ? 39.750 -18.193 -25.316 1.00 53.91 538 PRO A N 1
ATOM 4141 C CA . PRO A 1 538 ? 39.940 -16.789 -25.726 1.00 53.91 538 PRO A CA 1
ATOM 4142 C C . PRO A 1 538 ? 41.387 -16.580 -26.292 1.00 53.91 538 PRO A C 1
ATOM 4144 O O . PRO A 1 538 ? 42.034 -17.566 -26.651 1.00 53.91 538 PRO A O 1
ATOM 4147 N N . PRO A 1 539 ? 41.937 -15.343 -26.376 1.00 46.84 539 PRO A N 1
ATOM 4148 C CA . PRO A 1 539 ? 42.884 -14.960 -25.314 1.00 46.84 539 PRO A CA 1
ATOM 4149 C C . PRO A 1 539 ? 42.931 -13.463 -24.915 1.00 46.84 539 PRO A C 1
ATOM 4151 O O . PRO A 1 539 ? 42.466 -12.560 -25.602 1.00 46.84 539 PRO A O 1
ATOM 4154 N N . THR A 1 540 ? 43.550 -13.275 -23.752 1.00 32.25 540 THR A N 1
ATOM 4155 C CA . THR A 1 540 ? 43.984 -12.096 -22.982 1.00 32.25 540 THR A CA 1
ATOM 4156 C C . THR A 1 540 ? 45.037 -11.218 -23.674 1.00 32.25 540 THR A C 1
ATOM 4158 O O . THR A 1 540 ? 45.944 -11.786 -24.275 1.00 32.25 540 THR A O 1
ATOM 4161 N N . THR A 1 541 ? 45.043 -9.885 -23.448 1.00 29.59 541 THR A N 1
ATOM 4162 C CA . THR A 1 541 ? 46.210 -9.106 -22.927 1.00 29.59 541 THR A CA 1
ATOM 4163 C C . THR A 1 541 ? 45.959 -7.587 -22.704 1.00 29.59 541 THR A C 1
ATOM 4165 O O . THR A 1 541 ? 45.574 -6.871 -23.616 1.00 29.59 541 THR A O 1
ATOM 4168 N N . THR A 1 542 ? 46.261 -7.138 -21.471 1.00 28.75 542 THR A N 1
ATOM 4169 C CA . THR A 1 542 ? 46.949 -5.894 -21.005 1.00 28.75 542 THR A CA 1
ATOM 4170 C C . THR A 1 542 ? 46.515 -4.450 -21.360 1.00 28.75 542 THR A C 1
ATOM 4172 O O . THR A 1 542 ? 46.617 -4.017 -22.497 1.00 28.75 542 THR A O 1
ATOM 4175 N N . THR A 1 543 ? 46.220 -3.693 -20.279 1.00 29.27 543 THR A N 1
ATOM 4176 C CA . THR A 1 543 ? 46.646 -2.314 -19.881 1.00 29.27 543 THR A CA 1
ATOM 4177 C C . THR A 1 543 ? 46.850 -1.216 -20.932 1.00 29.27 543 THR A C 1
ATOM 4179 O O . THR A 1 543 ? 47.653 -1.396 -21.836 1.00 29.27 543 THR A O 1
ATOM 4182 N N . THR A 1 544 ? 46.319 -0.003 -20.681 1.00 29.20 544 THR A N 1
ATOM 4183 C CA . THR A 1 544 ? 47.079 1.228 -20.309 1.00 29.20 544 THR A CA 1
ATOM 4184 C C . THR A 1 544 ? 46.123 2.399 -19.991 1.00 29.20 544 THR A C 1
ATOM 4186 O O . THR A 1 544 ? 45.103 2.591 -20.642 1.00 29.20 544 THR A O 1
ATOM 4189 N N . THR A 1 545 ? 46.481 3.175 -18.972 1.00 29.89 545 THR A N 1
ATOM 4190 C CA . THR A 1 545 ? 45.915 4.446 -18.493 1.00 29.89 545 THR A CA 1
ATOM 4191 C C . THR A 1 545 ? 46.340 5.629 -19.372 1.00 29.89 545 THR A C 1
ATOM 4193 O O . THR A 1 545 ? 47.525 5.736 -19.672 1.00 29.89 545 THR A O 1
ATOM 4196 N N . THR A 1 546 ? 45.462 6.593 -19.685 1.00 29.30 546 THR A N 1
ATOM 4197 C CA . THR A 1 546 ? 45.836 8.031 -19.722 1.00 29.30 546 THR A CA 1
ATOM 4198 C C . THR A 1 546 ? 44.625 8.970 -19.753 1.00 29.30 546 THR A C 1
ATOM 4200 O O . THR A 1 546 ? 43.616 8.733 -20.406 1.00 29.30 546 THR A O 1
ATOM 4203 N N . THR A 1 547 ? 44.786 10.044 -18.993 1.00 29.45 547 THR A N 1
ATOM 4204 C CA . THR A 1 547 ? 44.011 11.278 -18.837 1.00 29.45 547 THR A CA 1
ATOM 4205 C C . THR A 1 547 ? 44.024 12.145 -20.113 1.00 29.45 547 THR A C 1
ATOM 4207 O O . THR A 1 547 ? 44.964 12.044 -20.900 1.00 29.45 547 THR A O 1
ATOM 4210 N N . THR A 1 548 ? 43.054 13.064 -20.275 1.00 29.52 548 THR A N 1
ATOM 4211 C CA . THR A 1 548 ? 43.178 14.558 -20.270 1.00 29.52 548 THR A CA 1
ATOM 4212 C C . THR A 1 548 ? 42.199 15.282 -21.240 1.00 29.52 548 THR A C 1
ATOM 4214 O O . THR A 1 548 ? 42.172 14.998 -22.429 1.00 29.52 548 THR A O 1
ATOM 4217 N N . THR A 1 549 ? 41.501 16.303 -20.703 1.00 29.53 549 THR A N 1
ATOM 4218 C CA . THR A 1 549 ? 41.089 17.619 -21.290 1.00 29.53 549 THR A CA 1
ATOM 4219 C C . THR A 1 549 ? 40.094 17.768 -22.465 1.00 29.53 549 THR A C 1
ATOM 4221 O O . THR A 1 549 ? 40.417 17.553 -23.624 1.00 29.53 549 THR A O 1
ATOM 4224 N N . SER A 1 550 ? 38.919 18.316 -22.112 1.00 28.61 550 SER A N 1
ATOM 4225 C CA . SER A 1 550 ? 38.227 19.536 -22.612 1.00 28.61 550 SER A CA 1
ATOM 4226 C C . SER A 1 550 ? 38.554 20.174 -23.981 1.00 28.61 550 SER A C 1
ATOM 4228 O O . SER A 1 550 ? 39.672 20.640 -24.184 1.00 28.61 550 SER A O 1
ATOM 4230 N N . ALA A 1 551 ? 37.498 20.412 -24.780 1.00 28.70 551 ALA A N 1
ATOM 4231 C CA . ALA A 1 551 ? 37.248 21.594 -25.638 1.00 28.70 551 ALA A CA 1
ATOM 4232 C C . ALA A 1 551 ? 35.782 21.531 -26.147 1.00 28.70 551 ALA A C 1
ATOM 4234 O O . ALA A 1 551 ? 35.387 20.534 -26.738 1.00 28.70 551 ALA A O 1
ATOM 4235 N N . THR A 1 552 ? 34.864 22.398 -25.696 1.00 28.36 552 THR A N 1
ATOM 4236 C CA . THR A 1 552 ? 34.347 23.605 -26.393 1.00 28.36 552 THR A CA 1
ATOM 4237 C C . THR A 1 552 ? 34.002 23.437 -27.878 1.00 28.36 552 THR A C 1
ATOM 4239 O O . THR A 1 552 ? 34.899 23.277 -28.701 1.00 28.36 552 THR A O 1
ATOM 4242 N N . GLY A 1 553 ? 32.721 23.624 -28.219 1.00 27.50 553 GLY A N 1
ATOM 4243 C CA . GLY A 1 553 ? 32.251 23.818 -29.594 1.00 27.50 553 GLY A CA 1
ATOM 4244 C C . GLY A 1 553 ? 30.732 24.011 -29.689 1.00 27.50 553 GLY A C 1
ATOM 4245 O O . GLY A 1 553 ? 29.986 23.042 -29.724 1.00 27.50 553 GLY A O 1
ATOM 4246 N N . THR A 1 554 ? 30.291 25.270 -29.717 1.00 30.50 554 THR A N 1
ATOM 4247 C CA . THR A 1 554 ? 28.989 25.743 -30.237 1.00 30.50 554 THR A CA 1
ATOM 4248 C C . THR A 1 554 ? 28.820 25.402 -31.727 1.00 30.50 554 THR A C 1
ATOM 4250 O O . THR A 1 554 ? 29.828 25.245 -32.417 1.00 30.50 554 THR A O 1
ATOM 4253 N N . PRO A 1 555 ? 27.582 25.337 -32.253 1.00 41.09 555 PRO A N 1
ATOM 4254 C CA . PRO A 1 555 ? 27.054 26.464 -33.051 1.00 41.09 555 PRO A CA 1
ATOM 4255 C C . PRO A 1 555 ? 25.575 26.763 -32.713 1.00 41.09 555 PRO A C 1
ATOM 4257 O O . PRO A 1 555 ? 24.827 25.879 -32.318 1.00 41.09 555 PRO A O 1
ATOM 4260 N N . GLU A 1 556 ? 25.169 28.024 -32.580 1.00 27.95 556 GLU A N 1
ATOM 4261 C CA . GLU A 1 556 ? 24.784 28.977 -33.641 1.00 27.95 556 GLU A CA 1
ATOM 4262 C C . GLU A 1 556 ? 23.322 28.809 -34.098 1.00 27.95 556 GLU A C 1
ATOM 4264 O O . GLU A 1 556 ? 22.770 27.718 -34.189 1.00 27.95 556 GLU A O 1
ATOM 4269 N N . SER A 1 557 ? 22.672 29.954 -34.258 1.00 29.28 557 SER A N 1
ATOM 4270 C CA . SER A 1 557 ? 21.242 30.194 -34.139 1.00 29.28 557 SER A CA 1
ATOM 4271 C C . SER A 1 557 ? 20.613 30.675 -35.454 1.00 29.28 557 SER A C 1
ATOM 4273 O O . SER A 1 557 ? 21.298 31.214 -36.319 1.00 29.28 557 SER A O 1
ATOM 4275 N N . THR A 1 558 ? 19.270 30.609 -35.489 1.00 30.42 558 THR A N 1
ATOM 4276 C CA . THR A 1 558 ? 18.294 31.339 -36.347 1.00 30.42 558 THR A CA 1
ATOM 4277 C C . THR A 1 558 ? 17.966 30.766 -37.744 1.00 30.42 558 THR A C 1
ATOM 4279 O O . THR A 1 558 ? 18.778 30.015 -38.276 1.00 30.42 558 THR A O 1
ATOM 4282 N N . PRO A 1 559 ? 16.819 31.123 -38.391 1.00 44.06 559 PRO A N 1
ATOM 4283 C CA . PRO A 1 559 ? 15.699 31.988 -37.963 1.00 44.06 559 PRO A CA 1
ATOM 4284 C C . PRO A 1 559 ? 14.265 31.425 -38.186 1.00 44.06 559 PRO A C 1
ATOM 4286 O O . PRO A 1 559 ? 14.028 30.422 -38.851 1.00 44.06 559 PRO A O 1
ATOM 4289 N N . ILE A 1 560 ? 13.308 32.175 -37.629 1.00 32.56 560 ILE A N 1
ATOM 4290 C CA . ILE A 1 560 ? 11.845 32.182 -37.837 1.00 32.56 560 ILE A CA 1
ATOM 4291 C C . ILE A 1 560 ? 11.467 32.506 -39.303 1.00 32.56 560 ILE A C 1
ATOM 4293 O O . ILE A 1 560 ? 12.186 33.263 -39.958 1.00 32.56 560 ILE A O 1
ATOM 4297 N N . PRO A 1 561 ? 10.282 32.062 -39.771 1.00 36.91 561 PRO A N 1
ATOM 4298 C CA . PRO A 1 561 ? 9.343 33.020 -40.367 1.00 36.91 561 PRO A CA 1
ATOM 4299 C C . PRO A 1 561 ? 7.893 32.882 -39.849 1.00 36.91 561 PRO A C 1
ATOM 4301 O O . PRO A 1 561 ? 7.278 31.820 -39.902 1.00 36.91 561 PRO A O 1
ATOM 4304 N N . THR A 1 562 ? 7.354 34.012 -39.383 1.00 29.52 562 THR A N 1
ATOM 4305 C CA . THR A 1 562 ? 5.941 34.447 -39.441 1.00 29.52 562 THR A CA 1
ATOM 4306 C C . THR A 1 562 ? 5.534 34.570 -40.925 1.00 29.52 562 THR A C 1
ATOM 4308 O O . THR A 1 562 ? 6.407 34.795 -41.755 1.00 29.52 562 THR A O 1
ATOM 4311 N N . GLU A 1 563 ? 4.302 34.479 -41.425 1.00 31.20 563 GLU A N 1
ATOM 4312 C CA . GLU A 1 563 ? 2.923 34.733 -40.977 1.00 31.20 563 GLU A CA 1
ATOM 4313 C C . GLU A 1 563 ? 2.037 34.241 -42.180 1.00 31.20 563 GLU A C 1
ATOM 4315 O O . GLU A 1 563 ? 2.560 34.118 -43.287 1.00 31.20 563 GLU A O 1
ATOM 4320 N N . VAL A 1 564 ? 0.762 33.833 -42.088 1.00 27.81 564 VAL A N 1
ATOM 4321 C CA . VAL A 1 564 ? -0.431 34.676 -42.353 1.00 27.81 564 VAL A CA 1
ATOM 4322 C C . VAL A 1 564 ? -1.684 33.773 -42.547 1.00 27.81 564 VAL A C 1
ATOM 4324 O O . VAL A 1 564 ? -1.641 32.825 -43.323 1.00 27.81 564 VAL A O 1
ATOM 4327 N N . HIS A 1 565 ? -2.772 34.148 -41.853 1.00 28.53 565 HIS A N 1
ATOM 4328 C CA . HIS A 1 565 ? -4.234 34.000 -42.075 1.00 28.53 565 HIS A CA 1
ATOM 4329 C C . HIS A 1 565 ? -4.862 32.756 -42.750 1.00 28.53 565 HIS A C 1
ATOM 4331 O O . HIS A 1 565 ? -4.649 32.508 -43.928 1.00 28.53 565 HIS A O 1
ATOM 4337 N N . ASP A 1 566 ? -5.856 32.146 -42.079 1.00 25.81 566 ASP A N 1
ATOM 4338 C CA . ASP A 1 566 ? -7.256 32.498 -42.381 1.00 25.81 566 ASP A CA 1
ATOM 4339 C C . ASP A 1 566 ? -8.235 32.208 -41.228 1.00 25.81 566 ASP A C 1
ATOM 4341 O O . ASP A 1 566 ? -8.024 31.321 -40.399 1.00 25.81 566 ASP A O 1
ATOM 4345 N N . ALA A 1 567 ? -9.283 33.027 -41.157 1.00 27.69 567 ALA A N 1
ATOM 4346 C CA . ALA A 1 567 ? -10.222 33.152 -40.051 1.00 27.69 567 ALA A CA 1
ATOM 4347 C C . ALA A 1 567 ? -11.645 32.712 -40.433 1.00 27.69 567 ALA A C 1
ATOM 4349 O O . ALA A 1 567 ? -12.156 33.081 -41.482 1.00 27.69 567 ALA A O 1
ATOM 4350 N N . SER A 1 568 ? -12.330 32.037 -39.507 1.00 28.75 568 SER A N 1
ATOM 4351 C CA . SER A 1 568 ? -13.799 32.004 -39.362 1.00 28.75 568 SER A CA 1
ATOM 4352 C C . SER A 1 568 ? -14.099 31.277 -38.041 1.00 28.75 568 SER A C 1
ATOM 4354 O O . SER A 1 568 ? -13.725 30.121 -37.904 1.00 28.75 568 SER A O 1
ATOM 4356 N N . GLY A 1 569 ? -14.668 31.831 -36.970 1.00 24.91 569 GLY A N 1
ATOM 4357 C CA . GLY A 1 569 ? -15.534 32.988 -36.802 1.00 24.91 569 GLY A CA 1
ATOM 4358 C C . GLY A 1 569 ? -16.917 32.500 -36.376 1.00 24.91 569 GLY A C 1
ATOM 4359 O O . GLY A 1 569 ? -17.665 32.126 -37.259 1.00 24.91 569 GLY A O 1
ATOM 4360 N N . VAL A 1 570 ? -17.267 32.530 -35.078 1.00 27.19 570 VAL A N 1
ATOM 4361 C CA . VAL A 1 570 ? -18.657 32.706 -34.593 1.00 27.19 570 VAL A CA 1
ATOM 4362 C C . VAL A 1 570 ? -18.659 33.327 -33.183 1.00 27.19 570 VAL A C 1
ATOM 4364 O O . VAL A 1 570 ? -18.401 32.674 -32.179 1.00 27.19 570 VAL A O 1
ATOM 4367 N N . VAL A 1 571 ? -18.939 34.630 -33.168 1.00 26.41 571 VAL A N 1
ATOM 4368 C CA . VAL A 1 571 ? -19.891 35.381 -32.326 1.00 26.41 571 VAL A CA 1
ATOM 4369 C C . VAL A 1 571 ? -20.226 34.841 -30.922 1.00 26.41 571 VAL A C 1
ATOM 4371 O O . VAL A 1 571 ? -21.022 33.921 -30.753 1.00 26.41 571 VAL A O 1
ATOM 4374 N N . ALA A 1 572 ? -19.759 35.572 -29.906 1.00 25.27 572 ALA A N 1
ATOM 4375 C CA . ALA A 1 572 ? -20.351 35.600 -28.573 1.00 25.27 572 ALA A CA 1
ATOM 4376 C C . ALA A 1 572 ? -21.583 36.525 -28.560 1.00 25.27 572 ALA A C 1
ATOM 4378 O O . ALA A 1 572 ? -21.491 37.696 -28.933 1.00 25.27 572 ALA A O 1
ATOM 4379 N N . VAL A 1 573 ? -22.727 36.016 -28.094 1.00 25.97 573 VAL A N 1
ATOM 4380 C CA . VAL A 1 573 ? -23.902 36.828 -27.745 1.00 25.97 573 VAL A CA 1
ATOM 4381 C C . VAL A 1 573 ? -24.153 36.685 -26.252 1.00 25.97 573 VAL A C 1
ATOM 4383 O O . VAL A 1 573 ? -24.554 35.631 -25.766 1.00 25.97 573 VAL A O 1
ATOM 4386 N N . SER A 1 574 ? -23.935 37.777 -25.527 1.00 27.20 574 SER A N 1
ATOM 4387 C CA . SER A 1 574 ? -24.499 38.003 -24.205 1.00 27.20 574 SER A CA 1
ATOM 4388 C C . SER A 1 574 ? -25.992 38.300 -24.345 1.00 27.20 574 SER A C 1
ATOM 4390 O O . SER A 1 574 ? -26.389 39.124 -25.171 1.00 27.20 574 SER A O 1
ATOM 4392 N N . ARG A 1 575 ? -26.840 37.671 -23.523 1.00 25.61 575 ARG A N 1
ATOM 4393 C CA . ARG A 1 575 ? -28.149 38.237 -23.180 1.00 25.61 575 ARG A CA 1
ATOM 4394 C C . ARG A 1 575 ? -28.692 37.705 -21.859 1.00 25.61 575 ARG A C 1
ATOM 4396 O O . ARG A 1 575 ? -28.543 36.546 -21.497 1.00 25.61 575 ARG A O 1
ATOM 4403 N N . SER A 1 576 ? -29.286 38.661 -21.169 1.00 24.70 576 SER A N 1
ATOM 4404 C CA . SER A 1 576 ? -29.924 38.685 -19.863 1.00 24.70 576 SER A CA 1
ATOM 4405 C C . SER A 1 576 ? -31.183 37.818 -19.730 1.00 24.70 576 SER A C 1
ATOM 4407 O O . SER A 1 576 ? -31.857 37.525 -20.714 1.00 24.70 576 SER A O 1
ATOM 4409 N N . LEU A 1 577 ? -31.510 37.524 -18.465 1.00 26.84 577 LEU A N 1
ATOM 4410 C CA . LEU A 1 577 ? -32.767 36.992 -17.907 1.00 26.84 577 LEU A CA 1
ATOM 4411 C C . LEU A 1 577 ? -34.068 37.467 -18.585 1.00 26.84 577 LEU A C 1
ATOM 4413 O O . LEU A 1 577 ? -34.155 38.604 -19.054 1.00 26.84 577 LEU A O 1
ATOM 4417 N N . PRO A 1 578 ? -35.135 36.657 -18.440 1.00 26.77 578 PRO A N 1
ATOM 4418 C CA . PRO A 1 578 ? -36.316 37.158 -17.730 1.00 26.77 578 PRO A CA 1
ATOM 4419 C C . PRO A 1 578 ? -36.923 36.173 -16.708 1.00 26.77 578 PRO A C 1
ATOM 4421 O O . PRO A 1 578 ? -36.884 34.954 -16.862 1.00 26.77 578 PRO A O 1
ATOM 4424 N N . SER A 1 579 ? -37.534 36.745 -15.667 1.00 25.67 579 SER A N 1
ATOM 4425 C CA . SER A 1 579 ? -38.427 36.091 -14.703 1.00 25.67 579 SER A CA 1
ATOM 4426 C C . SER A 1 579 ? -39.851 35.921 -15.254 1.00 25.67 579 SER A C 1
ATOM 4428 O O . SER A 1 579 ? -40.321 36.842 -15.919 1.00 25.67 579 SER A O 1
ATOM 4430 N N . ALA A 1 580 ? -40.567 34.858 -14.860 1.00 26.52 580 ALA A N 1
ATOM 4431 C CA . ALA A 1 580 ? -41.881 34.904 -14.179 1.00 26.52 580 ALA A CA 1
ATOM 4432 C C . ALA A 1 580 ? -42.636 33.552 -14.238 1.00 26.52 580 ALA A C 1
ATOM 4434 O O . ALA A 1 580 ? -42.912 33.027 -15.307 1.00 26.52 580 ALA A O 1
ATOM 4435 N N . ASN A 1 581 ? -43.006 33.059 -13.051 1.00 26.78 581 ASN A N 1
ATOM 4436 C CA . ASN A 1 581 ? -44.277 32.434 -12.649 1.00 26.78 581 ASN A CA 1
ATOM 4437 C C . ASN A 1 581 ? -45.057 31.501 -13.607 1.00 26.78 581 ASN A C 1
ATOM 4439 O O . ASN A 1 581 ? -45.694 31.949 -14.553 1.00 26.78 581 ASN A O 1
ATOM 4443 N N . SER A 1 582 ? -45.231 30.246 -13.167 1.00 27.66 582 SER A N 1
ATOM 4444 C CA . SER A 1 582 ? -46.504 29.657 -12.675 1.00 27.66 582 SER A CA 1
ATOM 4445 C C . SER A 1 582 ? -46.737 28.210 -13.140 1.00 27.66 582 SER A C 1
ATOM 4447 O O . SER A 1 582 ? -47.007 27.954 -14.305 1.00 27.66 582 SER A O 1
ATOM 4449 N N . ALA A 1 583 ? -46.673 27.266 -12.194 1.00 27.64 583 ALA A N 1
ATOM 4450 C CA . ALA A 1 583 ? -47.501 26.054 -12.140 1.00 27.64 583 ALA A CA 1
ATOM 4451 C C . ALA A 1 583 ? -47.259 25.355 -10.790 1.00 27.64 583 ALA A C 1
ATOM 4453 O O . ALA A 1 583 ? -46.212 24.764 -10.540 1.00 27.64 583 ALA A O 1
ATOM 4454 N N . SER A 1 584 ? -48.229 25.491 -9.893 1.00 27.75 584 SER A N 1
ATOM 4455 C CA . SER A 1 584 ? -48.293 24.880 -8.566 1.00 27.75 584 SER A CA 1
ATOM 4456 C C . SER A 1 584 ? -48.697 23.403 -8.638 1.00 27.75 584 SER A C 1
ATOM 4458 O O . SER A 1 584 ? -49.719 23.089 -9.247 1.00 27.75 584 SER A O 1
ATOM 4460 N N . SER A 1 585 ? -47.970 22.524 -7.942 1.00 29.23 585 SER A N 1
ATOM 4461 C CA . SER A 1 585 ? -48.389 21.152 -7.614 1.00 29.23 585 SER A CA 1
ATOM 4462 C C . SER A 1 585 ? -48.649 21.008 -6.095 1.00 29.23 585 SER A C 1
ATOM 4464 O O . SER A 1 585 ? -48.094 21.768 -5.294 1.00 29.23 585 SER A O 1
ATOM 4466 N N . PRO A 1 586 ? -49.546 20.100 -5.659 1.00 32.38 586 PRO A N 1
ATOM 4467 C CA . PRO A 1 586 ? -50.214 20.191 -4.363 1.00 32.38 586 PRO A CA 1
ATOM 4468 C C . PRO A 1 586 ? -49.498 19.355 -3.295 1.00 32.38 586 PRO A C 1
ATOM 4470 O O . PRO A 1 586 ? -49.878 18.222 -3.030 1.00 32.38 586 PRO A O 1
ATOM 4473 N N . LEU A 1 587 ? -48.465 19.909 -2.660 1.00 32.09 587 LEU A N 1
ATOM 4474 C CA . LEU A 1 587 ? -47.819 19.287 -1.486 1.00 32.09 587 LEU A CA 1
ATOM 4475 C C . LEU A 1 587 ? -47.578 20.268 -0.320 1.00 32.09 587 LEU A C 1
ATOM 4477 O O . LEU A 1 587 ? -47.024 19.888 0.708 1.00 32.09 587 LEU A O 1
ATOM 4481 N N . SER A 1 588 ? -48.041 21.520 -0.417 1.00 35.34 588 SER A N 1
ATOM 4482 C CA . SER A 1 588 ? -47.786 22.554 0.605 1.00 35.34 588 SER A CA 1
ATOM 4483 C C . SER A 1 588 ? -48.831 22.643 1.728 1.00 35.34 588 SER A C 1
ATOM 4485 O O . SER A 1 588 ? -48.632 23.382 2.691 1.00 35.34 588 SER A O 1
ATOM 4487 N N . SER A 1 589 ? -49.922 21.876 1.671 1.00 33.28 589 SER A N 1
ATOM 4488 C CA . SER A 1 589 ? -51.008 21.962 2.663 1.00 33.28 589 SER A CA 1
ATOM 4489 C C . SER A 1 589 ? -50.729 21.191 3.962 1.00 33.28 589 SER A C 1
ATOM 4491 O O . SER A 1 589 ? -51.323 21.502 4.991 1.00 33.28 589 SER A O 1
ATOM 4493 N N . SER A 1 590 ? -49.793 20.236 3.956 1.00 35.81 590 SER A N 1
ATOM 4494 C CA . SER A 1 590 ? -49.500 19.380 5.122 1.00 35.81 590 SER A CA 1
ATOM 4495 C C . SER A 1 590 ? -48.403 19.944 6.039 1.00 35.81 590 SER A C 1
ATOM 4497 O O . SER A 1 590 ? -48.377 19.646 7.230 1.00 35.81 590 SER A O 1
ATOM 4499 N N . LEU A 1 591 ? -47.532 20.821 5.523 1.00 36.47 591 LEU A N 1
ATOM 4500 C CA . LEU A 1 591 ? -46.448 21.453 6.292 1.00 36.47 591 LEU A CA 1
ATOM 4501 C C . LEU A 1 591 ? -46.878 22.723 7.045 1.00 36.47 591 LEU A C 1
ATOM 4503 O O . LEU A 1 591 ? -46.240 23.102 8.029 1.00 36.47 591 LEU A O 1
ATOM 4507 N N . LEU A 1 592 ? -47.984 23.359 6.644 1.00 32.50 592 LEU A N 1
ATOM 4508 C CA . LEU A 1 592 ? -48.515 24.533 7.346 1.00 32.50 592 LEU A CA 1
ATOM 4509 C C . LEU A 1 592 ? -49.255 24.164 8.646 1.00 32.50 592 LEU A C 1
ATOM 4511 O O . LEU A 1 592 ? -49.274 24.958 9.583 1.00 32.50 592 LEU A O 1
ATOM 4515 N N . VAL A 1 593 ? -49.805 22.947 8.734 1.00 36.47 593 VAL A N 1
ATOM 4516 C CA . VAL A 1 593 ? -50.508 22.453 9.933 1.00 36.47 593 VAL A CA 1
ATOM 4517 C C . VAL A 1 593 ? -49.520 22.035 11.030 1.00 36.47 593 VAL A C 1
ATOM 4519 O O . VAL A 1 593 ? -49.781 22.267 12.208 1.00 36.47 593 VAL A O 1
ATOM 4522 N N . MET A 1 594 ? -48.338 21.521 10.668 1.00 32.44 594 MET A N 1
ATOM 4523 C CA . MET A 1 594 ? -47.289 21.167 11.639 1.00 32.44 594 MET A CA 1
ATOM 4524 C C . MET A 1 594 ? -46.566 22.386 12.236 1.00 32.44 594 MET A C 1
ATOM 4526 O O . MET A 1 594 ? -46.164 22.348 13.397 1.00 32.44 594 MET A O 1
ATOM 4530 N N . ARG A 1 595 ? -46.452 23.501 11.499 1.00 33.72 595 ARG A N 1
ATOM 4531 C CA . ARG A 1 595 ? -45.819 24.734 12.011 1.00 33.72 595 ARG A CA 1
ATOM 4532 C C . ARG A 1 595 ? -46.672 25.518 13.017 1.00 33.72 595 ARG A C 1
ATOM 4534 O O . ARG A 1 595 ? -46.119 26.327 13.753 1.00 33.72 595 ARG A O 1
ATOM 4541 N N . TRP A 1 596 ? -47.975 25.248 13.111 1.00 30.02 596 TRP A N 1
ATOM 4542 C CA . TRP A 1 596 ? -48.854 25.864 14.117 1.00 30.02 596 TRP A CA 1
ATOM 4543 C C . TRP A 1 596 ? -48.844 25.154 15.481 1.00 30.02 596 TRP A C 1
ATOM 4545 O O . TRP A 1 596 ? -49.244 25.753 16.474 1.00 30.02 596 TRP A O 1
ATOM 4555 N N . TRP A 1 597 ? -48.354 23.912 15.562 1.00 33.03 597 TRP A N 1
ATOM 4556 C CA . TRP A 1 597 ? -48.342 23.135 16.812 1.00 33.03 597 TRP A CA 1
ATOM 4557 C C . TRP A 1 597 ? -47.055 23.277 17.637 1.00 33.03 597 TRP A C 1
ATOM 4559 O O . TRP A 1 597 ? -47.065 22.991 18.830 1.00 33.03 597 TRP A O 1
ATOM 4569 N N . ILE A 1 598 ? -45.965 23.764 17.039 1.00 38.22 598 ILE A N 1
ATOM 4570 C CA . ILE A 1 598 ? -44.656 23.884 17.710 1.00 38.22 598 ILE A CA 1
ATOM 4571 C C . ILE A 1 598 ? -44.484 25.232 18.441 1.00 38.22 598 ILE A C 1
ATOM 4573 O O . ILE A 1 598 ? -43.649 25.348 19.329 1.00 38.22 598 ILE A O 1
ATOM 4577 N N . LEU A 1 599 ? -45.325 26.234 18.168 1.00 34.16 599 LEU A N 1
ATOM 4578 C CA . LEU A 1 599 ? -45.248 27.569 18.789 1.00 34.16 599 LEU A CA 1
ATOM 4579 C C . LEU A 1 599 ? -46.104 27.749 20.060 1.00 34.16 599 LEU A C 1
ATOM 4581 O O . 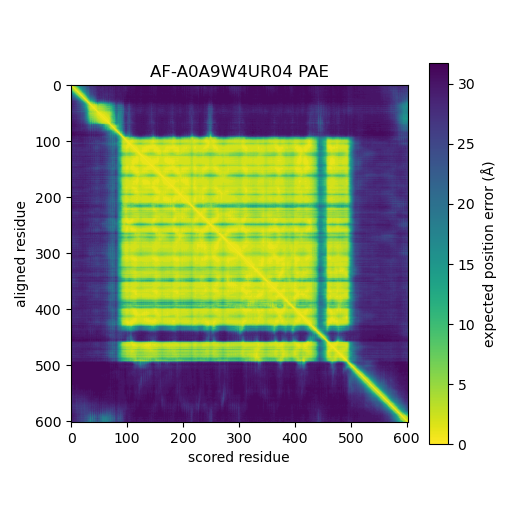LEU A 1 599 ? -46.191 28.855 20.581 1.00 34.16 599 LEU A O 1
ATOM 4585 N N . VAL A 1 600 ? -46.738 26.683 20.564 1.00 40.41 600 VAL A N 1
ATOM 4586 C CA . VAL A 1 600 ? -47.559 26.712 21.797 1.00 40.41 600 VAL A CA 1
ATOM 4587 C C . VAL A 1 600 ? -46.896 25.956 22.966 1.00 40.41 600 VAL A C 1
ATOM 4589 O O . VAL A 1 600 ? -47.408 25.986 24.080 1.00 40.41 600 VAL A O 1
ATOM 4592 N N . PHE A 1 601 ? -45.744 25.310 22.748 1.00 41.28 601 PHE A N 1
ATOM 4593 C CA . PHE A 1 601 ? -45.043 24.516 23.773 1.00 41.28 601 PHE A CA 1
ATOM 4594 C C . PHE A 1 601 ? -43.533 24.805 23.906 1.00 41.28 601 PHE A C 1
ATOM 4596 O O . PHE A 1 601 ? -42.788 23.984 24.440 1.00 41.28 601 PHE A O 1
ATOM 4603 N N . LEU A 1 602 ? -43.107 25.996 23.486 1.00 37.72 602 LEU A N 1
ATOM 4604 C CA . LEU A 1 602 ? -41.916 26.693 23.988 1.00 37.72 602 LEU A CA 1
ATOM 4605 C C . LEU A 1 602 ? -42.401 27.944 24.722 1.00 37.72 602 LEU A C 1
ATOM 4607 O O . LEU A 1 602 ? -41.794 28.278 25.761 1.00 37.72 602 LEU A O 1
#

Nearest PDB structures (foldseek):
  2nxf-assembly1_A  TM=5.886E-01  e=2.402E-09  Danio rerio
  1qfc-assembly1_A  TM=5.964E-01  e=1.272E-07  Rattus norvegicus
  4lty-assembly1_C  TM=5.388E-01  e=4.779E-07  Escherichia coli KO11FL
  7dog-assembly1_B  TM=5.758E-01  e=3.275E-06  Staphylococcus aureus subsp. aureus Mu50

Solvent-accessible surface area (backbone atoms only — not comparable to full-atom values): 36106 Å² total; per-residue (Å²): 140,89,86,88,86,86,86,91,83,88,86,84,86,90,82,88,86,90,88,84,92,85,85,90,88,89,83,87,89,85,80,84,80,53,65,67,60,54,51,48,54,56,54,67,71,44,54,72,71,58,46,50,50,53,51,51,52,50,53,49,50,51,51,50,52,53,49,66,71,43,59,68,61,63,54,62,62,47,66,73,71,78,55,78,78,90,56,60,94,48,54,81,42,73,78,71,52,86,49,51,60,28,38,74,84,81,34,35,43,25,36,36,34,39,13,35,33,16,31,62,35,77,96,38,67,91,62,27,52,61,50,21,49,49,32,55,48,43,33,48,70,73,41,80,74,52,62,32,38,38,37,36,9,20,57,32,28,20,86,63,40,55,60,88,46,48,65,63,56,52,42,63,68,46,48,66,34,60,75,70,67,40,28,32,34,49,32,45,18,34,39,31,24,9,23,46,26,50,52,60,60,51,47,46,50,53,44,60,69,35,51,82,73,42,55,88,49,46,59,38,53,69,54,46,62,73,64,90,67,56,55,86,53,40,32,48,21,30,45,72,47,45,27,23,40,45,52,54,38,49,64,44,53,83,56,33,37,40,38,38,34,16,18,35,23,40,22,43,67,34,78,94,56,67,80,43,76,44,66,33,30,55,23,71,66,47,44,51,50,49,55,53,52,52,52,50,53,24,60,75,46,79,67,43,72,56,41,25,40,36,39,31,11,51,32,61,57,66,56,44,52,44,66,72,65,64,78,70,42,62,43,35,32,28,41,50,75,76,66,82,70,70,35,22,27,69,96,40,92,68,56,34,49,64,45,53,47,55,53,30,69,35,56,24,38,47,37,36,40,18,24,80,41,47,44,34,35,27,51,47,60,40,13,75,92,45,64,52,100,90,55,83,53,30,71,18,91,84,18,31,33,45,32,34,28,30,31,25,23,55,15,72,73,70,48,56,57,34,24,24,27,37,38,40,40,50,53,70,32,53,54,51,54,47,42,76,75,52,73,74,87,73,75,94,79,78,84,75,88,66,81,77,71,86,86,69,78,57,44,44,36,33,29,32,35,27,52,88,67,49,80,32,37,71,45,56,56,37,91,52,48,66,72,46,80,46,64,85,49,81,82,55,64,66,69,88,81,85,81,78,91,78,78,85,86,81,81,91,80,89,82,87,91,87,82,91,83,88,82,83,89,87,88,86,86,84,89,86,79,87,82,82,90,81,88,87,84,86,89,89,85,83,89,87,89,82,88,85,86,91,81,90,82,85,82,90,83,86,83,87,82,88,87,84,88,89,86,85,87,83,85,90,79,90,80,80,87,84,88,84,91,90,84,89,76,97,72,68,77,68,62,61,62,58,64,66,63,62,78,79,78,120

Radius of gyration: 35.59 Å; Cα contacts (8 Å, |Δi|>4): 974; chains: 1; bounding box: 118×111×82 Å

InterPro domains:
  IPR004843 Calcineurin-like, phosphoesterase domain [PF00149] (110-374)
  IPR029052 Metallo-dependent phosphatase-like [G3DSA:3.60.21.10] (108-390)
  IPR029052 Metallo-dependent phosphatase-like [SSF56300] (107-432)